Protein AF-R1D009-F1 (afdb_monomer)

Mean predicted aligned error: 16.59 Å

Solvent-accessible surface area (backbone atoms only — not comparable to full-atom values): 36541 Å² total; per-residue (Å²): 130,73,66,64,66,51,53,58,42,15,51,54,45,52,51,52,54,49,47,69,58,47,48,57,53,50,49,52,53,63,63,64,68,56,77,52,55,35,58,56,41,41,75,56,55,40,50,80,84,34,62,54,29,46,42,39,59,69,61,47,69,91,56,69,55,70,68,61,50,50,51,52,50,52,49,51,50,52,53,50,54,50,54,46,48,62,70,69,62,79,66,81,81,80,81,85,53,46,37,66,59,52,72,47,60,90,83,57,50,71,69,56,52,55,47,41,44,54,54,50,48,63,64,26,29,68,94,77,28,90,52,77,67,29,47,59,52,36,53,49,33,53,51,22,47,55,38,66,68,36,68,72,50,32,55,31,36,74,69,74,73,37,74,84,76,75,87,73,76,53,61,51,75,70,67,75,38,84,72,44,57,55,61,54,50,46,48,68,54,46,49,56,51,52,49,52,53,49,53,51,49,53,51,50,50,51,52,52,50,42,52,50,20,27,51,36,42,52,37,36,23,65,64,68,66,63,98,84,72,77,98,80,72,86,82,76,72,27,42,61,55,52,65,67,50,46,49,44,33,48,16,57,57,50,43,57,90,68,55,76,84,54,56,77,52,39,60,65,48,44,51,59,36,48,55,56,51,64,73,67,65,59,88,74,63,49,65,60,52,50,51,56,51,70,70,40,54,73,36,26,42,44,36,29,24,49,53,52,32,42,20,68,62,54,88,72,60,80,85,52,49,68,55,48,48,55,38,60,66,46,42,62,61,44,44,51,30,30,40,53,40,47,68,48,25,65,80,83,26,98,84,24,40,73,36,32,48,60,43,41,48,50,44,24,47,47,41,3,19,58,33,38,40,26,68,78,59,89,85,54,74,29,54,44,32,45,57,44,71,93,41,44,76,67,36,20,47,51,46,40,49,60,71,50,50,68,61,51,57,57,50,51,53,49,50,57,54,51,55,54,55,53,51,57,53,53,54,56,55,56,62,62,71,76,75,80,86,85,85,88,80,89,86,88,88,85,89,82,83,90,80,92,81,90,77,95,73,88,83,80,81,84,78,78,91,73,91,70,92,84,84,72,87,83,84,78,64,34,48,40,50,50,56,49,68,44,55,70,70,60,41,47,52,49,41,41,76,47,71,43,54,76,70,55,42,44,39,38,52,31,49,45,42,52,45,68,52,64,45,56,47,64,50,66,35,47,77,91,48,97,54,84,78,70,82,39,41,53,62,39,53,34,38,35,40,38,38,41,36,47,62,46,74,49,55,77,90,58,55,54,93,29,64,88,32,73,88,39,75,40,36,34,39,42,34,35,22,38,62,89,35,68,42,65,71,47,79,46,82,41,77,55,65,56,83,51,79,44,75,48,80,43,76,40,72,38,53,66,88,40,44,65,35,62,52,50,33,31,40,37,39,37,30,31,48,46,60,64,52,61,37,66,32,79,39,75,46,66,25,37,69,118

InterPro domains:
  IPR001623 DnaJ domain [PF00226] (97-157)
  IPR001623 DnaJ domain [PR00625] (99-117)
  IPR001623 DnaJ domain [PR00625] (117-132)
  IPR001623 DnaJ domain [PR00625] (133-153)
  IPR001623 DnaJ domain [PS50076] (97-161)
  IPR001623 DnaJ domain [SM00271] (96-153)
  IPR001623 DnaJ domain [cd06257] (97-150)
  IPR036869 Chaperone J-domain superfamily [G3DSA:1.10.287.110] (91-171)
  IPR036869 Chaperone J-domain superfamily [SSF46565] (95-173)

Secondary structure (DSSP, 8-state):
--HHHHHHHHHHHHHHHHHHHHHHHHHHHHHTT---HHHHHHHTT--TTSHHHHHHHHHS-SSS-HHHHHHHHHHHHHHHHHHHHHHH---PPP---HHHHHT--TT--HHHHHHHHHHHHHHS-TTT---HHHHHHHHHHHHHHHHHHSHHHHHHHHTT------------HHHHSTTSHHHHHHHHHHHHHHHHHHHHHHHHHHHHHHHHHHHHHHHHHTTS--TTS-SS---PPB-PPPHHHHHHHHHHHHPPPPPHHHHTTHHHHHHHHHHHHHHT--TTHHHHHHHHHHTS-HHHHHHHHHHHHHHTTPPPPTTTHHHHHHHHHHHHHHHHHHHHHHHTGGGTSTT-BSSHHHHHHHHHHHHHHHHHT---SSPPTTGGGGGSTT--HHHHHHHHHHHHTHHHHHHHHHHHHHHHHHHHHHHHHHHHTTS-------------------------PPPPP------S------HHHHHHHS-HHHHHHHHHHTT--HHHHHHHHHHHHHS---EEEEEEEETT--STT--BPTT-EEEEEEEEE----PPTTPPPS-TTS-----EEEEEEEEGGGSSEEEEEEEE--TT--EEEEEEEEPPGGGTTSEEEEEEEEEESSSTT--EEEEEEEEB---

pLDDT: mean 75.51, std 20.11, range [22.02, 97.0]

Nearest PDB structures (foldseek):
  7kan-assembly1_D  TM=5.449E-01  e=7.747E-10  Thermomyces lanuginosus
  2ctp-assembly1_A  TM=8.336E-01  e=1.110E-03  Homo sapiens
  8j07-assembly1_u  TM=8.490E-01  e=1.993E-03  Homo sapiens
  8j07-assembly1_v  TM=8.488E-01  e=2.730E-03  Homo sapiens
  5vso-assembly1_A  TM=8.574E-01  e=1.454E-03  Saccharomyces cerevisiae S288C

Organism: Emiliania huxleyi (NCBI:txid2903)

Radius of gyration: 41.85 Å; Cα contacts (8 Å, |Δi|>4): 778; chains: 1; bounding box: 121×72×139 Å

Sequence (642 aa):
MATESEEDTSTIFLLTFCTTVLLPWTLIKLTRASSDEAAAWRKLGFGADSEVVSCAVRRRPSRLKRHSTALNALYLVLVLAEGYLLLAGGAPAATFDPHEALGVDSGATQAEIRSAYRRLAATLHPDKNPDPRAHERFVEVAKAHKILTDDAAREAFERGAGQYQQVGFATPELLERPYVLGPLLLVVVCWPLLRLRSMGRESAAKQAAQAKAQQLYVGAALGGGSARQTASHPARQAARPSRESLLLALARAVAQPLPPALASLAGPLAAEAAELREADGQGGEEKRFGAELAAAEPAEAAAWSLLALHLARRELAAEWRPRLQALLEEAPSALQSFAEAAAAAEGFCEGGLDQPLGAVRDLAELRSCLTQAVPFRKPRPFDTLLQAPHFTPRAAVAVAAAMAAPAAEEAEVAAAGAEASFAEAAEAEAEAALMGTEAEGGGGAGRARHKRKGKKAGGKKRGSGGATASDAPDCGGSAVARLAALADGARAALLSSAGLDGAQEAEVRSFCRVMPRPQLSARAYVEGEEEEGGETLPGDRLTVEVCLSLPHERAPGCPVHAPRSPPSAEAWLLCLSDAGGARLRGLVGVAAPPGAEHVAKFAIKVPGRAAGSSLRLEAHAFCCSYVGVDAEAQLAVPVGRG

Foldseek 3Di:
DVVLVLQLLLLVVVLVVCCVPVVVVVVCLVVVLDPPLLVLLVVLVADCPFLRSVLSVVPSPPDPPVVNVVVVVVVVVSNVVSVVVNVVSDDPDDQQDLCVLLVHDLPDDLVRLVVSLVVLCVVLPVVNDVDPVSVVSNVSSVVSSVQCNDPVSSVCVVVVNRPPDDPDDSHDPVCVDPVNVVVVVCCVPVVVVVVVVVVVVVVVVLVVLLVLLLVLLQCQQLQQDPPPDDPDDADDAGEQGDLLSNLLSLLVSQFDDDPPVCLVVLVVLLVVLVVVVVVQDDPPVCVSSVVSLVPDDSSSVSSSSLLSCLLVVHDDDPVCQVVSQSSLVCSVSSLVSSLVSLQVQVVPGVQGYQFSVVNNQLSLQSLQSSQLSFHSDDDDLQRQVSSFPPDDPQLSVQLSVVLCVVVVVVVVVVVVVVVVVVVVVVVVVVVVVVPDDDDDDDDDDDDDDDDDDDDDDDDDDDDDDDPDDDDDPPPPFRSLLVLLPDDLVVNVVSSVVSVDDPSSSSRSNSLSQAAWQKDKDKDKDFPPDPDDDPAAAAFTKIKMKIKIATHHDNDFPNFFSRSSHDGDAWKKKKWKAFPPSSHTQDIDIDRDTPDDIDIDITIDTHHNVCEQHWGKMKIKIRTSNHHRNIDIDIDTHRHHND

Structure (mmCIF, N/CA/C/O backbone):
data_AF-R1D009-F1
#
_entry.id   AF-R1D009-F1
#
loop_
_atom_site.group_PDB
_atom_site.id
_atom_site.type_symbol
_atom_site.label_atom_id
_atom_site.label_alt_id
_atom_site.label_comp_id
_atom_site.label_asym_id
_atom_site.label_entity_id
_atom_site.label_seq_id
_atom_site.pdbx_PDB_ins_code
_atom_site.Cartn_x
_atom_site.Cartn_y
_atom_site.Cartn_z
_atom_site.occupancy
_atom_site.B_iso_or_equiv
_atom_site.auth_seq_id
_atom_site.auth_comp_id
_atom_site.auth_asym_id
_atom_site.auth_atom_id
_atom_site.pdbx_PDB_model_num
ATOM 1 N N . MET A 1 1 ? -39.279 17.893 53.313 1.00 35.34 1 MET A N 1
ATOM 2 C CA . MET A 1 1 ? -40.002 17.787 52.025 1.00 35.34 1 MET A CA 1
ATOM 3 C C . MET A 1 1 ? -39.431 18.709 50.941 1.00 35.34 1 MET A C 1
ATOM 5 O O . MET A 1 1 ? -39.883 18.608 49.816 1.00 35.34 1 MET A O 1
ATOM 9 N N . ALA A 1 2 ? -38.420 19.549 51.217 1.00 34.88 2 ALA A N 1
ATOM 10 C CA . ALA A 1 2 ? -37.787 20.402 50.198 1.00 34.88 2 ALA A CA 1
ATOM 11 C C . ALA A 1 2 ? -36.663 19.718 49.381 1.00 34.88 2 ALA A C 1
ATOM 13 O O . ALA A 1 2 ? -36.236 20.262 48.373 1.00 34.88 2 ALA A O 1
ATOM 14 N N . THR A 1 3 ? -36.202 18.527 49.784 1.00 41.75 3 THR A N 1
ATOM 15 C CA . THR A 1 3 ? -35.099 17.808 49.117 1.00 41.75 3 THR A CA 1
ATOM 16 C C . THR A 1 3 ? -35.525 17.099 47.829 1.00 41.75 3 THR A C 1
ATOM 18 O O . THR A 1 3 ? -34.720 16.965 46.918 1.0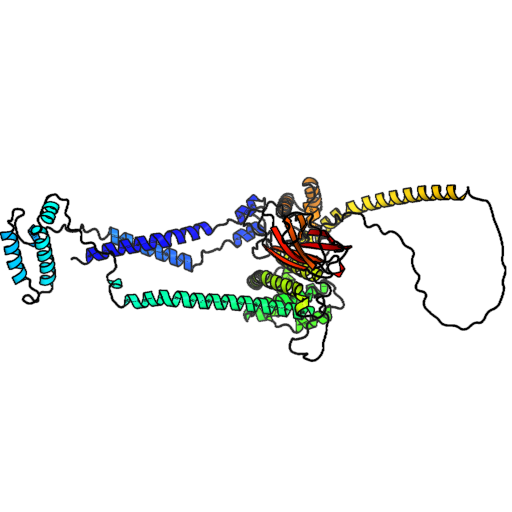0 41.75 3 THR A O 1
ATOM 21 N N . GLU A 1 4 ? -36.794 16.693 47.711 1.00 44.00 4 GLU A N 1
ATOM 22 C CA . GLU A 1 4 ? -37.287 15.969 46.526 1.00 44.00 4 GLU A CA 1
ATOM 23 C C . GLU A 1 4 ? -37.315 16.870 45.275 1.00 44.00 4 GLU A C 1
ATOM 25 O O . GLU A 1 4 ? -36.956 16.431 44.188 1.00 44.00 4 GLU A O 1
ATOM 30 N N . SER A 1 5 ? -37.637 18.164 45.417 1.00 50.88 5 SER A N 1
ATOM 31 C CA . SER A 1 5 ? -37.723 19.077 44.265 1.00 50.88 5 SER A CA 1
ATOM 32 C C . SER A 1 5 ? -36.366 19.512 43.696 1.00 50.88 5 SER A C 1
ATOM 34 O O . SER A 1 5 ? -36.272 19.836 42.512 1.00 50.88 5 SER A O 1
ATOM 36 N N . GLU A 1 6 ? -35.311 19.555 44.516 1.00 51.50 6 GLU A N 1
ATOM 37 C CA . GLU A 1 6 ? -33.961 19.905 44.045 1.00 51.50 6 GLU A CA 1
ATOM 38 C C . GLU A 1 6 ? -33.294 18.712 43.338 1.00 51.50 6 GLU A C 1
ATOM 40 O O . GLU A 1 6 ? -32.672 18.889 42.283 1.00 51.50 6 GLU A O 1
ATOM 45 N N . GLU A 1 7 ? -33.519 17.485 43.825 1.00 55.19 7 GLU A N 1
ATOM 46 C CA . GLU A 1 7 ? -33.069 16.252 43.165 1.00 55.19 7 GLU A CA 1
ATOM 47 C C . GLU A 1 7 ? -33.673 16.103 41.754 1.00 55.19 7 GLU A C 1
ATOM 49 O O . GLU A 1 7 ? -32.935 15.838 40.795 1.00 55.19 7 GLU A O 1
ATOM 54 N N . ASP A 1 8 ? -34.968 16.391 41.587 1.00 60.72 8 ASP A N 1
ATOM 55 C CA . ASP A 1 8 ? -35.670 16.308 40.296 1.00 60.72 8 ASP A CA 1
ATOM 56 C C . ASP A 1 8 ? -35.119 17.273 39.231 1.00 60.72 8 ASP A C 1
ATOM 58 O O . ASP A 1 8 ? -35.073 16.953 38.043 1.00 60.72 8 ASP A O 1
ATOM 62 N N . THR A 1 9 ? -34.646 18.460 39.617 1.00 66.44 9 THR A N 1
ATOM 63 C CA . THR A 1 9 ? -34.082 19.411 38.639 1.00 66.44 9 THR A CA 1
ATOM 64 C C . THR A 1 9 ? -32.662 19.039 38.215 1.00 66.44 9 THR A C 1
ATOM 66 O O . THR A 1 9 ? -32.314 19.158 37.033 1.00 66.44 9 THR A O 1
ATOM 69 N N . SER A 1 10 ? -31.844 18.542 39.148 1.00 66.38 10 SER A N 1
ATOM 70 C CA . SER A 1 10 ? -30.460 18.132 38.877 1.00 66.38 10 SER A CA 1
ATOM 71 C C . SER A 1 10 ? -30.369 16.938 37.916 1.00 66.38 10 SER A C 1
ATOM 73 O O . SER A 1 10 ? -29.495 16.899 37.043 1.00 66.38 10 SER A O 1
ATOM 75 N N . THR A 1 11 ? -31.317 16.003 38.012 1.00 67.31 11 THR A N 1
ATOM 76 C CA . THR A 1 11 ? -31.422 14.839 37.120 1.00 67.31 11 THR A CA 1
ATOM 77 C C . THR A 1 11 ? -31.789 15.256 35.695 1.00 67.31 11 THR A C 1
ATOM 79 O O . THR A 1 11 ? -31.128 14.840 34.742 1.00 67.31 11 THR A O 1
ATOM 82 N N . ILE A 1 12 ? -32.755 16.168 35.529 1.00 73.50 12 ILE A N 1
ATOM 83 C CA . ILE A 1 12 ? -33.125 16.731 34.217 1.00 73.50 12 ILE A CA 1
ATOM 84 C C . ILE A 1 12 ? -31.931 17.443 33.559 1.00 73.50 12 ILE A C 1
ATOM 86 O O . ILE A 1 12 ? -31.689 17.292 32.354 1.00 73.50 12 ILE A O 1
ATOM 90 N N . PHE A 1 13 ? -31.150 18.201 34.333 1.00 72.56 13 PHE A N 1
ATOM 91 C CA . PHE A 1 13 ? -29.954 18.875 33.825 1.00 72.56 13 PHE A CA 1
ATOM 92 C C . PHE A 1 13 ? -28.884 17.878 33.353 1.00 72.56 13 PHE A C 1
ATOM 94 O O . PHE A 1 13 ? -28.381 18.001 32.230 1.00 72.56 13 PHE A O 1
ATOM 101 N N . LEU A 1 14 ? -28.574 16.860 34.165 1.00 69.44 14 LEU A N 1
ATOM 102 C CA . LEU A 1 14 ? -27.603 15.819 33.820 1.00 69.44 14 LEU A CA 1
ATOM 103 C C . LEU A 1 14 ? -28.019 15.069 32.545 1.00 69.44 14 LEU A C 1
ATOM 105 O O . LEU A 1 14 ? -27.202 14.884 31.640 1.00 69.44 14 LEU A O 1
ATOM 109 N N . LEU A 1 15 ? -29.302 14.721 32.427 1.00 71.12 15 LEU A N 1
ATOM 110 C CA . LEU A 1 15 ? -29.870 14.063 31.253 1.00 71.12 15 LEU A CA 1
ATOM 111 C C . LEU A 1 15 ? -29.706 14.918 29.991 1.00 71.12 15 LEU A C 1
ATOM 113 O O . LEU A 1 15 ? -29.277 14.426 28.943 1.00 71.12 15 LEU A O 1
ATOM 117 N N . THR A 1 16 ? -30.001 16.215 30.082 1.00 76.69 16 THR A N 1
ATOM 118 C CA . THR A 1 16 ? -29.876 17.152 28.955 1.00 76.69 16 THR A CA 1
ATOM 119 C C . THR A 1 16 ? -28.411 17.313 28.529 1.00 76.69 16 THR A C 1
ATOM 121 O O . THR A 1 16 ? -28.084 17.289 27.340 1.00 76.69 16 THR A O 1
ATOM 124 N N . PHE A 1 17 ? -27.486 17.394 29.485 1.00 75.94 17 PHE A N 1
ATOM 125 C CA . PHE A 1 17 ? -26.053 17.465 29.194 1.00 75.94 17 PHE A CA 1
ATOM 126 C C . PHE A 1 17 ? -25.519 16.163 28.566 1.00 75.94 17 PHE A C 1
ATOM 128 O O . PHE A 1 17 ? -24.830 16.182 27.544 1.00 75.94 17 PHE A O 1
ATOM 135 N N . CYS A 1 18 ? -25.882 15.004 29.119 1.00 69.38 18 CYS A N 1
ATOM 136 C CA . CYS A 1 18 ? -25.468 13.710 28.585 1.00 69.38 18 CYS A CA 1
ATOM 137 C C . CYS A 1 18 ? -26.059 13.440 27.194 1.00 69.38 18 CYS A C 1
ATOM 139 O O . CYS A 1 18 ? -25.341 12.959 26.320 1.00 69.38 18 CYS A O 1
ATOM 141 N N . THR A 1 19 ? -27.327 13.778 26.945 1.00 76.19 19 THR A N 1
ATOM 142 C CA . THR A 1 19 ? -27.968 13.625 25.623 1.00 76.19 19 THR A CA 1
ATOM 143 C C . THR A 1 19 ? -27.343 14.526 24.564 1.00 76.19 19 THR A C 1
ATOM 145 O O . THR A 1 19 ? -27.005 14.043 23.484 1.00 76.19 19 THR A O 1
ATOM 148 N N . THR A 1 20 ? -27.100 15.800 24.868 1.00 78.06 20 THR A N 1
ATOM 149 C CA . THR A 1 20 ? -26.508 16.752 23.910 1.00 78.06 20 THR A CA 1
ATOM 150 C C . THR A 1 20 ? -25.075 16.403 23.509 1.00 78.06 20 THR A C 1
ATOM 152 O O . THR A 1 20 ? -24.684 16.676 22.376 1.00 78.06 20 THR A O 1
ATOM 155 N N . VAL A 1 21 ? -24.297 15.749 24.378 1.00 72.50 21 VAL A N 1
ATOM 156 C CA . VAL A 1 21 ? -22.917 15.332 24.069 1.00 72.50 21 VAL A CA 1
ATOM 157 C C . VAL A 1 21 ? -22.852 13.916 23.479 1.00 72.50 21 VAL A C 1
ATOM 159 O O . VAL A 1 21 ? -22.144 13.681 22.494 1.00 72.50 21 VAL A O 1
ATOM 162 N N . LEU A 1 22 ? -23.584 12.951 24.048 1.00 68.12 22 LEU A N 1
ATOM 163 C CA . LEU A 1 22 ? -23.475 11.535 23.671 1.00 68.12 22 LEU A CA 1
ATOM 164 C C . LEU A 1 22 ? -24.322 11.177 22.447 1.00 68.12 22 LEU A C 1
ATOM 166 O O . LEU A 1 22 ? -23.896 10.332 21.655 1.00 68.12 22 LEU A O 1
ATOM 170 N N . LEU A 1 23 ? -25.477 11.815 22.230 1.00 72.19 23 LEU A N 1
ATOM 171 C CA . LEU A 1 23 ? -26.326 11.513 21.073 1.00 72.19 23 LEU A CA 1
ATOM 172 C C . LEU A 1 23 ? -25.642 11.886 19.743 1.00 72.19 23 LEU A C 1
ATOM 174 O O . LEU A 1 23 ? -25.559 11.022 18.868 1.00 72.19 23 LEU A O 1
ATOM 178 N N . PRO A 1 24 ? -25.038 13.080 19.566 1.00 76.94 24 PRO A N 1
ATOM 179 C CA . PRO A 1 24 ? -24.290 13.375 18.345 1.00 76.94 24 PRO A CA 1
ATOM 180 C C . PRO A 1 24 ? -23.089 12.444 18.161 1.00 76.94 24 PRO A C 1
ATOM 182 O O . PRO A 1 24 ? -22.826 11.992 17.051 1.00 76.94 24 PRO A O 1
ATOM 185 N N . TRP A 1 25 ? -22.377 12.093 19.238 1.00 68.38 25 TRP A N 1
ATOM 186 C CA . TRP A 1 25 ? -21.232 11.180 19.164 1.00 68.38 25 TRP A CA 1
ATOM 187 C C . TRP A 1 25 ? -21.634 9.764 18.731 1.00 68.38 25 TRP A C 1
ATOM 189 O O . TRP A 1 25 ? -20.973 9.154 17.884 1.00 68.38 25 TRP A O 1
ATOM 199 N N . THR A 1 26 ? -22.739 9.248 19.273 1.00 68.56 26 THR A N 1
ATOM 200 C CA . THR A 1 26 ? -23.293 7.944 18.891 1.00 68.56 26 THR A CA 1
ATOM 201 C C . THR A 1 26 ? -23.827 7.958 17.462 1.00 68.56 26 THR A C 1
ATOM 203 O O . THR A 1 26 ? -23.495 7.049 16.700 1.00 68.56 26 THR A O 1
ATOM 206 N N . LEU A 1 27 ? -24.540 9.010 17.049 1.00 67.38 27 LEU A N 1
ATOM 207 C CA . LEU A 1 27 ? -25.001 9.195 15.670 1.00 67.38 27 LEU A CA 1
ATOM 208 C C . LEU A 1 27 ? -23.837 9.304 14.681 1.00 67.38 27 LEU A C 1
ATOM 210 O O . LEU A 1 27 ? -23.853 8.624 13.661 1.00 67.38 27 LEU A O 1
ATOM 214 N N . ILE A 1 28 ? -22.783 10.069 14.979 1.00 66.38 28 ILE A N 1
ATOM 215 C CA . ILE A 1 28 ? -21.572 10.152 14.141 1.00 66.38 28 ILE A CA 1
ATOM 216 C C . ILE A 1 28 ? -20.910 8.776 14.014 1.00 66.38 28 ILE A C 1
ATOM 218 O O . ILE A 1 28 ? -20.455 8.404 12.937 1.00 66.38 28 ILE A O 1
ATOM 222 N N . LYS A 1 29 ? -20.857 7.989 15.094 1.00 62.09 29 LYS A N 1
ATOM 223 C CA . LYS A 1 29 ? -20.291 6.632 15.071 1.00 62.09 29 LYS A CA 1
ATOM 224 C C . LYS A 1 29 ? -21.127 5.656 14.250 1.00 62.09 29 LYS A C 1
ATOM 226 O O . LYS A 1 29 ? -20.545 4.851 13.534 1.00 62.09 29 LYS A O 1
ATOM 231 N N . LEU A 1 30 ? -22.452 5.721 14.364 1.00 58.41 30 LEU A N 1
ATOM 232 C CA . LEU A 1 30 ? -23.396 4.891 13.611 1.00 58.41 30 LEU A CA 1
ATOM 233 C C . LEU A 1 30 ? -23.437 5.277 12.126 1.00 58.41 30 LEU A C 1
ATOM 235 O O . LEU A 1 30 ? -23.486 4.399 11.275 1.00 58.41 30 LEU A O 1
ATOM 239 N N . THR A 1 31 ? -23.341 6.568 11.805 1.00 55.62 31 THR A N 1
ATOM 240 C CA . THR A 1 31 ? -23.380 7.071 10.420 1.00 55.62 31 THR A CA 1
ATOM 241 C C . THR A 1 31 ? -22.026 6.969 9.712 1.00 55.62 31 THR A C 1
ATOM 243 O O . THR A 1 31 ? -21.986 6.669 8.523 1.00 55.62 31 THR A O 1
ATOM 246 N N . ARG A 1 32 ? -20.892 7.109 10.420 1.00 50.88 32 ARG A N 1
ATOM 247 C CA . ARG A 1 32 ? -19.550 6.811 9.871 1.00 50.88 32 ARG A CA 1
ATOM 248 C C . ARG A 1 32 ? -19.249 5.311 9.769 1.00 50.88 32 ARG A C 1
ATOM 250 O O . ARG A 1 32 ? -18.223 4.949 9.200 1.00 50.88 32 ARG A O 1
ATOM 257 N N . ALA A 1 33 ? -20.107 4.436 10.304 1.00 47.03 33 ALA A N 1
ATOM 258 C CA . ALA A 1 33 ? -19.896 2.986 10.291 1.00 47.03 33 ALA A CA 1
ATOM 259 C C . ALA A 1 33 ? -20.088 2.325 8.914 1.00 47.03 33 ALA A C 1
ATOM 261 O O . ALA A 1 33 ? -19.794 1.137 8.786 1.00 47.03 33 ALA A O 1
ATOM 262 N N . SER A 1 34 ? -20.527 3.045 7.878 1.00 48.25 34 SER A N 1
ATOM 263 C CA . SER A 1 34 ? -20.621 2.468 6.536 1.00 48.25 34 SER A CA 1
ATOM 264 C C . SER A 1 34 ? -20.295 3.477 5.436 1.00 48.25 34 SER A C 1
ATOM 266 O O . SER A 1 34 ? -21.176 3.957 4.725 1.00 48.25 34 SER A O 1
ATOM 268 N N . SER A 1 35 ? -19.002 3.722 5.210 1.00 53.75 35 SER A N 1
ATOM 269 C CA . SER A 1 35 ? -18.565 3.709 3.811 1.00 53.75 35 SER A CA 1
ATOM 270 C C . SER A 1 35 ? -18.813 2.282 3.340 1.00 53.75 35 SER A C 1
ATOM 272 O O . SER A 1 35 ? -18.137 1.353 3.784 1.00 53.75 35 SER A O 1
ATOM 274 N N . ASP A 1 36 ? -19.875 2.074 2.568 1.00 72.81 36 ASP A N 1
ATOM 275 C CA . ASP A 1 36 ? -20.198 0.750 2.060 1.00 72.81 36 ASP A CA 1
ATOM 276 C C . ASP A 1 36 ? -19.259 0.467 0.879 1.00 72.81 36 ASP A C 1
ATOM 278 O O . ASP A 1 36 ? -19.651 0.545 -0.281 1.00 72.81 36 ASP A O 1
ATOM 282 N N . GLU A 1 37 ? -17.979 0.218 1.187 1.00 79.88 37 GLU A N 1
ATOM 283 C CA . GLU A 1 37 ? -16.898 -0.081 0.234 1.00 79.88 37 GLU A CA 1
ATOM 284 C C . GLU A 1 37 ? -17.361 -1.129 -0.790 1.00 79.88 37 GLU A C 1
ATOM 286 O O . GLU A 1 37 ? -17.183 -0.971 -1.994 1.00 79.88 37 GLU A O 1
ATOM 291 N N . ALA A 1 38 ? -18.079 -2.151 -0.320 1.00 84.81 38 ALA A N 1
ATOM 292 C CA . ALA A 1 38 ? -18.702 -3.165 -1.162 1.00 84.81 38 ALA A CA 1
ATOM 293 C C . ALA A 1 38 ? -19.722 -2.583 -2.159 1.00 84.81 38 ALA A C 1
ATOM 295 O O . ALA A 1 38 ? -19.773 -3.007 -3.310 1.00 84.81 38 ALA A O 1
ATOM 296 N N . ALA A 1 39 ? -20.538 -1.609 -1.750 1.00 86.31 39 ALA A N 1
ATOM 297 C CA . ALA A 1 39 ? -21.459 -0.923 -2.651 1.00 86.31 39 ALA A CA 1
ATOM 298 C C . ALA A 1 39 ? -20.721 -0.024 -3.655 1.00 86.31 39 ALA A C 1
ATOM 300 O O . ALA A 1 39 ? -21.160 0.075 -4.798 1.00 86.31 39 ALA A O 1
ATOM 301 N N . ALA A 1 40 ? -19.602 0.597 -3.263 1.00 87.31 40 ALA A N 1
ATOM 302 C CA . ALA A 1 40 ? -18.759 1.363 -4.182 1.00 87.31 40 ALA A CA 1
ATOM 303 C C . ALA A 1 40 ? -18.174 0.465 -5.285 1.00 87.31 40 ALA A C 1
ATOM 305 O O . ALA A 1 40 ? -18.288 0.800 -6.462 1.00 87.31 40 ALA A O 1
ATOM 306 N N . TRP A 1 41 ? -17.653 -0.714 -4.930 1.00 90.00 41 TRP A N 1
ATOM 307 C CA . TRP A 1 41 ? -17.168 -1.696 -5.905 1.00 90.00 41 TRP A CA 1
ATOM 308 C C . TRP A 1 41 ? -18.279 -2.218 -6.826 1.00 90.00 41 TRP A C 1
ATOM 310 O O . TRP A 1 41 ? -18.087 -2.272 -8.038 1.00 90.00 41 TRP A O 1
ATOM 320 N N . ARG A 1 42 ? -19.477 -2.504 -6.298 1.00 90.38 42 ARG A N 1
ATOM 321 C CA . ARG A 1 42 ? -20.623 -2.908 -7.138 1.00 90.38 42 ARG A CA 1
ATOM 322 C C . ARG A 1 42 ? -21.036 -1.830 -8.140 1.00 90.38 42 ARG A C 1
ATOM 324 O O . ARG A 1 42 ? -21.355 -2.152 -9.278 1.00 90.38 42 ARG A O 1
ATOM 331 N N . LYS A 1 43 ? -20.996 -0.549 -7.752 1.00 90.56 43 LYS A N 1
ATOM 332 C CA . LYS A 1 43 ? -21.268 0.574 -8.671 1.00 90.56 43 LYS A CA 1
ATOM 333 C C . LYS A 1 43 ? -20.257 0.659 -9.818 1.00 90.56 43 LYS A C 1
ATOM 335 O O . LYS A 1 43 ? -20.616 1.128 -10.889 1.00 90.56 43 LYS A O 1
ATOM 340 N N . LEU A 1 44 ? -19.030 0.185 -9.603 1.00 90.31 44 LEU A N 1
ATOM 341 C CA . LEU A 1 44 ? -17.965 0.124 -10.611 1.00 90.31 44 LEU A CA 1
ATOM 342 C C . LEU A 1 44 ? -18.042 -1.138 -11.495 1.00 90.31 44 LEU A C 1
ATOM 344 O O . LEU A 1 44 ? -17.177 -1.346 -12.343 1.00 90.31 44 LEU A O 1
ATOM 348 N N . GLY A 1 45 ? -19.070 -1.976 -11.320 1.00 89.62 45 GLY A N 1
ATOM 349 C CA . GLY A 1 45 ? -19.318 -3.165 -12.141 1.00 89.62 45 GLY A CA 1
ATOM 350 C C . GLY A 1 45 ? -18.726 -4.469 -11.600 1.00 89.62 45 GLY A C 1
ATOM 351 O O . GLY A 1 45 ? -18.819 -5.488 -12.275 1.00 89.62 45 GLY A O 1
ATOM 352 N N . PHE A 1 46 ? -18.165 -4.479 -10.386 1.00 92.56 46 PHE A N 1
ATOM 353 C CA . PHE A 1 46 ? -17.696 -5.719 -9.760 1.00 92.56 46 PHE A CA 1
ATOM 354 C C . PHE A 1 46 ? -18.868 -6.543 -9.206 1.00 92.56 46 PHE A C 1
ATOM 356 O O . PHE A 1 46 ? -19.720 -6.023 -8.475 1.00 92.56 46 PHE A O 1
ATOM 363 N N . GLY A 1 47 ? -18.893 -7.840 -9.528 1.00 88.81 47 GLY A N 1
ATOM 364 C CA . GLY A 1 47 ? -19.924 -8.773 -9.077 1.00 88.81 47 GLY A CA 1
ATOM 365 C C . GLY A 1 47 ? -19.934 -8.975 -7.559 1.00 88.81 47 GLY A C 1
ATOM 366 O O . GLY A 1 47 ? -18.955 -8.691 -6.864 1.00 88.81 47 GLY A O 1
ATOM 367 N N . ALA A 1 48 ? -21.043 -9.494 -7.023 1.00 86.56 48 ALA A N 1
ATOM 368 C CA . ALA A 1 48 ? -21.148 -9.817 -5.596 1.00 86.56 48 ALA A CA 1
ATOM 369 C C . ALA A 1 48 ? -20.115 -10.870 -5.156 1.00 86.56 48 ALA A C 1
ATOM 371 O O . ALA A 1 48 ? -19.595 -10.773 -4.045 1.00 86.56 48 ALA A O 1
ATOM 372 N N . ASP A 1 49 ? -19.792 -11.801 -6.057 1.00 85.88 49 ASP A N 1
ATOM 373 C CA . ASP A 1 49 ? -18.838 -12.891 -5.840 1.00 85.88 49 ASP A CA 1
ATOM 374 C C . ASP A 1 49 ? -17.379 -12.484 -6.103 1.00 85.88 49 ASP A C 1
ATOM 376 O O . ASP A 1 49 ? -16.463 -13.250 -5.803 1.00 85.88 49 ASP A O 1
ATOM 380 N N . SER A 1 50 ? -17.135 -11.268 -6.609 1.00 89.50 50 SER A N 1
ATOM 381 C CA . SER A 1 50 ? -15.776 -10.779 -6.856 1.00 89.50 50 SER A CA 1
ATOM 382 C C . SER A 1 50 ? -14.950 -10.776 -5.565 1.00 89.50 50 SER A C 1
ATOM 384 O O . SER A 1 50 ? -15.448 -10.464 -4.471 1.00 89.50 50 SER A O 1
ATOM 386 N N . GLU A 1 51 ? -13.654 -11.091 -5.677 1.00 87.88 51 GLU A N 1
ATOM 387 C CA . GLU A 1 51 ? -12.760 -11.134 -4.513 1.00 87.88 51 GLU A CA 1
ATOM 388 C C . GLU A 1 51 ? -12.743 -9.787 -3.775 1.00 87.88 51 GLU A C 1
ATOM 390 O O . GLU A 1 51 ? -12.762 -9.757 -2.543 1.00 87.88 51 GLU A O 1
ATOM 395 N N . VAL A 1 52 ? -12.762 -8.671 -4.514 1.00 88.25 52 VAL A N 1
ATOM 396 C CA . VAL A 1 52 ? -12.705 -7.318 -3.945 1.00 88.25 52 VAL A CA 1
ATOM 397 C C . VAL A 1 52 ? -13.966 -6.977 -3.142 1.00 88.25 52 VAL A C 1
ATOM 399 O O . VAL A 1 52 ? -13.856 -6.486 -2.015 1.00 88.25 52 VAL A O 1
ATOM 402 N N . VAL A 1 53 ? -15.161 -7.327 -3.638 1.00 88.06 53 VAL A N 1
ATOM 403 C CA . VAL A 1 53 ? -16.428 -7.122 -2.914 1.00 88.06 53 VAL A CA 1
ATOM 404 C C . VAL A 1 53 ? -16.504 -8.048 -1.704 1.00 88.06 53 VAL A C 1
ATOM 406 O O . VAL A 1 53 ? -16.835 -7.602 -0.604 1.00 88.06 53 VAL A O 1
ATOM 409 N N . SER A 1 54 ? -16.126 -9.315 -1.866 1.00 87.12 54 SER A N 1
ATOM 410 C CA . SER A 1 54 ? -16.090 -10.295 -0.777 1.00 87.12 54 SER A CA 1
ATOM 411 C C . SER A 1 54 ? -15.121 -9.890 0.337 1.00 87.12 54 SER A C 1
ATOM 413 O O . SER A 1 54 ? -15.409 -10.058 1.524 1.00 87.12 54 SER A O 1
ATOM 415 N N . CYS A 1 55 ? -13.958 -9.337 -0.012 1.00 85.19 55 CYS A N 1
ATOM 416 C CA . CYS A 1 55 ? -13.006 -8.791 0.951 1.00 85.19 55 CYS A CA 1
ATOM 417 C C . CYS A 1 55 ? -13.554 -7.542 1.648 1.00 85.19 55 CYS A C 1
ATOM 419 O O . CYS A 1 55 ? -13.478 -7.479 2.874 1.00 85.19 55 CYS A O 1
ATOM 421 N N . ALA A 1 56 ? -14.173 -6.607 0.923 1.00 84.00 56 ALA A N 1
ATOM 422 C CA . ALA A 1 56 ? -14.822 -5.436 1.516 1.00 84.00 56 ALA A CA 1
ATOM 423 C C . ALA A 1 56 ? -15.933 -5.829 2.515 1.00 84.00 56 ALA A C 1
ATOM 425 O O . ALA A 1 56 ? -16.009 -5.296 3.622 1.00 84.00 56 ALA A O 1
ATOM 426 N N . VAL A 1 57 ? -16.753 -6.832 2.177 1.00 81.88 57 VAL A N 1
ATOM 427 C CA . VAL A 1 57 ? -17.804 -7.362 3.065 1.00 81.88 57 VAL A CA 1
ATOM 428 C C . VAL A 1 57 ? -17.213 -8.073 4.286 1.00 81.88 57 VAL A C 1
ATOM 430 O O . VAL A 1 57 ? -17.720 -7.896 5.390 1.00 81.88 57 VAL A O 1
ATOM 433 N N . ARG A 1 58 ? -16.126 -8.842 4.135 1.00 79.44 58 ARG A N 1
ATOM 434 C CA . ARG A 1 58 ? -15.434 -9.488 5.270 1.00 79.44 58 ARG A CA 1
ATOM 435 C C . ARG A 1 58 ? -14.743 -8.484 6.194 1.00 79.44 58 ARG A C 1
ATOM 437 O O . ARG A 1 58 ? -14.660 -8.725 7.396 1.00 79.44 58 ARG A O 1
ATOM 444 N N . ARG A 1 59 ? -14.245 -7.375 5.638 1.00 72.69 59 ARG A N 1
ATOM 445 C CA . ARG A 1 59 ? -13.576 -6.286 6.367 1.00 72.69 59 ARG A CA 1
ATOM 446 C C . ARG A 1 59 ? -14.530 -5.376 7.109 1.00 72.69 59 ARG A C 1
ATOM 448 O O . ARG A 1 59 ? -14.063 -4.690 8.020 1.00 72.69 59 ARG A O 1
ATOM 455 N N . ARG A 1 60 ? -15.825 -5.356 6.749 1.00 62.56 60 ARG A N 1
ATOM 456 C CA . ARG A 1 60 ? -16.837 -4.624 7.522 1.00 62.56 60 ARG A CA 1
ATOM 457 C C . ARG A 1 60 ? -16.593 -4.968 8.987 1.00 62.56 60 ARG A C 1
ATOM 459 O O . ARG A 1 60 ? -16.647 -6.152 9.331 1.00 62.56 60 ARG A O 1
ATOM 466 N N . PRO A 1 61 ? -16.252 -3.980 9.832 1.00 54.72 61 PRO A N 1
ATOM 467 C CA . PRO A 1 61 ? -15.876 -4.259 11.202 1.00 54.72 61 PRO A CA 1
ATOM 468 C C . PRO A 1 61 ? -17.049 -4.995 11.835 1.00 54.72 61 PRO A C 1
ATOM 470 O O . PRO A 1 61 ? -18.112 -4.415 12.043 1.00 54.72 61 PRO A O 1
ATOM 473 N N . SER A 1 62 ? -16.870 -6.294 12.099 1.00 48.12 62 SER A N 1
ATOM 474 C CA . SER A 1 62 ? -17.963 -7.183 12.512 1.00 48.12 62 SER A CA 1
ATOM 475 C C . SER A 1 62 ? -18.616 -6.729 13.812 1.00 48.12 62 SER A C 1
ATOM 477 O O . SER A 1 62 ? -19.690 -7.200 14.173 1.00 48.12 62 SER A O 1
ATOM 479 N N . ARG A 1 63 ? -17.971 -5.813 14.537 1.00 44.72 63 ARG A N 1
ATOM 480 C CA . ARG A 1 63 ? -18.466 -5.184 15.747 1.00 44.72 63 ARG A CA 1
ATOM 481 C C . ARG A 1 63 ? -17.865 -3.790 15.817 1.00 44.72 63 ARG A C 1
ATOM 483 O O . ARG A 1 63 ? -16.655 -3.637 15.989 1.00 44.72 63 ARG A O 1
ATOM 490 N N . LEU A 1 64 ? -18.720 -2.776 15.745 1.00 50.62 64 LEU A N 1
ATOM 491 C CA . LEU A 1 64 ? -18.547 -1.513 16.460 1.00 50.62 64 LEU A CA 1
ATOM 492 C C . LEU A 1 64 ? -17.790 -1.842 17.771 1.00 50.62 64 LEU A C 1
ATOM 494 O O . LEU A 1 64 ? -18.289 -2.680 18.521 1.00 50.62 64 LEU A O 1
ATOM 498 N N . LYS A 1 65 ? -16.545 -1.352 17.967 1.00 50.72 65 LYS A N 1
ATOM 499 C CA . LYS A 1 65 ? -15.634 -1.778 19.065 1.00 50.72 65 LYS A CA 1
ATOM 500 C C . LYS A 1 65 ? -16.456 -2.117 20.315 1.00 50.72 65 LYS A C 1
ATOM 502 O O . LYS A 1 65 ? -17.163 -1.227 20.775 1.00 50.72 65 LYS A O 1
ATOM 507 N N . ARG A 1 66 ? -16.391 -3.350 20.848 1.00 50.59 66 ARG A N 1
ATOM 508 C CA . ARG A 1 66 ? -17.267 -3.829 21.951 1.00 50.59 66 ARG A CA 1
ATOM 509 C C . ARG A 1 66 ? -17.370 -2.839 23.123 1.00 50.59 66 ARG A C 1
ATOM 511 O O . ARG A 1 66 ? -18.416 -2.726 23.748 1.00 50.59 66 ARG A O 1
ATOM 518 N N . HIS A 1 67 ? -16.306 -2.076 23.374 1.00 52.16 67 HIS A N 1
ATOM 519 C CA . HIS A 1 67 ? -16.285 -0.994 24.361 1.00 52.16 67 HIS A CA 1
ATOM 520 C C . HIS A 1 67 ? -17.209 0.184 24.006 1.00 52.16 67 HIS A C 1
ATOM 522 O O . HIS A 1 67 ? -17.906 0.691 24.870 1.00 52.16 67 HIS A O 1
ATOM 528 N N . SER A 1 68 ? -17.280 0.591 22.738 1.00 57.50 68 SER A N 1
ATOM 529 C CA . SER A 1 68 ? -18.192 1.636 22.254 1.00 57.50 68 SER A CA 1
ATOM 530 C C . SER A 1 68 ? -19.654 1.183 22.301 1.00 57.50 68 SER A C 1
ATOM 532 O O . SER A 1 68 ? -20.508 1.984 22.644 1.00 57.50 68 SER A O 1
ATOM 534 N N . THR A 1 69 ? -19.960 -0.085 21.996 1.00 60.62 69 THR A N 1
ATOM 535 C CA . THR A 1 69 ? -21.336 -0.614 22.108 1.00 60.62 69 THR A CA 1
ATOM 536 C C . THR A 1 69 ? -21.768 -0.800 23.550 1.00 60.62 69 THR A C 1
ATOM 538 O O . THR A 1 69 ? -22.913 -0.516 23.863 1.00 60.62 69 THR A O 1
ATOM 541 N N . ALA A 1 70 ? -20.868 -1.253 24.427 1.00 67.06 70 ALA A N 1
ATOM 542 C CA . ALA A 1 70 ? -21.152 -1.393 25.851 1.00 67.06 70 ALA A CA 1
ATOM 543 C C . ALA A 1 70 ? -21.391 -0.027 26.507 1.00 67.06 70 ALA A C 1
ATOM 545 O O . ALA A 1 70 ? -22.339 0.112 27.267 1.00 67.06 70 ALA A O 1
ATOM 546 N N . LEU A 1 71 ? -20.595 0.992 26.158 1.00 67.06 71 LEU A N 1
ATOM 547 C CA . LEU A 1 71 ? -20.817 2.366 26.618 1.00 67.06 71 LEU A CA 1
ATOM 548 C C . LEU A 1 71 ? -22.136 2.944 26.086 1.00 67.06 71 LEU A C 1
ATOM 550 O O . LEU A 1 71 ? -22.872 3.562 26.846 1.00 67.06 71 LEU A O 1
ATOM 554 N N . ASN A 1 72 ? -22.479 2.691 24.819 1.00 68.75 72 ASN A N 1
ATOM 555 C CA . ASN A 1 72 ? -23.755 3.132 24.247 1.00 68.75 72 ASN A CA 1
ATOM 556 C C . ASN A 1 72 ? -24.960 2.405 24.870 1.00 68.75 72 ASN A C 1
ATOM 558 O O . ASN A 1 72 ? -26.000 3.018 25.079 1.00 68.75 72 ASN A O 1
ATOM 562 N N . ALA A 1 73 ? -24.828 1.110 25.170 1.00 73.69 73 ALA A N 1
ATOM 563 C CA . ALA A 1 73 ? -25.867 0.328 25.835 1.00 73.69 73 ALA A CA 1
ATOM 564 C C . ALA A 1 73 ? -26.041 0.756 27.297 1.00 73.69 73 ALA A C 1
ATOM 566 O O . ALA A 1 73 ? -27.168 0.926 27.743 1.00 73.69 73 ALA A O 1
ATOM 567 N N . LEU A 1 74 ? -24.939 0.995 28.017 1.00 76.88 74 LEU A N 1
ATOM 568 C CA . LEU A 1 74 ? -24.965 1.548 29.371 1.00 76.88 74 LEU A CA 1
ATOM 569 C C . LEU A 1 74 ? -25.642 2.923 29.387 1.00 76.88 74 LEU A C 1
ATOM 571 O O . LEU A 1 74 ? -26.487 3.170 30.237 1.00 76.88 74 LEU A O 1
ATOM 575 N N . TYR A 1 75 ? -25.329 3.782 28.414 1.00 72.31 75 TYR A N 1
ATOM 576 C CA . TYR A 1 75 ? -25.999 5.069 28.244 1.00 72.31 75 TYR A CA 1
ATOM 577 C C . TYR A 1 75 ? -27.510 4.914 28.014 1.00 72.31 75 TYR A C 1
ATOM 579 O O . TYR A 1 75 ? -28.294 5.575 28.686 1.00 72.31 75 TYR A O 1
ATOM 587 N N . LEU A 1 76 ? -27.933 4.007 27.126 1.00 75.56 76 LEU A N 1
ATOM 588 C CA . LEU A 1 76 ? -29.355 3.752 26.883 1.00 75.56 76 LEU A CA 1
ATOM 589 C C . LEU A 1 76 ? -30.068 3.244 28.147 1.00 75.56 76 LEU A C 1
ATOM 591 O O . LEU A 1 76 ? -31.184 3.666 28.429 1.00 75.56 76 LEU A O 1
ATOM 595 N N . VAL A 1 77 ? -29.417 2.375 28.924 1.00 80.88 77 VAL A N 1
ATOM 596 C CA . VAL A 1 77 ? -29.947 1.878 30.203 1.00 80.88 77 VAL A CA 1
ATOM 597 C C . VAL A 1 77 ? -30.083 3.006 31.225 1.00 80.88 77 VAL A C 1
ATOM 599 O O . VAL A 1 77 ? -31.113 3.074 31.886 1.00 80.88 77 VAL A O 1
ATOM 602 N N . LEU A 1 78 ? -29.099 3.905 31.329 1.00 75.31 78 LEU A N 1
ATOM 603 C CA . LEU A 1 78 ? -29.162 5.064 32.227 1.00 75.31 78 LEU A CA 1
ATOM 604 C C . LEU A 1 78 ? -30.313 6.007 31.848 1.00 75.31 78 LEU A C 1
ATOM 606 O O . LEU A 1 78 ? -31.118 6.351 32.705 1.00 75.31 78 LEU A O 1
ATOM 610 N N . VAL A 1 79 ? -30.462 6.329 30.558 1.00 72.12 79 VAL A N 1
ATOM 611 C CA . VAL A 1 79 ? -31.564 7.171 30.057 1.00 72.12 79 VAL A CA 1
ATOM 612 C C . VAL A 1 79 ? -32.933 6.535 30.323 1.00 72.12 79 VAL A C 1
ATOM 614 O O . VAL A 1 79 ? -33.867 7.230 30.710 1.00 72.12 79 VAL A O 1
ATOM 617 N N . LEU A 1 80 ? -33.072 5.218 30.129 1.00 78.25 80 LEU A N 1
ATOM 618 C CA . LEU A 1 80 ? -34.331 4.509 30.384 1.00 78.25 80 LEU A CA 1
ATOM 619 C C . LEU A 1 80 ? -34.653 4.407 31.881 1.00 78.25 80 LEU A C 1
ATOM 621 O O . LEU A 1 80 ? -35.812 4.559 32.258 1.00 78.25 80 LEU A O 1
ATOM 625 N N . ALA A 1 81 ? -33.649 4.159 32.726 1.00 74.69 81 ALA A N 1
ATOM 626 C CA . ALA A 1 81 ? -33.816 4.090 34.175 1.00 74.69 81 ALA A CA 1
ATOM 627 C C . ALA A 1 81 ? -34.213 5.451 34.766 1.00 74.69 81 ALA A C 1
ATOM 629 O O . ALA A 1 81 ? -35.115 5.520 35.596 1.00 74.69 81 ALA A O 1
ATOM 630 N N . GLU A 1 82 ? -33.601 6.539 34.297 1.00 65.75 82 GLU A N 1
ATOM 631 C CA . GLU A 1 82 ? -33.949 7.896 34.729 1.00 65.75 82 GLU A CA 1
ATOM 632 C C . GLU A 1 82 ? -35.287 8.366 34.151 1.00 65.75 82 GLU A C 1
ATOM 634 O O . GLU A 1 82 ? -36.097 8.932 34.879 1.00 65.75 82 GLU A O 1
ATOM 639 N N . GLY A 1 83 ? -35.582 8.067 32.880 1.00 68.00 83 GLY A N 1
ATOM 640 C CA . GLY A 1 83 ? -36.902 8.326 32.296 1.00 68.00 83 GLY A CA 1
ATOM 641 C C . GLY A 1 83 ? -38.025 7.610 33.052 1.00 68.00 83 GLY A C 1
ATOM 642 O O . GLY A 1 83 ? -39.110 8.160 33.221 1.00 68.00 83 GLY A O 1
ATOM 643 N N . TYR A 1 84 ? -37.752 6.409 33.570 1.00 75.94 84 TYR A N 1
ATOM 644 C CA . TYR A 1 84 ? -38.667 5.693 34.455 1.00 75.94 84 TYR A CA 1
ATOM 645 C C . TYR A 1 84 ? -38.826 6.384 35.817 1.00 75.94 84 TYR A C 1
ATOM 647 O O . TYR A 1 84 ? -39.953 6.515 36.283 1.00 75.94 84 TYR A O 1
ATOM 655 N N . LEU A 1 85 ? -37.740 6.864 36.433 1.00 69.06 85 LEU A N 1
ATOM 656 C CA . LEU A 1 85 ? -37.800 7.612 37.697 1.00 69.06 85 LEU A CA 1
ATOM 657 C C . LEU A 1 85 ? -38.595 8.920 37.556 1.00 69.06 85 LEU A C 1
ATOM 659 O O . LEU A 1 85 ? -39.449 9.192 38.391 1.00 69.06 85 LEU A O 1
ATOM 663 N N . LEU A 1 86 ? -38.407 9.662 36.460 1.00 65.69 86 LEU A N 1
ATOM 664 C CA . LEU A 1 86 ? -39.176 10.871 36.133 1.00 65.69 86 LEU A CA 1
ATOM 665 C C . LEU A 1 86 ? -40.673 10.590 35.933 1.00 65.69 86 LEU A C 1
ATOM 667 O O . LEU A 1 86 ? -41.518 11.368 36.366 1.00 65.69 86 LEU A O 1
ATOM 671 N N . LEU A 1 87 ? -41.019 9.470 35.291 1.00 68.06 87 LEU A N 1
ATOM 672 C CA . LEU A 1 87 ? -42.414 9.044 35.126 1.00 68.06 87 LEU A CA 1
ATOM 673 C C . LEU A 1 87 ? -43.026 8.514 36.432 1.00 68.06 87 LEU A C 1
ATOM 675 O O . LEU A 1 87 ? -44.238 8.607 36.618 1.00 68.06 87 LEU A O 1
ATOM 679 N N . ALA A 1 88 ? -42.207 7.950 37.321 1.00 68.31 88 ALA A N 1
ATOM 680 C CA . ALA A 1 88 ? -42.636 7.410 38.606 1.00 68.31 88 ALA A CA 1
ATOM 681 C C . ALA A 1 88 ? -42.740 8.481 39.712 1.00 68.31 88 ALA A C 1
ATOM 683 O O . ALA A 1 88 ? -43.538 8.313 40.630 1.00 68.31 88 ALA A O 1
ATOM 684 N N . GLY A 1 89 ? -41.969 9.570 39.623 1.00 56.88 89 GLY A N 1
ATOM 685 C CA . GLY A 1 89 ? -41.836 10.624 40.640 1.00 56.88 89 GLY A CA 1
ATOM 686 C C . GLY A 1 89 ? -42.839 11.779 40.553 1.00 56.88 89 GLY A C 1
ATOM 687 O O . GLY A 1 89 ? -42.577 12.848 41.085 1.00 56.88 89 GLY A O 1
ATOM 688 N N . GLY A 1 90 ? -43.981 11.612 39.881 1.00 48.34 90 GLY A N 1
ATOM 689 C CA . GLY A 1 90 ? -44.956 12.689 39.671 1.00 48.34 90 GLY A CA 1
ATOM 690 C C . GLY A 1 90 ? -45.638 13.191 40.953 1.00 48.34 90 GLY A C 1
ATOM 691 O O . GLY A 1 90 ? -46.784 12.829 41.215 1.00 48.34 90 GLY A O 1
ATOM 692 N N . ALA A 1 91 ? -44.983 14.071 41.712 1.00 48.16 91 ALA A N 1
ATOM 693 C CA . ALA A 1 91 ? -45.613 14.892 42.741 1.00 48.16 91 ALA A CA 1
ATOM 694 C C . ALA A 1 91 ? -45.707 16.350 42.246 1.00 48.16 91 ALA A C 1
ATOM 696 O O . ALA A 1 91 ? -44.689 16.952 41.903 1.00 48.16 91 ALA A O 1
ATOM 697 N N . PRO A 1 92 ? -46.908 16.952 42.169 1.00 46.81 92 PRO A N 1
ATOM 698 C CA . PRO A 1 92 ? -47.029 18.361 41.819 1.00 46.81 92 PRO A CA 1
ATOM 699 C C . PRO A 1 92 ? -46.389 19.219 42.918 1.00 46.81 92 PRO A C 1
ATOM 701 O O . PRO A 1 92 ? -46.696 19.050 44.098 1.00 46.81 92 PRO A O 1
ATOM 704 N N . ALA A 1 93 ? -45.512 20.145 42.524 1.00 49.53 93 ALA A N 1
ATOM 705 C CA . ALA A 1 93 ? -44.900 21.114 43.425 1.00 49.53 93 ALA A CA 1
ATOM 706 C C . ALA A 1 93 ? -45.986 21.847 44.230 1.00 49.53 93 ALA A C 1
ATOM 708 O O . ALA A 1 93 ? -46.845 22.522 43.657 1.00 49.53 93 ALA A O 1
ATOM 709 N N . ALA A 1 94 ? -45.966 21.701 45.557 1.00 52.69 94 ALA A N 1
ATOM 710 C CA . ALA A 1 94 ? -46.881 22.414 46.436 1.00 52.69 94 ALA A CA 1
ATOM 711 C C . ALA A 1 94 ? -46.648 23.926 46.289 1.00 52.69 94 ALA A C 1
ATOM 713 O O . ALA A 1 94 ? -45.551 24.434 46.523 1.00 52.69 94 ALA A O 1
ATOM 714 N N . THR A 1 95 ? -47.677 24.653 45.863 1.00 58.62 95 THR A N 1
ATOM 715 C CA . THR A 1 95 ? -47.642 26.110 45.721 1.00 58.62 95 THR A CA 1
ATOM 716 C C . THR A 1 95 ? -47.563 26.756 47.106 1.00 58.62 95 THR A C 1
ATOM 718 O O . THR A 1 95 ? -48.502 26.644 47.886 1.00 58.62 95 THR A O 1
ATOM 721 N N . PHE A 1 96 ? -46.443 27.411 47.422 1.00 72.25 96 PHE A N 1
ATOM 722 C CA . PHE A 1 96 ? -46.223 28.108 48.695 1.00 72.25 96 PHE A CA 1
ATOM 723 C C . PHE A 1 96 ? -47.107 29.363 48.811 1.00 72.25 96 PHE A C 1
ATOM 725 O O . PHE A 1 96 ? -46.926 30.299 48.030 1.00 72.25 96 PHE A O 1
ATOM 732 N N . ASP A 1 97 ? -48.010 29.398 49.798 1.00 79.44 97 ASP A N 1
ATOM 733 C CA . ASP A 1 97 ? -48.837 30.567 50.132 1.00 79.44 97 ASP A CA 1
ATOM 734 C C . ASP A 1 97 ? -48.225 31.372 51.310 1.00 79.44 97 ASP A C 1
ATOM 736 O O . ASP A 1 97 ? -48.175 30.883 52.445 1.00 79.44 97 ASP A O 1
ATOM 740 N N . PRO A 1 98 ? -47.751 32.617 51.084 1.00 81.06 98 PRO A N 1
ATOM 741 C CA . PRO A 1 98 ? -47.205 33.496 52.119 1.00 81.06 98 PRO A CA 1
ATOM 742 C C . PRO A 1 98 ? -48.194 33.853 53.239 1.00 81.06 98 PRO A C 1
ATOM 744 O O . PRO A 1 98 ? -47.761 34.083 54.371 1.00 81.06 98 PRO A O 1
ATOM 747 N N . HIS A 1 99 ? -49.498 33.930 52.954 1.00 83.25 99 HIS A N 1
ATOM 748 C CA . HIS A 1 99 ? -50.504 34.266 53.968 1.00 83.25 99 HIS A CA 1
ATOM 749 C C . HIS A 1 99 ? -50.719 33.090 54.923 1.00 83.25 99 HIS A C 1
ATOM 751 O O . HIS A 1 99 ? -50.693 33.266 56.146 1.00 83.25 99 HIS A O 1
ATOM 757 N N . GLU A 1 100 ? -50.804 31.879 54.372 1.00 83.62 100 GLU A N 1
ATOM 758 C CA . GLU A 1 100 ? -50.908 30.636 55.138 1.00 83.62 100 GLU A CA 1
ATOM 759 C C . GLU A 1 100 ? -49.652 30.385 55.988 1.00 83.62 100 GLU A C 1
ATOM 761 O O . GLU A 1 100 ? -49.760 30.078 57.177 1.00 83.62 100 GLU A O 1
ATOM 766 N N . ALA A 1 101 ? -48.456 30.625 55.436 1.00 84.06 101 ALA A N 1
ATOM 767 C CA . ALA A 1 101 ? -47.188 30.460 56.153 1.00 84.06 101 ALA A CA 1
ATOM 768 C C . ALA A 1 101 ? -47.055 31.382 57.385 1.00 84.06 101 ALA A C 1
ATOM 770 O O . ALA A 1 101 ? -46.458 30.999 58.393 1.00 84.06 101 ALA A O 1
ATOM 771 N N . LEU A 1 102 ? -47.621 32.594 57.333 1.00 84.94 102 LEU A N 1
ATOM 772 C CA . LEU A 1 102 ? -47.681 33.522 58.471 1.00 84.94 102 LEU A CA 1
ATOM 773 C C . LEU A 1 102 ? -48.913 33.314 59.368 1.00 84.94 102 LEU A C 1
ATOM 775 O O . LEU A 1 102 ? -48.981 33.904 60.454 1.00 84.94 102 LEU A O 1
ATOM 779 N N . GLY A 1 103 ? -49.871 32.488 58.937 1.00 83.44 103 GLY A N 1
ATOM 780 C CA . GLY A 1 103 ? -51.152 32.275 59.608 1.00 83.44 103 GLY A CA 1
ATOM 781 C C . GLY A 1 103 ? -52.011 33.540 59.670 1.00 83.44 103 GLY A C 1
ATOM 782 O O . GLY A 1 103 ? -52.660 33.788 60.688 1.00 83.44 103 GLY A O 1
ATOM 783 N N . VAL A 1 104 ? -51.954 34.376 58.630 1.00 86.12 104 VAL A N 1
ATOM 784 C CA . VAL A 1 104 ? -52.711 35.632 58.512 1.00 86.12 104 VAL A CA 1
ATOM 785 C C . VAL A 1 104 ? -53.660 35.566 57.320 1.00 86.12 104 VAL A C 1
ATOM 787 O O . VAL A 1 104 ? -53.418 34.824 56.376 1.00 86.12 104 VAL A O 1
ATOM 790 N N . ASP A 1 105 ? -54.739 36.346 57.348 1.00 83.44 105 ASP A N 1
ATOM 791 C CA . ASP A 1 105 ? -55.667 36.413 56.216 1.00 83.44 105 ASP A CA 1
ATOM 792 C C . ASP A 1 105 ? -55.017 37.115 55.003 1.00 83.44 105 ASP A C 1
ATOM 794 O O . ASP A 1 105 ? -54.125 37.959 55.146 1.00 83.44 105 ASP A O 1
ATOM 798 N N . SER A 1 106 ? -55.498 36.793 53.804 1.00 78.06 106 SER A N 1
ATOM 799 C CA . SER A 1 106 ? -55.210 37.492 52.545 1.00 78.06 106 SER A CA 1
ATOM 800 C C . SER A 1 106 ? -55.377 39.021 52.647 1.00 78.06 106 SER A C 1
ATOM 802 O O . SER A 1 106 ? -54.578 39.782 52.102 1.00 78.06 106 SER A O 1
ATOM 804 N N . GLY A 1 107 ? -56.355 39.489 53.433 1.00 78.00 107 GLY A N 1
ATOM 805 C CA . GLY A 1 107 ? -56.628 40.912 53.669 1.00 78.00 107 GLY A CA 1
ATOM 806 C C . GLY A 1 107 ? -55.808 41.577 54.783 1.00 78.00 107 GLY A C 1
ATOM 807 O O . GLY A 1 107 ? -56.082 42.730 55.120 1.00 78.00 107 GLY A O 1
ATOM 808 N N . ALA A 1 108 ? -54.836 40.884 55.388 1.00 83.06 108 ALA A N 1
ATOM 809 C CA . ALA A 1 108 ? -54.131 41.381 56.569 1.00 83.06 108 ALA A CA 1
ATOM 810 C C . ALA A 1 108 ? -53.366 42.693 56.311 1.00 83.06 108 ALA A C 1
ATOM 812 O O . ALA A 1 108 ? -52.693 42.894 55.288 1.00 83.06 108 ALA A O 1
ATOM 813 N N . THR A 1 109 ? -53.440 43.592 57.291 1.00 86.00 109 THR A N 1
ATOM 814 C CA . THR A 1 109 ? -52.728 44.873 57.280 1.00 86.00 109 THR A CA 1
ATOM 815 C C . THR A 1 109 ? -51.231 44.675 57.549 1.00 86.00 109 THR A C 1
ATOM 817 O O . THR A 1 109 ? -50.811 43.725 58.211 1.00 86.00 109 THR A O 1
ATOM 820 N N . GLN A 1 110 ? -50.391 45.617 57.105 1.00 83.19 110 GLN A N 1
ATOM 821 C CA . GLN A 1 110 ? -48.939 45.589 57.367 1.00 83.19 110 GLN A CA 1
ATOM 822 C C . GLN A 1 110 ? -48.602 45.487 58.870 1.00 83.19 110 GLN A C 1
ATOM 824 O O . GLN A 1 110 ? -47.600 44.885 59.263 1.00 83.19 110 GLN A O 1
ATOM 829 N N . ALA A 1 111 ? -49.445 46.058 59.737 1.00 83.94 111 ALA A N 1
ATOM 830 C CA . ALA A 1 111 ? -49.277 45.972 61.185 1.00 83.94 111 ALA A CA 1
ATOM 831 C C . ALA A 1 111 ? -49.502 44.542 61.712 1.00 83.94 111 ALA A C 1
ATOM 833 O O . ALA A 1 111 ? -48.741 44.079 62.568 1.00 83.94 111 ALA A O 1
ATOM 834 N N . GLU A 1 112 ? -50.499 43.834 61.176 1.00 84.44 112 GLU A N 1
ATOM 835 C CA . GLU A 1 112 ? -50.824 42.446 61.524 1.00 84.44 112 GLU A CA 1
ATOM 836 C C . GLU A 1 112 ? -49.759 41.474 61.013 1.00 84.44 112 GLU A C 1
ATOM 838 O O . GLU A 1 112 ? -49.296 40.631 61.783 1.00 84.44 112 GLU A O 1
ATOM 843 N N . ILE A 1 113 ? -49.277 41.662 59.780 1.00 88.12 113 ILE A N 1
ATOM 844 C CA . ILE A 1 113 ? -48.188 40.872 59.180 1.00 88.12 113 ILE A CA 1
ATOM 845 C C . ILE A 1 113 ? -46.908 40.975 60.024 1.00 88.12 113 ILE A C 1
ATOM 847 O O . ILE A 1 113 ? -46.324 39.961 60.417 1.00 88.12 113 ILE A O 1
ATOM 851 N N . ARG A 1 114 ? -46.498 42.196 60.396 1.00 85.81 114 ARG A N 1
ATOM 852 C CA . ARG A 1 114 ? -45.315 42.418 61.250 1.00 85.81 114 ARG A CA 1
ATOM 853 C C . ARG A 1 114 ? -45.495 41.846 62.655 1.00 85.81 114 ARG A C 1
ATOM 855 O O . ARG A 1 114 ? -44.527 41.400 63.271 1.00 85.81 114 ARG A O 1
ATOM 862 N N . SER A 1 115 ? -46.714 41.879 63.191 1.00 87.44 115 SER A N 1
ATOM 863 C CA . SER A 1 115 ? -47.023 41.317 64.509 1.00 87.44 115 SER A CA 1
ATOM 864 C C . SER A 1 115 ? -46.960 39.787 64.507 1.00 87.44 115 SER A C 1
ATOM 866 O O . SER A 1 115 ? -46.295 39.198 65.363 1.00 87.44 115 SER A O 1
ATOM 868 N N . ALA A 1 116 ? -47.577 39.147 63.509 1.00 87.31 116 ALA A N 1
ATOM 869 C CA . ALA A 1 116 ? -47.555 37.700 63.317 1.00 87.31 116 ALA A CA 1
ATOM 870 C C . ALA A 1 116 ? -46.127 37.181 63.104 1.00 87.31 116 ALA A C 1
ATOM 872 O O . ALA A 1 116 ? -45.721 36.229 63.772 1.00 87.31 116 ALA A O 1
ATOM 873 N N . TYR A 1 117 ? -45.334 37.877 62.281 1.00 89.69 117 TYR A N 1
ATOM 874 C CA . TYR A 1 117 ? -43.921 37.563 62.086 1.00 89.69 117 TYR A CA 1
ATOM 875 C C . TYR A 1 117 ? -43.127 37.639 63.390 1.00 89.69 117 TYR A C 1
ATOM 877 O O . TYR A 1 117 ? -42.441 36.686 63.731 1.00 89.69 117 TYR A O 1
ATOM 885 N N . ARG A 1 118 ? -43.253 38.720 64.178 1.00 87.62 118 ARG A N 1
ATOM 886 C CA . ARG A 1 118 ? -42.539 38.838 65.466 1.00 87.62 118 ARG A CA 1
ATOM 887 C C . ARG A 1 118 ? -42.899 37.719 66.444 1.00 87.62 118 ARG A C 1
ATOM 889 O O . ARG A 1 118 ? -42.019 37.228 67.148 1.00 87.62 118 ARG A O 1
ATOM 896 N N . ARG A 1 119 ? -44.172 37.313 66.484 1.00 88.19 119 ARG A N 1
ATOM 897 C CA . ARG A 1 119 ? -44.648 36.212 67.333 1.00 88.19 119 ARG A CA 1
ATOM 898 C C . ARG A 1 119 ? -44.036 34.879 66.901 1.00 88.19 119 ARG A C 1
ATOM 900 O O . ARG A 1 119 ? -43.447 34.193 67.729 1.00 88.19 119 ARG A O 1
ATOM 907 N N . LEU A 1 120 ? -44.126 34.545 65.614 1.00 86.94 120 LEU A N 1
ATOM 908 C CA . LEU A 1 120 ? -43.591 33.295 65.067 1.00 86.94 120 LEU A CA 1
ATOM 909 C C . LEU A 1 120 ? -42.058 33.257 65.113 1.00 86.94 120 LEU A C 1
ATOM 911 O O . LEU A 1 120 ? -41.489 32.241 65.496 1.00 86.94 120 LEU A O 1
ATOM 915 N N . ALA A 1 121 ? -41.389 34.374 64.828 1.00 86.50 121 ALA A N 1
ATOM 916 C CA . ALA A 1 121 ? -39.938 34.505 64.906 1.00 86.50 121 ALA A CA 1
ATOM 917 C C . ALA A 1 121 ? -39.410 34.289 66.329 1.00 86.50 121 ALA A C 1
ATOM 919 O O . ALA A 1 121 ? -38.359 33.684 66.497 1.00 86.50 121 ALA A O 1
ATOM 920 N N . ALA A 1 122 ? -40.134 34.739 67.360 1.00 84.81 122 ALA A N 1
ATOM 921 C CA . ALA A 1 122 ? -39.747 34.502 68.749 1.00 84.81 122 ALA A CA 1
ATOM 922 C C . ALA A 1 122 ? -39.899 33.027 69.167 1.00 84.81 122 ALA A C 1
ATOM 924 O O . ALA A 1 122 ? -39.097 32.543 69.965 1.00 84.81 122 ALA A O 1
ATOM 925 N N . THR A 1 123 ? -40.904 32.324 68.634 1.00 83.81 123 THR A N 1
ATOM 926 C CA . THR A 1 123 ? -41.185 30.905 68.926 1.00 83.81 123 THR A CA 1
ATOM 927 C C . THR A 1 123 ? -40.314 29.940 68.114 1.00 83.81 123 THR A C 1
ATOM 929 O O . THR A 1 123 ? -39.978 28.857 68.590 1.00 83.81 123 THR A O 1
ATOM 932 N N . LEU A 1 124 ? -39.942 30.323 66.892 1.00 84.31 124 LEU A N 1
ATOM 933 C CA . LEU A 1 124 ? -39.152 29.513 65.959 1.00 84.31 124 LEU A CA 1
ATOM 934 C C . LEU A 1 124 ? -37.665 29.904 65.937 1.00 84.31 124 LEU A C 1
ATOM 936 O O . LEU A 1 124 ? -36.909 29.383 65.123 1.00 84.31 124 LEU A O 1
ATOM 940 N N . HIS A 1 125 ? -37.230 30.819 66.812 1.00 80.25 125 HIS A N 1
ATOM 941 C CA . HIS A 1 125 ? -35.836 31.253 66.849 1.00 80.25 125 HIS A CA 1
ATOM 942 C C . HIS A 1 125 ? -34.910 30.065 67.179 1.00 80.25 125 HIS A C 1
ATOM 944 O O . HIS A 1 125 ? -35.130 29.418 68.207 1.00 80.25 125 HIS A O 1
ATOM 950 N N . PRO A 1 126 ? -33.842 29.816 66.397 1.00 75.75 126 PRO A N 1
ATOM 951 C CA . PRO A 1 126 ? -32.975 28.641 66.563 1.00 75.75 126 PRO A CA 1
ATOM 952 C C . PRO A 1 126 ? -32.252 28.599 67.918 1.00 75.75 126 PRO A C 1
ATOM 954 O O . PRO A 1 126 ? -31.901 27.534 68.405 1.00 75.75 126 PRO A O 1
ATOM 957 N N . ASP A 1 127 ? -32.071 29.757 68.556 1.00 77.75 127 ASP A N 1
ATOM 958 C CA . ASP A 1 127 ? -31.483 29.868 69.902 1.00 77.75 127 ASP A CA 1
ATOM 959 C C . ASP A 1 127 ? -32.460 29.473 71.031 1.00 77.75 127 ASP A C 1
ATOM 961 O O . ASP A 1 127 ? -32.052 29.105 72.126 1.00 77.75 127 ASP A O 1
ATOM 965 N N . LYS A 1 128 ? -33.776 29.556 70.784 1.00 77.56 128 LYS A N 1
ATOM 966 C CA . LYS A 1 128 ? -34.824 29.280 71.788 1.00 77.56 128 LYS A CA 1
ATOM 967 C C . LYS A 1 128 ? -35.560 27.968 71.543 1.00 77.56 128 LYS A C 1
ATOM 969 O O . LYS A 1 128 ? -36.205 27.462 72.459 1.00 77.56 128 LYS A O 1
ATOM 974 N N . ASN 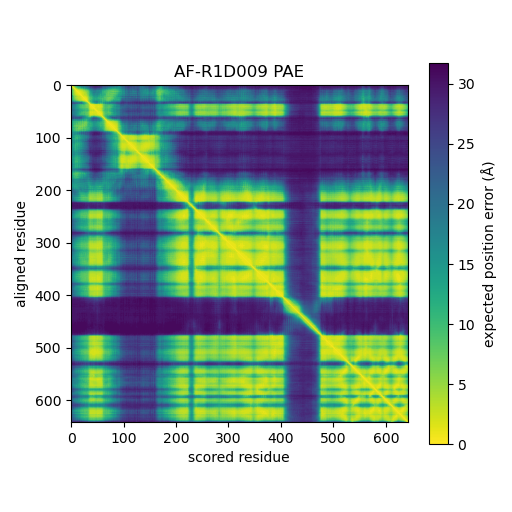A 1 129 ? -35.484 27.434 70.327 1.00 76.56 129 ASN A N 1
ATOM 975 C CA . ASN A 1 129 ? -36.153 26.210 69.927 1.00 76.56 129 ASN A CA 1
ATOM 976 C C . ASN A 1 129 ? -35.133 25.217 69.339 1.00 76.56 129 ASN A C 1
ATOM 978 O O . ASN A 1 129 ? -34.636 25.455 68.239 1.00 76.56 129 ASN A O 1
ATOM 982 N N . PRO A 1 130 ? -34.819 24.117 70.049 1.00 73.25 130 PRO A N 1
ATOM 983 C CA . PRO A 1 130 ? -33.843 23.126 69.602 1.00 73.25 130 PRO A CA 1
ATOM 984 C C . PRO A 1 130 ? -34.391 22.138 68.553 1.00 73.25 130 PRO A C 1
ATOM 986 O O . PRO A 1 130 ? -33.666 21.230 68.152 1.00 73.25 130 PRO A O 1
ATOM 989 N N . ASP A 1 131 ? -35.655 22.262 68.126 1.00 78.56 131 ASP A N 1
ATOM 990 C CA . ASP A 1 131 ? -36.227 21.404 67.083 1.00 78.56 131 ASP A CA 1
ATOM 991 C C . ASP A 1 131 ? -35.616 21.746 65.707 1.00 78.56 131 ASP A C 1
ATOM 993 O O . ASP A 1 131 ? -35.733 22.891 65.257 1.00 78.56 131 ASP A O 1
ATOM 997 N N . PRO A 1 132 ? -35.008 20.785 64.986 1.00 71.50 132 PRO A N 1
ATOM 998 C CA . PRO A 1 132 ? -34.494 21.015 63.636 1.00 71.50 132 PRO A CA 1
ATOM 999 C C . PRO A 1 132 ? -35.565 21.527 62.654 1.00 71.50 132 PRO A C 1
ATOM 1001 O O . PRO A 1 132 ? -35.242 22.292 61.747 1.00 71.50 132 PRO A O 1
ATOM 1004 N N . ARG A 1 133 ? -36.850 21.201 62.866 1.00 74.69 133 ARG A N 1
ATOM 1005 C CA . ARG A 1 133 ? -37.965 21.702 62.037 1.00 74.69 133 ARG A CA 1
ATOM 1006 C C . ARG A 1 133 ? -38.314 23.168 62.299 1.00 74.69 133 ARG A C 1
ATOM 1008 O O . ARG A 1 133 ? -39.005 23.788 61.490 1.00 74.69 133 ARG A O 1
ATOM 1015 N N . ALA A 1 134 ? -37.861 23.739 63.416 1.00 76.25 134 ALA A N 1
ATOM 1016 C CA . ALA A 1 134 ? -38.092 25.145 63.725 1.00 76.25 134 ALA A CA 1
ATOM 1017 C C . ALA A 1 134 ? -37.297 26.063 62.789 1.00 76.25 134 ALA A C 1
ATOM 1019 O O . ALA A 1 134 ? -37.808 27.109 62.396 1.00 76.25 134 ALA A O 1
ATOM 1020 N N . HIS A 1 135 ? -36.093 25.647 62.380 1.00 75.94 135 HIS A N 1
ATOM 1021 C CA . HIS A 1 135 ? -35.262 26.406 61.448 1.00 75.94 135 HIS A CA 1
ATOM 1022 C C . HIS A 1 135 ? -35.903 26.503 60.058 1.00 75.94 135 HIS A C 1
ATOM 1024 O O . HIS A 1 135 ? -36.020 27.599 59.516 1.00 75.94 135 HIS A O 1
ATOM 1030 N N . GLU A 1 136 ? -36.390 25.382 59.518 1.00 77.00 136 GLU A N 1
ATOM 1031 C CA . GLU A 1 136 ? -37.073 25.339 58.216 1.00 77.00 136 GLU A CA 1
ATOM 1032 C C . GLU A 1 136 ? -38.309 26.252 58.211 1.00 77.00 136 GLU A C 1
ATOM 1034 O O . GLU A 1 136 ? -38.435 27.143 57.368 1.00 77.00 136 GLU A O 1
ATOM 1039 N N . ARG A 1 137 ? -39.164 26.130 59.235 1.00 79.81 137 ARG A N 1
ATOM 1040 C CA . ARG A 1 137 ? -40.346 26.991 59.393 1.00 79.81 137 ARG A CA 1
ATOM 1041 C C . ARG A 1 137 ? -39.990 28.459 59.610 1.00 79.81 137 ARG A C 1
ATOM 1043 O O . ARG A 1 137 ? -40.723 29.338 59.168 1.00 79.81 137 ARG A O 1
ATOM 1050 N N . PHE A 1 138 ? -38.878 28.755 60.282 1.00 82.12 138 PHE A N 1
ATOM 1051 C CA . PHE A 1 138 ? -38.406 30.128 60.459 1.00 82.12 138 PHE A CA 1
ATOM 1052 C C . PHE A 1 138 ? -38.017 30.766 59.119 1.00 82.12 138 PHE A C 1
ATOM 1054 O O . PHE A 1 138 ? -38.370 31.919 58.868 1.00 82.12 138 PHE A O 1
ATOM 1061 N N . VAL A 1 139 ? -37.341 30.015 58.242 1.00 81.25 139 VAL A N 1
ATOM 1062 C CA . VAL A 1 139 ? -36.982 30.470 56.890 1.00 81.25 139 VAL A CA 1
ATOM 1063 C C . VAL A 1 139 ? -38.237 30.716 56.045 1.00 81.25 139 VAL A C 1
ATOM 1065 O O . VAL A 1 139 ? -38.336 31.763 55.402 1.00 81.25 139 VAL A O 1
ATOM 1068 N N . GLU A 1 140 ? -39.225 29.818 56.096 1.00 82.62 140 GLU A N 1
ATOM 1069 C CA . GLU A 1 140 ? -40.520 29.984 55.415 1.00 82.62 140 GLU A CA 1
ATOM 1070 C C . GLU A 1 140 ? -41.279 31.229 55.900 1.00 82.62 140 GLU A C 1
ATOM 1072 O O . GLU A 1 140 ? -41.728 32.046 55.095 1.00 82.62 140 GLU A O 1
ATOM 1077 N N . VAL A 1 141 ? -41.355 31.433 57.216 1.00 85.50 141 VAL A N 1
ATOM 1078 C CA . VAL A 1 141 ? -42.020 32.588 57.840 1.00 85.50 141 VAL A CA 1
ATOM 1079 C C . VAL A 1 141 ? -41.304 33.906 57.518 1.00 85.50 141 VAL A C 1
ATOM 1081 O O . VAL A 1 141 ? -41.952 34.919 57.242 1.00 85.50 141 VAL A O 1
ATOM 1084 N N . ALA A 1 142 ? -39.968 33.916 57.503 1.00 85.06 142 ALA A N 1
ATOM 1085 C CA . ALA A 1 142 ? -39.180 35.080 57.098 1.00 85.06 142 ALA A CA 1
ATOM 1086 C C . ALA A 1 142 ? -39.358 35.411 55.610 1.00 85.06 142 ALA A C 1
ATOM 1088 O O . ALA A 1 142 ? -39.469 36.586 55.246 1.00 85.06 142 ALA A O 1
ATOM 1089 N N . LYS A 1 143 ? -39.445 34.383 54.756 1.00 81.38 143 LYS A N 1
ATOM 1090 C CA . LYS A 1 143 ? -39.744 34.517 53.324 1.00 81.38 143 LYS A CA 1
ATOM 1091 C C . LYS A 1 143 ? -41.137 35.107 53.107 1.00 81.38 143 LYS A C 1
ATOM 1093 O O . LYS A 1 143 ? -41.266 36.086 52.375 1.00 81.38 143 LYS A O 1
ATOM 1098 N N . ALA A 1 144 ? -42.148 34.579 53.793 1.00 84.94 144 ALA A N 1
ATOM 1099 C CA . ALA A 1 144 ? -43.514 35.085 53.738 1.00 84.94 144 ALA A CA 1
ATOM 1100 C C . ALA A 1 144 ? -43.609 36.555 54.181 1.00 84.94 144 ALA A C 1
ATOM 1102 O O . ALA A 1 144 ? -44.180 37.383 53.474 1.00 84.94 144 ALA A O 1
ATOM 1103 N N . HIS A 1 145 ? -42.959 36.919 55.293 1.00 87.12 145 HIS A N 1
ATOM 1104 C CA . HIS A 1 145 ? -42.920 38.307 55.761 1.00 87.12 145 HIS A CA 1
ATOM 1105 C C . HIS A 1 145 ? -42.254 39.239 54.744 1.00 87.12 145 HIS A C 1
ATOM 1107 O O . HIS A 1 145 ? -42.748 40.341 54.519 1.00 87.12 145 HIS A O 1
ATOM 1113 N N . LYS A 1 146 ? -41.164 38.811 54.095 1.00 84.69 146 LYS A N 1
ATOM 1114 C CA . LYS A 1 146 ? -40.487 39.614 53.068 1.00 84.69 146 LYS A CA 1
ATOM 1115 C C . LYS A 1 146 ? -41.389 39.890 51.860 1.00 84.69 146 LYS A C 1
ATOM 1117 O O . LYS A 1 146 ? -41.400 41.019 51.387 1.00 84.69 146 LYS A O 1
ATOM 1122 N N . ILE A 1 147 ? -42.148 38.891 51.403 1.00 82.12 147 ILE A N 1
ATOM 1123 C CA . ILE A 1 147 ? -43.078 39.029 50.268 1.00 82.12 147 ILE A CA 1
ATOM 1124 C C . ILE A 1 147 ? -44.234 39.968 50.627 1.00 82.12 147 ILE A C 1
ATOM 1126 O O . ILE A 1 147 ? -44.551 40.864 49.856 1.00 82.12 147 ILE A O 1
ATOM 1130 N N . LEU A 1 148 ? -44.832 39.802 51.810 1.00 83.31 148 LEU A N 1
ATOM 1131 C CA . LEU A 1 148 ? -46.007 40.583 52.208 1.00 83.31 148 LEU A CA 1
ATOM 1132 C C . LEU A 1 148 ? -45.679 42.005 52.704 1.00 83.31 148 LEU A C 1
ATOM 1134 O O . LEU A 1 148 ? -46.578 42.843 52.779 1.00 83.31 148 LEU A O 1
ATOM 1138 N N . THR A 1 149 ? -44.418 42.294 53.053 1.00 84.69 149 THR A N 1
ATOM 1139 C CA . THR A 1 149 ? -43.995 43.623 53.547 1.00 84.69 149 THR A CA 1
ATOM 1140 C C . THR A 1 149 ? -43.577 44.582 52.429 1.00 84.69 149 THR A C 1
ATOM 1142 O O . THR A 1 149 ? -43.654 45.792 52.624 1.00 84.69 149 THR A O 1
ATOM 1145 N N . ASP A 1 150 ? -43.114 44.070 51.288 1.00 83.06 150 ASP A N 1
ATOM 1146 C CA . ASP A 1 150 ? -42.757 44.883 50.122 1.00 83.06 150 ASP A CA 1
ATOM 1147 C C . ASP A 1 150 ? -43.991 45.068 49.232 1.00 83.06 150 ASP A C 1
ATOM 1149 O O . ASP A 1 150 ? -44.497 44.102 48.663 1.00 83.06 150 ASP A O 1
ATOM 1153 N N . ASP A 1 151 ? -44.484 46.304 49.121 1.00 79.81 151 ASP A N 1
ATOM 1154 C CA . ASP A 1 151 ? -45.723 46.619 48.403 1.00 79.81 151 ASP A CA 1
ATOM 1155 C C . ASP A 1 151 ? -45.663 46.180 46.928 1.00 79.81 151 ASP A C 1
ATOM 1157 O O . ASP A 1 151 ? -46.649 45.668 46.399 1.00 79.81 151 ASP A O 1
ATOM 1161 N N . ALA A 1 152 ? -44.493 46.275 46.282 1.00 78.00 152 ALA A N 1
ATOM 1162 C CA . ALA A 1 152 ? -44.319 45.826 44.900 1.00 78.00 152 ALA A CA 1
ATOM 1163 C C . ALA A 1 152 ? -44.363 44.292 44.778 1.00 78.00 152 ALA A C 1
ATOM 1165 O O . ALA A 1 152 ? -44.914 43.756 43.813 1.00 78.00 152 ALA A O 1
ATOM 1166 N N . ALA A 1 153 ? -43.804 43.578 45.760 1.00 73.81 153 ALA A N 1
ATOM 1167 C CA . ALA A 1 153 ? -43.807 42.117 45.798 1.00 73.81 153 ALA A CA 1
ATOM 1168 C C . ALA A 1 153 ? -45.187 41.551 46.173 1.00 73.81 153 ALA A C 1
ATOM 1170 O O . ALA A 1 153 ? -45.614 40.552 45.590 1.00 73.81 153 ALA A O 1
ATOM 1171 N N . ARG A 1 154 ? -45.903 42.214 47.090 1.00 79.88 154 ARG A N 1
ATOM 1172 C CA . ARG A 1 154 ? -47.273 41.874 47.490 1.00 79.88 154 ARG A CA 1
ATOM 1173 C C . ARG A 1 154 ? -48.248 42.051 46.332 1.00 79.88 154 ARG A C 1
ATOM 1175 O O . ARG A 1 154 ? -48.981 41.122 46.013 1.00 79.88 154 ARG A O 1
ATOM 1182 N N . GLU A 1 155 ? -48.200 43.189 45.642 1.00 76.94 155 GLU A N 1
ATOM 1183 C CA . GLU A 1 155 ? -49.071 43.445 44.491 1.00 76.94 155 GLU A CA 1
ATOM 1184 C C . GLU A 1 155 ? -48.768 42.485 43.323 1.00 76.94 155 GLU A C 1
ATOM 1186 O O . GLU A 1 155 ? -49.671 42.035 42.615 1.00 76.94 155 GLU A O 1
ATOM 1191 N N . ALA A 1 156 ? -47.493 42.121 43.128 1.00 71.94 156 ALA A N 1
ATOM 1192 C CA . ALA A 1 156 ? -47.106 41.106 42.152 1.00 71.94 156 ALA A CA 1
ATOM 1193 C C . ALA A 1 156 ? -47.676 39.721 42.500 1.00 71.94 156 ALA A C 1
ATOM 1195 O O . ALA A 1 156 ? -48.200 39.048 41.608 1.00 71.94 156 ALA A O 1
ATOM 1196 N N . PHE A 1 157 ? -47.607 39.313 43.771 1.00 73.19 157 PHE A N 1
ATOM 1197 C CA . PHE A 1 157 ? -48.177 38.057 44.262 1.00 73.19 157 PHE A CA 1
ATOM 1198 C C . PHE A 1 157 ? -49.710 38.030 44.103 1.00 73.19 157 PHE A C 1
ATOM 1200 O O . PHE A 1 157 ? -50.242 37.101 43.498 1.00 73.19 157 PHE A O 1
ATOM 1207 N N . GLU A 1 158 ? -50.409 39.085 44.535 1.00 74.50 158 GLU A N 1
ATOM 1208 C CA . GLU A 1 158 ? -51.876 39.208 44.468 1.00 74.50 158 GLU A CA 1
ATOM 1209 C C . GLU A 1 158 ? -52.418 39.240 43.024 1.00 74.50 158 GLU A C 1
ATOM 1211 O O . GLU A 1 158 ? -53.491 38.705 42.748 1.00 74.50 158 GLU A O 1
ATOM 1216 N N . ARG A 1 159 ? -51.661 39.792 42.061 1.00 73.19 159 ARG A N 1
ATOM 1217 C CA . ARG A 1 159 ? -52.008 39.757 40.623 1.00 73.19 159 ARG A CA 1
ATOM 1218 C C . ARG A 1 159 ? -51.774 38.394 39.951 1.00 73.19 159 ARG A C 1
ATOM 1220 O O . ARG A 1 159 ? -51.938 38.287 38.737 1.00 73.19 159 ARG A O 1
ATOM 1227 N N . GLY A 1 160 ? -51.350 37.367 40.693 1.00 63.56 160 GLY A N 1
ATOM 1228 C CA . GLY A 1 160 ? -51.022 36.041 40.156 1.00 63.56 160 GLY A CA 1
ATOM 1229 C C . GLY A 1 160 ? -49.742 36.000 39.308 1.00 63.56 160 GLY A C 1
ATOM 1230 O O . GLY A 1 160 ? -49.431 34.969 38.718 1.00 63.56 160 GLY A O 1
ATOM 1231 N N . ALA A 1 161 ? -48.991 37.105 39.242 1.00 52.31 161 ALA A N 1
ATOM 1232 C CA . ALA A 1 161 ? -47.755 37.229 38.463 1.00 52.31 161 ALA A CA 1
ATOM 1233 C C . ALA A 1 161 ? -46.488 36.980 39.303 1.00 52.31 161 ALA A C 1
ATOM 1235 O O . ALA A 1 161 ? -45.403 36.803 38.757 1.00 52.31 161 ALA A O 1
ATOM 1236 N N . GLY A 1 162 ? -46.609 36.988 40.630 1.00 49.69 162 GLY A N 1
ATOM 1237 C CA . GLY A 1 162 ? -45.493 36.970 41.565 1.00 49.69 162 GLY A CA 1
ATOM 1238 C C . GLY A 1 162 ? -45.333 35.636 42.270 1.00 49.69 162 GLY A C 1
ATOM 1239 O O . GLY A 1 162 ? -45.396 35.588 43.492 1.00 49.69 162 GLY A O 1
ATOM 1240 N N . GLN A 1 163 ? -45.070 34.553 41.539 1.00 52.50 163 GLN A N 1
ATOM 1241 C CA . GLN A 1 163 ? -44.345 33.449 42.169 1.00 52.50 163 GLN A CA 1
ATOM 1242 C C . GLN A 1 163 ? -42.961 33.995 42.538 1.00 52.50 163 GLN A C 1
ATOM 1244 O O . GLN A 1 163 ? -42.215 34.424 41.659 1.00 52.50 163 GLN A O 1
ATOM 1249 N N . TYR A 1 164 ? -42.622 34.045 43.829 1.00 46.88 164 TYR A N 1
ATOM 1250 C CA . TYR A 1 164 ? -41.277 34.418 44.266 1.00 46.88 164 TYR A CA 1
ATOM 1251 C C . TYR A 1 164 ? -40.291 33.369 43.734 1.00 46.88 164 TYR A C 1
ATOM 1253 O O . TYR A 1 164 ? -40.093 32.320 44.351 1.00 46.88 164 TYR A O 1
ATOM 1261 N N . GLN A 1 165 ? -39.727 33.628 42.553 1.00 47.50 165 GLN A N 1
ATOM 1262 C CA . GLN A 1 165 ? -38.810 32.738 41.855 1.00 47.50 165 GLN A CA 1
ATOM 1263 C C . GLN A 1 165 ? -37.502 32.668 42.640 1.00 47.50 165 GLN A C 1
ATOM 1265 O O . GLN A 1 165 ? -36.652 33.554 42.563 1.00 47.50 165 GLN A O 1
ATOM 1270 N N . GLN A 1 166 ? -37.341 31.604 43.425 1.00 51.81 166 GLN A N 1
ATOM 1271 C CA . GLN A 1 166 ? -36.008 31.197 43.837 1.00 51.81 166 GLN A CA 1
ATOM 1272 C C . GLN A 1 166 ? -35.291 30.662 42.603 1.00 51.81 166 GLN A C 1
ATOM 1274 O O . GLN A 1 166 ? -35.719 29.687 41.992 1.00 51.81 166 GLN A O 1
ATOM 1279 N N . VAL A 1 167 ? -34.209 31.335 42.223 1.00 50.50 167 VAL A N 1
ATOM 1280 C CA . VAL A 1 167 ? -33.287 30.830 41.209 1.00 50.50 167 VAL A CA 1
ATOM 1281 C C . VAL A 1 167 ? -32.413 29.784 41.897 1.00 50.50 167 VAL A C 1
ATOM 1283 O O . VAL A 1 167 ? -31.393 30.121 42.493 1.00 50.50 167 VAL A O 1
ATOM 1286 N N . GLY A 1 168 ? -32.863 28.531 41.885 1.00 57.31 168 GLY A N 1
ATOM 1287 C CA . GLY A 1 168 ? -32.030 27.379 42.219 1.00 57.31 168 GLY A CA 1
ATOM 1288 C C . GLY A 1 168 ? -31.198 26.978 41.002 1.00 57.31 168 GLY A C 1
ATOM 1289 O O . GLY A 1 168 ? -31.703 26.972 39.877 1.00 57.31 168 GLY A O 1
ATOM 1290 N N . PHE A 1 169 ? -29.918 26.668 41.203 1.00 58.53 169 PHE A N 1
ATOM 1291 C CA . PHE A 1 169 ? -29.128 25.990 40.178 1.00 58.53 169 PHE A CA 1
ATOM 1292 C C . PHE A 1 169 ? -29.410 24.493 40.289 1.00 58.53 169 PHE A C 1
ATOM 1294 O O . PHE A 1 169 ? -29.365 23.940 41.379 1.00 58.53 169 PHE A O 1
ATOM 1301 N N . ALA A 1 170 ? -29.686 23.833 39.165 1.00 59.03 170 ALA A N 1
ATOM 1302 C CA . ALA A 1 170 ? -29.906 22.389 39.093 1.00 59.03 170 ALA A CA 1
ATOM 1303 C C . ALA A 1 170 ? -28.586 21.602 39.245 1.00 59.03 170 ALA A C 1
ATOM 1305 O O . ALA A 1 170 ? -28.206 20.810 38.380 1.00 59.03 170 ALA A O 1
ATOM 1306 N N . THR A 1 171 ? -27.826 21.876 40.304 1.00 58.41 171 THR A N 1
ATOM 1307 C CA . THR A 1 171 ? -26.599 21.158 40.642 1.00 58.41 171 THR A CA 1
ATOM 1308 C C . THR A 1 171 ? -26.921 20.044 41.631 1.00 58.41 171 THR A C 1
ATOM 1310 O O . THR A 1 171 ? -27.570 20.307 42.635 1.00 58.41 171 THR A O 1
ATOM 1313 N N . PRO A 1 172 ? -26.483 18.796 41.390 1.00 60.75 172 PRO A N 1
ATOM 1314 C CA . PRO A 1 172 ? -26.672 17.732 42.369 1.00 60.75 172 PRO A CA 1
ATOM 1315 C C . PRO A 1 172 ? -25.913 18.076 43.661 1.00 60.75 172 PRO A C 1
ATOM 1317 O O . PRO A 1 172 ? -24.764 18.517 43.577 1.00 60.75 172 PRO A O 1
ATOM 1320 N N . GLU A 1 173 ? -26.494 17.812 44.839 1.00 55.56 173 GLU A N 1
ATOM 1321 C CA . GLU A 1 173 ? -25.889 18.100 46.162 1.00 55.56 173 GLU A CA 1
ATOM 1322 C C . GLU A 1 173 ? -24.454 17.552 46.313 1.00 55.56 173 GLU A C 1
ATOM 1324 O O . GLU A 1 173 ? -23.630 18.062 47.078 1.00 55.56 173 GLU A O 1
ATOM 1329 N N . LEU A 1 174 ? -24.117 16.499 45.559 1.00 54.91 174 LEU A N 1
ATOM 1330 C CA . LEU A 1 174 ? -22.777 15.923 45.511 1.00 54.91 174 LEU A CA 1
ATOM 1331 C C . LEU A 1 174 ? -21.722 16.950 45.059 1.00 54.91 174 LEU A C 1
ATOM 1333 O O . LEU A 1 174 ? -20.617 16.948 45.595 1.00 54.91 174 LEU A O 1
ATOM 1337 N N . LEU A 1 175 ? -22.053 17.827 44.102 1.00 58.03 175 LEU A N 1
ATOM 1338 C CA . LEU A 1 175 ? -21.137 18.813 43.514 1.00 58.03 175 LEU A CA 1
ATOM 1339 C C . LEU A 1 175 ? -20.874 20.015 44.431 1.00 58.03 175 LEU A C 1
ATOM 1341 O O . LEU A 1 175 ? -19.839 20.666 44.298 1.00 58.03 175 LEU A O 1
ATOM 1345 N N . GLU A 1 176 ? -21.785 20.291 45.363 1.00 59.53 176 GLU A N 1
ATOM 1346 C CA . GLU A 1 176 ? -21.652 21.370 46.348 1.00 59.53 176 GLU A CA 1
ATOM 1347 C C . GLU A 1 176 ? -20.694 21.000 47.488 1.00 59.53 176 GLU A C 1
ATOM 1349 O O . GLU A 1 176 ? -20.225 21.859 48.240 1.00 59.53 176 GLU A O 1
ATOM 1354 N N . ARG A 1 177 ? -20.335 19.713 47.603 1.00 65.38 177 ARG A N 1
ATOM 1355 C CA . ARG A 1 177 ? -19.360 19.263 48.594 1.00 65.38 177 ARG A CA 1
ATOM 1356 C C . ARG A 1 177 ? -17.944 19.689 48.184 1.00 65.38 177 ARG A C 1
ATOM 1358 O O . ARG A 1 177 ? -17.506 19.391 47.069 1.00 65.38 177 ARG A O 1
ATOM 1365 N N . PRO A 1 178 ? -17.145 20.262 49.108 1.00 63.28 178 PRO A N 1
ATOM 1366 C CA . PRO A 1 178 ? -15.817 20.812 48.806 1.00 63.28 178 PRO A CA 1
ATOM 1367 C C . PRO A 1 178 ? -14.815 19.779 48.256 1.00 63.28 178 PRO A C 1
ATOM 1369 O O . PRO A 1 178 ? -13.787 20.144 47.690 1.00 63.28 178 PRO A O 1
ATOM 1372 N N . TYR A 1 179 ? -15.111 18.483 48.383 1.00 68.19 179 TYR A N 1
ATOM 1373 C CA . TYR A 1 179 ? -14.255 17.390 47.930 1.00 68.19 179 TYR A CA 1
ATOM 1374 C C . TYR A 1 179 ? -14.385 17.050 46.432 1.00 68.19 179 TYR A C 1
ATOM 1376 O O . TYR A 1 179 ? -13.521 16.346 45.914 1.00 68.19 179 TYR A O 1
ATOM 1384 N N . VAL A 1 180 ? -15.402 17.547 45.712 1.00 64.50 180 VAL A N 1
ATOM 1385 C CA . VAL A 1 180 ? -15.615 17.233 44.277 1.00 64.50 180 VAL A CA 1
ATOM 1386 C C . VAL A 1 180 ? -14.741 18.069 43.335 1.00 64.50 180 VAL A C 1
ATOM 1388 O O . VAL A 1 180 ? -14.378 17.613 42.247 1.00 64.50 180 VAL A O 1
ATOM 1391 N N . LEU A 1 181 ? -14.289 19.243 43.785 1.00 66.88 181 LEU A N 1
ATOM 1392 C CA . LEU A 1 181 ? -13.304 20.060 43.070 1.00 66.88 181 LEU A CA 1
ATOM 1393 C C . LEU A 1 181 ? -11.985 19.307 42.838 1.00 66.88 181 LEU A C 1
ATOM 1395 O O . LEU A 1 181 ? -11.396 19.432 41.770 1.00 66.88 181 LEU A O 1
ATOM 1399 N N . GLY A 1 182 ? -11.543 18.485 43.795 1.00 75.44 182 GLY A N 1
ATOM 1400 C CA . GLY A 1 182 ? -10.283 17.739 43.699 1.00 75.44 182 GLY A CA 1
ATOM 1401 C C . GLY A 1 182 ? -10.219 16.796 42.485 1.00 75.44 182 GLY A C 1
ATOM 1402 O O . GLY A 1 182 ? -9.331 16.962 41.649 1.00 75.44 182 GLY A O 1
ATOM 1403 N N . PRO A 1 183 ? -11.151 15.834 42.341 1.00 76.31 183 PRO A N 1
ATOM 1404 C CA . PRO A 1 183 ? -11.215 14.922 41.197 1.00 76.31 183 PRO A CA 1
ATOM 1405 C C . PRO A 1 183 ? -11.383 15.624 39.844 1.00 76.31 183 PRO A C 1
ATOM 1407 O O . PRO A 1 183 ? -10.728 15.237 38.877 1.00 76.31 183 PRO A O 1
ATOM 1410 N N . LEU A 1 184 ? -12.215 16.670 39.766 1.00 70.19 184 LEU A N 1
ATOM 1411 C CA . LEU A 1 184 ? -12.399 17.455 38.537 1.00 70.19 184 LEU A CA 1
ATOM 1412 C C . LEU A 1 184 ? -11.105 18.161 38.120 1.00 70.19 184 LEU A C 1
ATOM 1414 O O . LEU A 1 184 ? -10.711 18.101 36.955 1.00 70.19 184 LEU A O 1
ATOM 1418 N N . LEU A 1 185 ? -10.401 18.763 39.078 1.00 74.50 185 LEU A N 1
ATOM 1419 C CA . LEU A 1 185 ? -9.121 19.429 38.843 1.00 74.50 185 LEU A CA 1
ATOM 1420 C C . LEU A 1 185 ? -8.031 18.413 38.460 1.00 74.50 185 LEU A C 1
ATOM 1422 O O . LEU A 1 185 ? -7.219 18.680 37.579 1.00 74.50 185 LEU A O 1
ATOM 1426 N N . LEU A 1 186 ? -8.084 17.201 39.021 1.00 77.81 186 LEU A N 1
ATOM 1427 C CA . LEU A 1 186 ? -7.255 16.060 38.621 1.00 77.81 186 LEU A CA 1
ATOM 1428 C C . LEU A 1 186 ? -7.499 15.648 37.166 1.00 77.81 186 LEU A C 1
ATOM 1430 O O . LEU A 1 186 ? -6.537 15.429 36.442 1.00 77.81 186 LEU A O 1
ATOM 1434 N N . VAL A 1 187 ? -8.746 15.583 36.693 1.00 80.69 187 VAL A N 1
ATOM 1435 C CA . VAL A 1 187 ? -9.034 15.281 35.279 1.00 80.69 187 VAL A CA 1
ATOM 1436 C C . VAL A 1 187 ? -8.542 16.410 34.373 1.00 80.69 187 VAL A C 1
ATOM 1438 O O . VAL A 1 187 ? -7.851 16.136 33.394 1.00 80.69 187 VAL A O 1
ATOM 1441 N N . VAL A 1 188 ? -8.822 17.671 34.717 1.00 78.50 188 VAL A N 1
ATOM 1442 C CA . VAL A 1 188 ? -8.411 18.845 33.925 1.00 78.50 188 VAL A CA 1
ATOM 1443 C C . VAL A 1 188 ? -6.887 18.984 33.846 1.00 78.50 188 VAL A C 1
ATOM 1445 O O . VAL A 1 188 ? -6.376 19.395 32.810 1.00 78.50 188 VAL A O 1
ATOM 1448 N N . VAL A 1 189 ? -6.147 18.598 34.890 1.00 83.81 189 VAL A N 1
ATOM 1449 C CA . VAL A 1 189 ? -4.674 18.657 34.912 1.00 83.81 189 VAL A CA 1
ATOM 1450 C C . VAL A 1 189 ? -4.036 17.383 34.354 1.00 83.81 189 VAL A C 1
ATOM 1452 O O . VAL 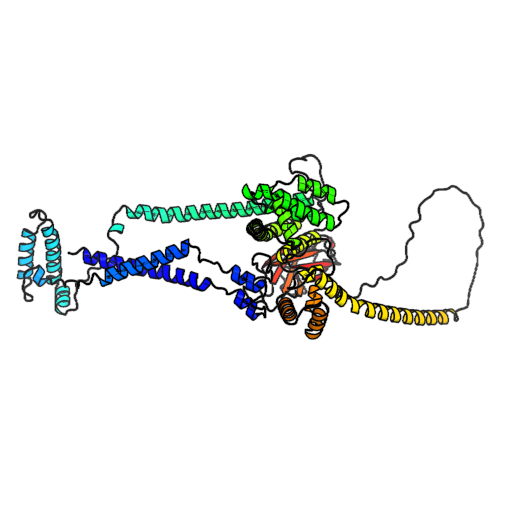A 1 189 ? -3.117 17.451 33.536 1.00 83.81 189 VAL A O 1
ATOM 1455 N N . CYS A 1 190 ? -4.501 16.198 34.749 1.00 83.62 190 CYS A N 1
ATOM 1456 C CA . CYS A 1 190 ? -3.880 14.941 34.337 1.00 83.62 190 CYS A CA 1
ATOM 1457 C C . CYS A 1 190 ? -4.236 14.534 32.912 1.00 83.62 190 CYS A C 1
ATOM 1459 O O . CYS A 1 190 ? -3.393 13.925 32.256 1.00 83.62 190 CYS A O 1
ATOM 1461 N N . TRP A 1 191 ? -5.423 14.868 32.395 1.00 83.69 191 TRP A N 1
ATOM 1462 C CA . TRP A 1 191 ? -5.790 14.513 31.023 1.00 83.69 191 TRP A CA 1
ATOM 1463 C C . TRP A 1 191 ? -4.861 15.160 29.977 1.00 83.69 191 TRP A C 1
ATOM 1465 O O . TRP A 1 191 ? -4.311 14.416 29.157 1.00 83.69 191 TRP A O 1
ATOM 1475 N N . PRO A 1 192 ? -4.576 16.481 30.011 1.00 81.31 192 PRO A N 1
ATOM 1476 C CA . PRO A 1 192 ? -3.595 17.095 29.117 1.00 81.31 192 PRO A CA 1
ATOM 1477 C C . PRO A 1 192 ? -2.192 16.510 29.282 1.00 81.31 192 PRO A C 1
ATOM 1479 O O . PRO A 1 192 ? -1.529 16.236 28.285 1.00 81.31 192 PRO A O 1
ATOM 1482 N N . LEU A 1 193 ? -1.744 16.254 30.517 1.00 84.31 193 LEU A N 1
ATOM 1483 C CA . LEU A 1 193 ? -0.408 15.704 30.783 1.00 84.31 193 LEU A CA 1
ATOM 1484 C C . LEU A 1 193 ? -0.251 14.268 30.261 1.00 84.31 193 LEU A C 1
ATOM 1486 O O . LEU A 1 193 ? 0.754 13.936 29.629 1.00 84.31 193 LEU A O 1
ATOM 1490 N N . LEU A 1 194 ? -1.258 13.417 30.472 1.00 83.31 194 LEU A N 1
ATOM 1491 C CA . LEU A 1 194 ? -1.300 12.059 29.928 1.00 83.31 194 LEU A CA 1
ATOM 1492 C C . LEU A 1 194 ? -1.360 12.084 28.401 1.00 83.31 194 LEU A C 1
ATOM 1494 O O . LEU A 1 194 ? -0.672 11.296 27.748 1.00 83.31 194 LEU A O 1
ATOM 1498 N N . ARG A 1 195 ? -2.128 13.016 27.822 1.00 79.94 195 ARG A N 1
ATOM 1499 C CA . ARG A 1 195 ? -2.229 13.174 26.370 1.00 79.94 195 ARG A CA 1
ATOM 1500 C C . ARG A 1 195 ? -0.911 13.637 25.756 1.00 79.94 195 ARG A C 1
ATOM 1502 O O . ARG A 1 195 ? -0.465 13.015 24.797 1.00 79.94 195 ARG A O 1
ATOM 1509 N N . LEU A 1 196 ? -0.252 14.638 26.340 1.00 78.75 196 LEU A N 1
ATOM 1510 C CA . LEU A 1 196 ? 1.070 15.111 25.920 1.00 78.75 196 LEU A CA 1
ATOM 1511 C C . LEU A 1 196 ? 2.119 13.997 26.014 1.00 78.75 196 LEU A C 1
ATOM 1513 O O . LEU A 1 196 ? 2.894 13.798 25.081 1.00 78.75 196 LEU A O 1
ATOM 1517 N N . ARG A 1 197 ? 2.103 13.203 27.092 1.00 83.19 197 ARG A N 1
ATOM 1518 C CA . ARG A 1 197 ? 3.006 12.051 27.253 1.00 83.19 197 ARG A CA 1
ATOM 1519 C C . ARG A 1 197 ? 2.734 10.943 26.230 1.00 83.19 197 ARG A C 1
ATOM 1521 O O . ARG A 1 197 ? 3.686 10.346 25.731 1.00 83.19 197 ARG A O 1
ATOM 1528 N N . SER A 1 198 ? 1.468 10.654 25.921 1.00 81.19 198 SER A N 1
ATOM 1529 C CA . SER A 1 198 ? 1.090 9.677 24.886 1.00 81.19 198 SER A CA 1
ATOM 1530 C C . SER A 1 198 ? 1.534 10.144 23.506 1.00 81.19 198 SER A C 1
ATOM 1532 O O . SER A 1 198 ? 2.215 9.404 22.806 1.00 81.19 198 SER A O 1
ATOM 1534 N N . MET A 1 199 ? 1.230 11.396 23.152 1.00 72.19 199 MET A N 1
ATOM 1535 C CA . MET A 1 199 ? 1.622 11.986 21.873 1.00 72.19 199 MET A CA 1
ATOM 1536 C C . MET A 1 199 ? 3.143 12.031 21.717 1.00 72.19 199 MET A C 1
ATOM 1538 O O . MET A 1 199 ? 3.655 11.663 20.666 1.00 72.19 199 MET A O 1
ATOM 1542 N N . GLY A 1 200 ? 3.879 12.400 22.772 1.00 78.19 200 GLY A N 1
ATOM 1543 C CA . GLY A 1 200 ? 5.342 12.389 22.760 1.00 78.19 200 GLY A CA 1
ATOM 1544 C C . GLY A 1 200 ? 5.922 10.992 22.520 1.00 78.19 200 GLY A C 1
ATOM 1545 O O . GLY A 1 200 ? 6.835 10.838 21.714 1.00 78.19 200 GLY A O 1
ATOM 1546 N N . ARG A 1 201 ? 5.361 9.957 23.160 1.00 78.38 201 ARG A N 1
ATOM 1547 C CA . ARG A 1 201 ? 5.769 8.557 22.946 1.00 78.38 201 ARG A CA 1
ATOM 1548 C C . ARG A 1 201 ? 5.424 8.048 21.551 1.00 78.38 201 ARG A C 1
ATOM 1550 O O . ARG A 1 201 ? 6.255 7.383 20.947 1.00 78.38 201 ARG A O 1
ATOM 1557 N N . GLU A 1 202 ? 4.231 8.352 21.048 1.00 76.12 202 GLU A N 1
ATOM 1558 C CA . GLU A 1 202 ? 3.801 7.968 19.698 1.00 76.12 202 GLU A CA 1
ATOM 1559 C C . GLU A 1 202 ? 4.689 8.616 18.630 1.00 76.12 202 GLU A C 1
ATOM 1561 O O . GLU A 1 202 ? 5.150 7.932 17.719 1.00 76.12 202 GLU A O 1
ATOM 1566 N N . SER A 1 203 ? 4.987 9.911 18.762 1.00 80.25 203 SER A N 1
ATOM 1567 C CA . SER A 1 203 ? 5.890 10.621 17.851 1.00 80.25 203 SER A CA 1
ATOM 1568 C C . SER A 1 203 ? 7.319 10.083 17.924 1.00 80.25 203 SER A C 1
ATOM 1570 O O . SER A 1 203 ? 7.918 9.817 16.885 1.00 80.25 203 SER A O 1
ATOM 1572 N N . ALA A 1 204 ? 7.849 9.855 19.131 1.00 83.25 204 ALA A N 1
ATOM 1573 C CA . ALA A 1 204 ? 9.186 9.291 19.313 1.00 83.25 204 ALA A CA 1
ATOM 1574 C C . ALA A 1 204 ? 9.294 7.866 18.748 1.00 83.25 204 ALA A C 1
ATOM 1576 O O . ALA A 1 204 ? 10.286 7.534 18.106 1.00 83.25 204 ALA A O 1
ATOM 1577 N N . ALA A 1 205 ? 8.266 7.032 18.935 1.00 83.06 205 ALA A N 1
ATOM 1578 C CA . ALA A 1 205 ? 8.225 5.684 18.376 1.00 83.06 205 ALA A CA 1
ATOM 1579 C C . ALA A 1 205 ? 8.204 5.703 16.839 1.00 83.06 205 ALA A C 1
ATOM 1581 O O . ALA A 1 205 ? 8.948 4.949 16.216 1.00 83.06 205 ALA A O 1
ATOM 1582 N N . LYS A 1 206 ? 7.414 6.597 16.226 1.00 82.38 206 LYS A N 1
ATOM 1583 C CA . LYS A 1 206 ? 7.388 6.780 14.764 1.00 82.38 206 LYS A CA 1
ATOM 1584 C C . LYS A 1 206 ? 8.742 7.231 14.219 1.00 82.38 206 LYS A C 1
ATOM 1586 O O . LYS A 1 206 ? 9.229 6.651 13.255 1.00 82.38 206 LYS A O 1
ATOM 1591 N N . GLN A 1 207 ? 9.374 8.211 14.865 1.00 86.38 207 GLN A N 1
ATOM 1592 C CA . GLN A 1 207 ? 10.710 8.680 14.485 1.00 86.38 207 GLN A CA 1
ATOM 1593 C C . GLN A 1 207 ? 11.766 7.578 14.631 1.00 86.38 207 GLN A C 1
ATOM 1595 O O . GLN A 1 207 ? 12.593 7.398 13.742 1.00 86.38 207 GLN A O 1
ATOM 1600 N N . ALA A 1 208 ? 11.720 6.798 15.716 1.00 87.94 208 ALA A N 1
ATOM 1601 C CA . ALA A 1 208 ? 12.625 5.670 15.918 1.00 87.94 208 ALA A CA 1
ATOM 1602 C C . ALA A 1 208 ? 12.431 4.575 14.855 1.00 87.94 208 ALA A C 1
ATOM 1604 O O . ALA A 1 208 ? 13.414 4.024 14.361 1.00 87.94 208 ALA A O 1
ATOM 1605 N N . ALA A 1 209 ? 11.185 4.282 14.469 1.00 86.25 209 ALA A N 1
ATOM 1606 C CA . ALA A 1 209 ? 10.877 3.336 13.399 1.00 86.25 209 ALA A CA 1
ATOM 1607 C C . ALA A 1 209 ? 11.385 3.828 12.033 1.00 86.25 209 ALA A C 1
ATOM 1609 O O . ALA A 1 209 ? 12.032 3.061 11.320 1.00 86.25 209 ALA A O 1
ATOM 1610 N N . GLN A 1 210 ? 11.174 5.108 11.705 1.00 88.38 210 GLN A N 1
ATOM 1611 C CA . GLN A 1 210 ? 11.695 5.735 10.485 1.00 88.38 210 GLN A CA 1
ATOM 1612 C C . GLN A 1 210 ? 13.228 5.680 10.447 1.00 88.38 210 GLN A C 1
ATOM 1614 O O . GLN A 1 210 ? 13.801 5.212 9.465 1.00 88.38 210 GLN A O 1
ATOM 1619 N N . ALA A 1 211 ? 13.903 6.055 11.538 1.00 88.75 211 ALA A N 1
ATOM 1620 C CA . ALA A 1 211 ? 15.362 5.998 11.633 1.00 88.75 211 ALA A CA 1
ATOM 1621 C C . ALA A 1 211 ? 15.900 4.563 11.495 1.00 88.75 211 ALA A C 1
ATOM 1623 O O . ALA A 1 211 ? 16.860 4.328 10.761 1.00 88.75 211 ALA A O 1
ATOM 1624 N N . LYS A 1 212 ? 15.256 3.582 12.146 1.00 91.25 212 LYS A N 1
ATOM 1625 C CA . LYS A 1 212 ? 15.600 2.158 12.006 1.00 91.25 212 LYS A CA 1
ATOM 1626 C C . LYS A 1 212 ? 15.453 1.698 10.553 1.00 91.25 212 LYS A C 1
ATOM 1628 O O . LYS A 1 212 ? 16.336 1.016 10.038 1.00 91.25 212 LYS A O 1
ATOM 1633 N N . ALA A 1 213 ? 14.357 2.063 9.891 1.00 90.31 213 ALA A N 1
ATOM 1634 C CA . ALA A 1 213 ? 14.117 1.712 8.497 1.00 90.31 213 ALA A CA 1
ATOM 1635 C C . ALA A 1 213 ? 15.205 2.302 7.580 1.00 90.31 213 ALA A C 1
ATOM 1637 O O . ALA A 1 213 ? 15.827 1.571 6.811 1.00 90.31 213 ALA A O 1
ATOM 1638 N N . GLN A 1 214 ? 15.515 3.591 7.725 1.00 91.50 214 GLN A N 1
ATOM 1639 C CA . GLN A 1 214 ? 16.586 4.241 6.965 1.00 91.50 214 GLN A CA 1
ATOM 1640 C C . GLN A 1 214 ? 17.940 3.539 7.172 1.00 91.50 214 GLN A C 1
ATOM 1642 O O . GLN A 1 214 ? 18.630 3.244 6.200 1.00 91.50 214 GLN A O 1
ATOM 1647 N N . GLN A 1 215 ? 18.294 3.180 8.412 1.00 90.56 215 GLN A N 1
ATOM 1648 C CA . GLN A 1 215 ? 19.528 2.439 8.710 1.00 90.56 215 GLN A CA 1
ATOM 1649 C C . GLN A 1 215 ? 19.583 1.059 8.041 1.00 90.56 215 GLN A C 1
ATOM 1651 O O . GLN A 1 215 ? 20.635 0.661 7.543 1.00 90.56 215 GLN A O 1
ATOM 1656 N N . LEU A 1 216 ? 18.466 0.328 8.012 1.00 91.81 216 LEU A N 1
ATOM 1657 C CA . LEU A 1 216 ? 18.391 -0.981 7.360 1.00 91.81 216 LEU A CA 1
ATOM 1658 C C . LEU A 1 216 ? 18.563 -0.874 5.842 1.00 91.81 216 LEU A C 1
ATOM 1660 O O . LEU A 1 216 ? 19.273 -1.692 5.258 1.00 91.81 216 LEU A O 1
ATOM 1664 N N . TYR A 1 217 ? 17.974 0.150 5.220 1.00 91.38 217 TYR A N 1
ATOM 1665 C CA . TYR A 1 217 ? 18.182 0.429 3.801 1.00 91.38 217 TYR A CA 1
ATOM 1666 C C . TYR A 1 217 ? 19.647 0.770 3.500 1.00 91.38 217 TYR A C 1
ATOM 1668 O O . TYR A 1 217 ? 20.247 0.181 2.603 1.00 91.38 217 TYR A O 1
ATOM 1676 N N . VAL A 1 218 ? 20.255 1.662 4.291 1.00 88.69 218 VAL A N 1
ATOM 1677 C CA . VAL A 1 218 ? 21.677 2.023 4.150 1.00 88.69 218 VAL A CA 1
ATOM 1678 C C . VAL A 1 218 ? 22.572 0.792 4.310 1.00 88.69 218 VAL A C 1
ATOM 1680 O O . VAL A 1 218 ? 23.479 0.578 3.510 1.00 88.69 218 VAL A O 1
ATOM 1683 N N . GLY A 1 219 ? 22.291 -0.066 5.295 1.00 86.94 219 GLY A N 1
ATOM 1684 C CA . GLY A 1 219 ? 23.012 -1.325 5.487 1.00 86.94 219 GLY A CA 1
ATOM 1685 C C . GLY A 1 219 ? 22.907 -2.268 4.284 1.00 86.94 219 GLY A C 1
ATOM 1686 O O . GLY A 1 219 ? 23.899 -2.896 3.910 1.00 86.94 219 GLY A O 1
ATOM 1687 N N . ALA A 1 220 ? 21.737 -2.336 3.642 1.00 87.06 220 ALA A N 1
ATOM 1688 C CA . ALA A 1 220 ? 21.550 -3.100 2.410 1.00 87.06 220 ALA A CA 1
ATOM 1689 C C . ALA A 1 220 ? 22.346 -2.496 1.238 1.00 87.06 220 ALA A C 1
ATOM 1691 O O . ALA A 1 220 ? 23.044 -3.229 0.540 1.00 87.06 220 ALA A O 1
ATOM 1692 N N . ALA A 1 221 ? 22.324 -1.169 1.073 1.00 86.12 221 ALA A N 1
ATOM 1693 C CA . ALA A 1 221 ? 23.050 -0.466 0.009 1.00 86.12 221 ALA A CA 1
ATOM 1694 C C . ALA A 1 221 ? 24.584 -0.545 0.157 1.00 86.12 221 ALA A C 1
ATOM 1696 O O . ALA A 1 221 ? 25.320 -0.561 -0.828 1.00 86.12 221 ALA A O 1
ATOM 1697 N N . LEU A 1 222 ? 25.086 -0.648 1.392 1.00 83.12 222 LEU A N 1
ATOM 1698 C CA . LEU A 1 222 ? 26.512 -0.840 1.694 1.00 83.12 222 LEU A CA 1
ATOM 1699 C C . LEU A 1 222 ? 26.958 -2.315 1.658 1.00 83.12 222 LEU A C 1
ATOM 1701 O O . LEU A 1 222 ? 28.151 -2.616 1.805 1.00 83.12 222 LEU A O 1
ATOM 1705 N N . GLY A 1 223 ? 26.024 -3.248 1.446 1.00 71.25 223 GLY A N 1
ATOM 1706 C CA . GLY A 1 223 ? 26.322 -4.659 1.222 1.00 71.25 223 GLY A CA 1
ATOM 1707 C C . GLY A 1 223 ? 26.341 -5.557 2.464 1.00 71.25 223 GLY A C 1
ATOM 1708 O O . GLY A 1 223 ? 27.178 -6.462 2.524 1.00 71.25 223 GLY A O 1
ATOM 1709 N N . GLY A 1 224 ? 25.440 -5.343 3.429 1.00 57.25 224 GLY A N 1
ATOM 1710 C CA . GLY A 1 224 ? 25.008 -6.383 4.380 1.00 57.25 224 GLY A CA 1
ATOM 1711 C C . GLY A 1 224 ? 25.977 -6.742 5.517 1.00 57.25 224 GLY A C 1
ATOM 1712 O O . GLY A 1 224 ? 25.741 -7.702 6.247 1.00 57.25 224 GLY A O 1
ATOM 1713 N N . GLY A 1 225 ? 27.059 -5.984 5.713 1.00 45.19 225 GLY A N 1
ATOM 1714 C CA . GLY A 1 225 ? 27.972 -6.180 6.841 1.00 45.19 225 GLY A CA 1
ATOM 1715 C C . GLY A 1 225 ? 27.394 -5.623 8.143 1.00 45.19 225 GLY A C 1
ATOM 1716 O O . GLY A 1 225 ? 27.041 -4.450 8.205 1.00 45.19 225 GLY A O 1
ATOM 1717 N N . SER A 1 226 ? 27.312 -6.463 9.180 1.00 37.34 226 SER A N 1
ATOM 1718 C CA . SER A 1 226 ? 26.962 -6.089 10.557 1.00 37.34 226 SER A CA 1
ATOM 1719 C C . SER A 1 226 ? 27.549 -4.728 10.952 1.00 37.34 226 SER A C 1
ATOM 1721 O O . SER A 1 226 ? 28.763 -4.531 10.887 1.00 37.34 226 SER A O 1
ATOM 1723 N N . ALA A 1 227 ? 26.700 -3.824 11.447 1.00 39.34 227 ALA A N 1
ATOM 1724 C CA . ALA A 1 227 ? 27.046 -2.491 11.953 1.00 39.34 227 ALA A CA 1
ATOM 1725 C C . ALA A 1 227 ? 28.041 -2.479 13.147 1.00 39.34 227 ALA A C 1
ATOM 1727 O O . ALA A 1 227 ? 28.205 -1.461 13.813 1.00 39.34 227 ALA A O 1
ATOM 1728 N N . ARG A 1 228 ? 28.711 -3.602 13.447 1.00 34.47 228 ARG A N 1
ATOM 1729 C CA . ARG A 1 228 ? 29.723 -3.755 14.504 1.00 34.47 228 ARG A CA 1
ATOM 1730 C C . ARG A 1 228 ? 31.173 -3.778 14.028 1.00 34.47 228 ARG A C 1
ATOM 1732 O O . ARG A 1 228 ? 32.063 -3.839 14.870 1.00 34.47 228 ARG A O 1
ATOM 1739 N N . GLN A 1 229 ? 31.449 -3.701 12.731 1.00 36.72 229 GLN A N 1
ATOM 1740 C CA . GLN A 1 229 ? 32.823 -3.638 12.230 1.00 36.72 229 GLN A CA 1
ATOM 1741 C C . GLN A 1 229 ? 32.918 -2.600 11.115 1.00 36.72 229 GLN A C 1
ATOM 1743 O O . GLN A 1 229 ? 32.423 -2.843 10.027 1.00 36.72 229 GLN A O 1
ATOM 1748 N N . THR A 1 230 ? 33.511 -1.439 11.415 1.00 33.53 230 THR A N 1
ATOM 1749 C CA . THR A 1 230 ? 34.726 -0.894 10.769 1.00 33.53 230 THR A CA 1
ATOM 1750 C C . THR A 1 230 ? 34.819 0.611 11.022 1.00 33.53 230 THR A C 1
ATOM 1752 O O . THR A 1 230 ? 34.258 1.415 10.287 1.00 33.53 230 THR A O 1
ATOM 1755 N N . ALA A 1 231 ? 35.602 0.993 12.029 1.00 33.03 231 ALA A N 1
ATOM 1756 C CA . ALA A 1 231 ? 36.110 2.353 12.199 1.00 33.03 231 ALA A CA 1
ATOM 1757 C C . ALA A 1 231 ? 37.418 2.587 11.402 1.00 33.03 231 ALA A C 1
ATOM 1759 O O . ALA A 1 231 ? 38.233 3.410 11.800 1.00 33.03 231 ALA A O 1
ATOM 1760 N N . SER A 1 232 ? 37.684 1.833 10.322 1.00 33.47 232 SER A N 1
ATOM 1761 C CA . SER A 1 232 ? 39.030 1.815 9.718 1.00 33.47 232 SER A CA 1
ATOM 1762 C C . SER A 1 232 ? 39.138 1.634 8.195 1.00 33.47 232 SER A C 1
ATOM 1764 O O . SER A 1 232 ? 40.247 1.420 7.717 1.00 33.47 232 SER A O 1
ATOM 1766 N N . HIS A 1 233 ? 38.068 1.772 7.401 1.00 33.84 233 HIS A N 1
ATOM 1767 C CA . HIS A 1 233 ? 38.209 1.845 5.935 1.00 33.84 233 HIS A CA 1
ATOM 1768 C C . HIS A 1 233 ? 37.265 2.887 5.313 1.00 33.84 233 HIS A C 1
ATOM 1770 O O . HIS A 1 233 ? 36.051 2.756 5.469 1.00 33.84 233 HIS A O 1
ATOM 1776 N N . PRO A 1 234 ? 37.787 3.906 4.602 1.00 38.34 234 PRO A N 1
ATOM 1777 C CA . PRO A 1 234 ? 36.962 4.870 3.891 1.00 38.34 234 PRO A CA 1
ATOM 1778 C C . PRO A 1 234 ? 36.499 4.289 2.542 1.00 38.34 234 PRO A C 1
ATOM 1780 O O . PRO A 1 234 ? 37.233 3.549 1.889 1.00 38.34 234 PRO A O 1
ATOM 1783 N N . ALA A 1 235 ? 35.280 4.658 2.144 1.00 43.53 235 ALA A N 1
ATOM 1784 C CA . ALA A 1 235 ? 34.687 4.505 0.813 1.00 43.53 235 ALA A CA 1
ATOM 1785 C C . ALA A 1 235 ? 34.465 3.068 0.288 1.00 43.53 235 ALA A C 1
ATOM 1787 O O . ALA A 1 235 ? 35.128 2.605 -0.641 1.00 43.53 235 ALA A O 1
ATOM 1788 N N . ARG A 1 236 ? 33.418 2.393 0.782 1.00 55.47 236 ARG A N 1
ATOM 1789 C CA . ARG A 1 236 ? 32.619 1.530 -0.107 1.00 55.47 236 ARG A CA 1
ATOM 1790 C C . ARG A 1 236 ? 31.579 2.419 -0.782 1.00 55.47 236 ARG A C 1
ATOM 1792 O O . ARG A 1 236 ? 30.796 3.052 -0.083 1.00 55.47 236 ARG A O 1
ATOM 1799 N N . GLN A 1 237 ? 31.595 2.489 -2.113 1.00 67.75 237 GLN A N 1
ATOM 1800 C CA . GLN A 1 237 ? 30.495 3.086 -2.874 1.00 67.75 237 GLN A CA 1
ATOM 1801 C C . GLN A 1 237 ? 29.204 2.339 -2.521 1.00 67.75 237 GLN A C 1
ATOM 1803 O O . GLN A 1 237 ? 29.196 1.105 -2.519 1.00 67.75 237 GLN A O 1
ATOM 1808 N N . ALA A 1 238 ? 28.144 3.074 -2.182 1.00 78.81 238 ALA A N 1
ATOM 1809 C CA . ALA A 1 238 ? 26.832 2.473 -2.005 1.00 78.81 238 ALA A CA 1
ATOM 1810 C C . ALA A 1 238 ? 26.317 2.012 -3.370 1.00 78.81 238 ALA A C 1
ATOM 1812 O O . ALA A 1 238 ? 26.313 2.779 -4.334 1.00 78.81 238 ALA A O 1
ATOM 1813 N N . ALA A 1 239 ? 25.879 0.761 -3.430 1.00 85.31 239 ALA A N 1
ATOM 1814 C CA . ALA A 1 239 ? 25.284 0.178 -4.618 1.00 85.31 239 ALA A CA 1
ATOM 1815 C C . ALA A 1 239 ? 23.780 0.014 -4.408 1.00 85.31 239 ALA A C 1
ATOM 1817 O O . ALA A 1 239 ? 23.314 -0.223 -3.289 1.00 85.31 239 ALA A O 1
ATOM 1818 N N . ARG A 1 240 ? 23.018 0.109 -5.493 1.00 87.44 240 ARG A N 1
ATOM 1819 C CA . ARG A 1 240 ? 21.607 -0.267 -5.530 1.00 87.44 240 ARG A CA 1
ATOM 1820 C C . ARG A 1 240 ? 21.433 -1.685 -4.948 1.00 87.44 240 ARG A C 1
ATOM 1822 O O . ARG A 1 240 ? 22.033 -2.625 -5.474 1.00 87.44 240 ARG A O 1
ATOM 1829 N N . PRO A 1 241 ? 20.644 -1.862 -3.868 1.00 87.81 241 PRO A N 1
ATOM 1830 C CA . PRO A 1 241 ? 20.411 -3.179 -3.281 1.00 87.81 241 PRO A CA 1
ATOM 1831 C C . PRO A 1 241 ? 19.778 -4.145 -4.286 1.00 87.81 241 PRO A C 1
ATOM 1833 O O . PRO A 1 241 ? 18.952 -3.741 -5.105 1.00 87.81 241 PRO A O 1
ATOM 1836 N N . SER A 1 242 ? 20.103 -5.435 -4.184 1.00 87.31 242 SER A N 1
ATOM 1837 C CA . SER A 1 242 ? 19.377 -6.466 -4.932 1.00 87.31 242 SER A CA 1
ATOM 1838 C C . SER A 1 242 ? 17.929 -6.575 -4.436 1.00 87.31 242 SER A C 1
ATOM 1840 O O . SER A 1 242 ? 17.610 -6.207 -3.300 1.00 87.31 242 SER A O 1
ATOM 1842 N N . ARG A 1 243 ? 17.036 -7.127 -5.270 1.00 89.00 243 ARG A N 1
ATOM 1843 C CA . ARG A 1 243 ? 15.616 -7.314 -4.916 1.00 89.00 243 ARG A CA 1
ATOM 1844 C C . ARG A 1 243 ? 15.439 -8.171 -3.657 1.00 89.00 243 ARG A C 1
ATOM 1846 O O . ARG A 1 243 ? 14.616 -7.838 -2.805 1.00 89.00 243 ARG A O 1
ATOM 1853 N N . GLU A 1 244 ? 16.240 -9.229 -3.508 1.00 87.69 244 GLU A N 1
ATOM 1854 C CA . GLU A 1 244 ? 16.217 -10.101 -2.324 1.00 87.69 244 GLU A CA 1
ATOM 1855 C C . GLU A 1 244 ? 16.666 -9.348 -1.061 1.00 87.69 244 GLU A C 1
ATOM 1857 O O . GLU A 1 244 ? 15.961 -9.365 -0.047 1.00 87.69 244 GLU A O 1
ATOM 1862 N N . SER A 1 245 ? 17.794 -8.627 -1.127 1.00 88.62 245 SER A N 1
ATOM 1863 C CA . SER A 1 245 ? 18.311 -7.843 0.003 1.00 88.62 245 SER A CA 1
ATOM 1864 C C . SER A 1 245 ? 17.366 -6.702 0.388 1.00 88.62 245 SER A C 1
ATOM 1866 O O . SER A 1 245 ? 17.216 -6.411 1.575 1.00 88.62 245 SER A O 1
ATOM 1868 N N . LEU A 1 246 ? 16.676 -6.093 -0.581 1.00 92.75 246 LEU A N 1
ATOM 1869 C CA . LEU A 1 246 ? 15.651 -5.081 -0.332 1.00 92.75 246 LEU A CA 1
ATOM 1870 C C . LEU A 1 246 ? 14.446 -5.668 0.417 1.00 92.75 246 LEU A C 1
ATOM 1872 O O . LEU A 1 246 ? 13.986 -5.091 1.405 1.00 92.75 246 LEU A O 1
ATOM 1876 N N . LEU A 1 247 ? 13.970 -6.843 -0.011 1.00 94.00 247 LEU A N 1
ATOM 1877 C CA . LEU A 1 247 ? 12.878 -7.554 0.654 1.00 94.00 247 LEU A CA 1
ATOM 1878 C C . LEU A 1 247 ? 13.262 -7.971 2.081 1.00 94.00 247 LEU A C 1
ATOM 1880 O O . LEU A 1 247 ? 12.446 -7.865 2.997 1.00 94.00 247 LEU A O 1
ATOM 1884 N N . LEU A 1 248 ? 14.509 -8.401 2.301 1.00 93.19 248 LEU A N 1
ATOM 1885 C CA . LEU A 1 248 ? 15.018 -8.724 3.636 1.00 93.19 248 LEU A CA 1
ATOM 1886 C C . LEU A 1 248 ? 15.155 -7.482 4.515 1.00 93.19 248 LEU A C 1
ATOM 1888 O O . LEU A 1 248 ? 14.743 -7.518 5.671 1.00 93.19 248 LEU A O 1
ATOM 1892 N N . ALA A 1 249 ? 15.662 -6.367 3.987 1.00 94.56 249 ALA A N 1
ATOM 1893 C CA . ALA A 1 249 ? 15.713 -5.106 4.724 1.00 94.56 249 ALA A CA 1
ATOM 1894 C C . ALA A 1 249 ? 14.309 -4.665 5.171 1.00 94.56 249 ALA A C 1
ATOM 1896 O O . ALA A 1 249 ? 14.127 -4.277 6.328 1.00 94.56 249 ALA A O 1
ATOM 1897 N N . LEU A 1 250 ? 13.306 -4.795 4.295 1.00 97.00 250 LEU A N 1
ATOM 1898 C CA . LEU A 1 250 ? 11.909 -4.535 4.638 1.00 97.00 250 LEU A CA 1
ATOM 1899 C C . LEU A 1 250 ? 11.412 -5.488 5.733 1.00 97.00 250 LEU A C 1
ATOM 1901 O O . LEU A 1 250 ? 10.835 -5.033 6.721 1.00 97.00 250 LEU A O 1
ATOM 1905 N N . ALA A 1 251 ? 11.675 -6.790 5.596 1.00 95.94 251 ALA A N 1
ATOM 1906 C CA . ALA A 1 251 ? 11.304 -7.782 6.599 1.00 95.94 251 ALA A CA 1
ATOM 1907 C C . ALA A 1 251 ? 11.896 -7.445 7.976 1.00 95.94 251 ALA A C 1
ATOM 1909 O O . ALA A 1 251 ? 11.174 -7.477 8.967 1.00 95.94 251 ALA A O 1
ATOM 1910 N N . ARG A 1 252 ? 13.165 -7.023 8.048 1.00 95.50 252 ARG A N 1
ATOM 1911 C CA . ARG A 1 252 ? 13.815 -6.556 9.290 1.00 95.50 252 ARG A CA 1
ATOM 1912 C C . ARG A 1 252 ? 13.184 -5.291 9.871 1.00 95.50 252 ARG A C 1
ATOM 1914 O O . ARG A 1 252 ? 13.136 -5.110 11.094 1.00 95.50 252 ARG A O 1
ATOM 1921 N N . ALA A 1 253 ? 12.718 -4.394 9.004 1.00 94.75 253 ALA A N 1
ATOM 1922 C CA . ALA A 1 253 ? 12.091 -3.146 9.418 1.00 94.75 253 ALA A CA 1
ATOM 1923 C C . ALA A 1 253 ? 10.733 -3.408 10.080 1.00 94.75 253 ALA A C 1
ATOM 1925 O O . ALA A 1 253 ? 10.470 -2.852 11.146 1.00 94.75 253 ALA A O 1
ATOM 1926 N N . VAL A 1 254 ? 9.928 -4.298 9.490 1.00 94.31 254 VAL A N 1
ATOM 1927 C CA . VAL A 1 254 ? 8.536 -4.558 9.898 1.00 94.31 254 VAL A CA 1
ATOM 1928 C C . VAL A 1 254 ? 8.347 -5.806 10.770 1.00 94.31 254 VAL A C 1
ATOM 1930 O O . VAL A 1 254 ? 7.246 -6.049 11.264 1.00 94.31 254 VAL A O 1
ATOM 1933 N N . ALA A 1 255 ? 9.398 -6.604 10.990 1.00 92.94 255 ALA A N 1
ATOM 1934 C CA . ALA A 1 255 ? 9.331 -7.807 11.813 1.00 92.94 255 ALA A CA 1
ATOM 1935 C C . ALA A 1 255 ? 8.846 -7.500 13.237 1.00 92.94 255 ALA A C 1
ATOM 1937 O O . ALA A 1 255 ? 9.373 -6.639 13.943 1.00 92.94 255 ALA A O 1
ATOM 1938 N N . GLN A 1 256 ? 7.858 -8.276 13.674 1.00 87.75 256 GLN A N 1
ATOM 1939 C CA . GLN A 1 256 ? 7.318 -8.243 15.031 1.00 87.75 256 GLN A CA 1
ATOM 1940 C C . GLN A 1 256 ? 7.872 -9.420 15.850 1.00 87.75 256 GLN A C 1
ATOM 1942 O O . GLN A 1 256 ? 8.302 -10.412 15.264 1.00 87.75 256 GLN A O 1
ATOM 1947 N N . PRO A 1 257 ? 7.815 -9.409 17.190 1.00 89.12 257 PRO A N 1
ATOM 1948 C CA . PRO A 1 257 ? 8.165 -10.580 17.994 1.00 89.12 257 PRO A CA 1
ATOM 1949 C C . PRO A 1 257 ? 7.332 -11.802 17.588 1.00 89.12 257 PRO A C 1
ATOM 1951 O O . PRO A 1 257 ? 6.128 -11.684 17.336 1.00 89.12 257 PRO A O 1
ATOM 1954 N N . LEU A 1 258 ? 7.970 -12.966 17.460 1.00 87.06 258 LEU A N 1
ATOM 1955 C CA . LEU A 1 258 ? 7.294 -14.203 17.072 1.00 87.06 258 LEU A CA 1
ATOM 1956 C C . LEU A 1 258 ? 6.726 -14.884 18.331 1.00 87.06 258 LEU A C 1
ATOM 1958 O O . LEU A 1 258 ? 7.495 -15.183 19.244 1.00 87.06 258 LEU A O 1
ATOM 1962 N N . PRO A 1 259 ? 5.404 -15.119 18.427 1.00 88.94 259 PRO A N 1
ATOM 1963 C CA . PRO A 1 259 ? 4.843 -15.833 19.565 1.00 88.94 259 PRO A CA 1
ATOM 1964 C C . PRO A 1 259 ? 5.321 -17.295 19.567 1.00 88.94 259 PRO A C 1
ATOM 1966 O O . PRO A 1 259 ? 5.512 -17.877 18.496 1.00 88.94 259 PRO A O 1
ATOM 1969 N N . PRO A 1 260 ? 5.461 -17.925 20.748 1.00 87.19 260 PRO A N 1
ATOM 1970 C CA . PRO A 1 260 ? 6.038 -19.266 20.870 1.00 87.19 260 PRO A CA 1
ATOM 1971 C C . PRO A 1 260 ? 5.266 -20.328 20.074 1.00 87.19 260 PRO A C 1
ATOM 1973 O O . PRO A 1 260 ? 5.877 -21.241 19.532 1.00 87.19 260 PRO A O 1
ATOM 1976 N N . ALA A 1 261 ? 3.946 -20.170 19.929 1.00 87.44 261 ALA A N 1
ATOM 1977 C CA . ALA A 1 261 ? 3.107 -21.068 19.133 1.00 87.44 261 ALA A CA 1
ATOM 1978 C C . ALA A 1 261 ? 3.446 -21.064 17.629 1.00 87.44 261 ALA A C 1
ATOM 1980 O O . ALA A 1 261 ? 3.309 -22.089 16.976 1.00 87.44 261 ALA A O 1
ATOM 1981 N N . LEU A 1 262 ? 3.898 -19.928 17.083 1.00 88.31 262 LEU A N 1
ATOM 1982 C CA . LEU A 1 262 ? 4.281 -19.811 15.670 1.00 88.31 262 LEU A CA 1
ATOM 1983 C C . LEU A 1 262 ? 5.764 -20.125 15.437 1.00 88.31 262 LEU A C 1
ATOM 1985 O O . LEU A 1 262 ? 6.161 -20.411 14.311 1.00 88.31 262 LEU A O 1
ATOM 1989 N N . ALA A 1 263 ? 6.590 -20.089 16.486 1.00 87.94 263 ALA A N 1
ATOM 1990 C CA . ALA A 1 263 ? 8.019 -20.372 16.381 1.00 87.94 263 ALA A CA 1
ATOM 1991 C C . ALA A 1 263 ? 8.305 -21.805 15.912 1.00 87.94 263 ALA A C 1
ATOM 1993 O O . ALA A 1 263 ? 9.197 -22.009 15.092 1.00 87.94 263 ALA A O 1
ATOM 1994 N N . SER A 1 264 ? 7.512 -22.784 16.354 1.00 85.06 264 SER A N 1
ATOM 1995 C CA . SER A 1 264 ? 7.620 -24.177 15.897 1.00 85.06 264 SER A CA 1
ATOM 1996 C C . SER A 1 264 ? 7.234 -24.367 14.424 1.00 85.06 264 SER A C 1
ATOM 1998 O O . SER A 1 264 ? 7.710 -25.300 13.783 1.00 85.06 264 SER A O 1
ATOM 2000 N N . LEU A 1 265 ? 6.406 -23.476 13.873 1.00 86.31 265 LEU A N 1
ATOM 2001 C CA . LEU A 1 265 ? 5.916 -23.521 12.492 1.00 86.31 265 LEU A CA 1
ATOM 2002 C C . LEU A 1 265 ? 6.784 -22.715 11.514 1.00 86.31 265 LEU A C 1
ATOM 2004 O O . LEU A 1 265 ? 6.560 -22.765 10.305 1.00 86.31 265 LEU A O 1
ATOM 2008 N N . ALA A 1 266 ? 7.777 -21.977 12.014 1.00 87.19 266 ALA A N 1
ATOM 2009 C CA . ALA A 1 266 ? 8.645 -21.144 11.186 1.00 87.19 266 ALA A CA 1
ATOM 2010 C C . ALA A 1 266 ? 9.560 -21.969 10.262 1.00 87.19 266 ALA A C 1
ATOM 2012 O O . ALA A 1 266 ? 9.863 -21.525 9.160 1.00 87.19 266 ALA A O 1
ATOM 2013 N N . GLY A 1 267 ? 9.970 -23.172 10.683 1.00 86.62 267 GLY A N 1
ATOM 2014 C CA . GLY A 1 267 ? 10.811 -24.068 9.878 1.00 86.62 267 GLY A CA 1
ATOM 2015 C C . GLY A 1 267 ? 10.145 -24.504 8.565 1.00 86.62 267 GLY A C 1
ATOM 2016 O O . GLY A 1 267 ? 10.706 -24.240 7.503 1.00 86.62 267 GLY A O 1
ATOM 2017 N N . PRO A 1 268 ? 8.940 -25.111 8.606 1.00 88.56 268 PRO A N 1
ATOM 2018 C CA . PRO A 1 268 ? 8.181 -25.455 7.401 1.00 88.56 268 PRO A CA 1
ATOM 2019 C C . PRO A 1 268 ? 7.917 -24.255 6.483 1.00 88.56 268 PRO A C 1
ATOM 2021 O O . PRO A 1 268 ? 8.078 -24.361 5.272 1.00 88.56 268 PRO A O 1
ATOM 2024 N N . LEU A 1 269 ? 7.580 -23.098 7.063 1.00 90.50 269 LEU A N 1
ATOM 2025 C CA . LEU A 1 269 ? 7.356 -21.860 6.314 1.00 90.50 269 LEU A CA 1
ATOM 2026 C C . LEU A 1 269 ? 8.616 -21.408 5.554 1.00 90.50 269 LEU A C 1
ATOM 2028 O O . LEU A 1 269 ? 8.539 -21.010 4.394 1.00 90.50 269 LEU A O 1
ATOM 2032 N N . ALA A 1 270 ? 9.775 -21.469 6.213 1.00 87.69 270 ALA A N 1
ATOM 2033 C CA . ALA A 1 270 ? 11.051 -21.114 5.605 1.00 87.69 270 ALA A CA 1
ATOM 2034 C C . ALA A 1 270 ? 11.448 -22.095 4.490 1.00 87.69 270 ALA A C 1
ATOM 2036 O O . ALA A 1 270 ? 11.999 -21.664 3.480 1.00 87.69 270 ALA A O 1
ATOM 2037 N N . ALA A 1 271 ? 11.139 -23.387 4.643 1.00 87.25 271 ALA A N 1
ATOM 2038 C CA . ALA A 1 271 ? 11.368 -24.388 3.603 1.00 87.25 271 ALA A CA 1
ATOM 2039 C C . ALA A 1 271 ? 10.527 -24.100 2.347 1.00 87.25 271 ALA A C 1
ATOM 2041 O O . ALA A 1 271 ? 11.072 -24.061 1.248 1.00 87.25 271 ALA A O 1
ATOM 2042 N N . GLU A 1 272 ? 9.236 -23.794 2.509 1.00 88.38 272 GLU A N 1
ATOM 2043 C CA . GLU A 1 272 ? 8.352 -23.452 1.385 1.00 88.38 272 GLU A CA 1
ATOM 2044 C C . GLU A 1 272 ? 8.819 -22.182 0.646 1.00 88.38 272 GLU A C 1
ATOM 2046 O O . GLU A 1 272 ? 8.801 -22.112 -0.585 1.00 88.38 272 GLU A O 1
ATOM 2051 N N . ALA A 1 273 ? 9.295 -21.175 1.386 1.00 85.62 273 ALA A N 1
ATOM 2052 C CA . ALA A 1 273 ? 9.869 -19.971 0.791 1.00 85.62 273 ALA A CA 1
ATOM 2053 C C . ALA A 1 273 ? 11.213 -20.239 0.082 1.00 85.62 273 ALA A C 1
ATOM 2055 O O . ALA A 1 273 ? 11.502 -19.613 -0.940 1.00 85.62 273 ALA A O 1
ATOM 2056 N N . ALA A 1 274 ? 12.028 -21.168 0.591 1.00 83.38 274 ALA A N 1
ATOM 2057 C CA . ALA A 1 274 ? 13.290 -21.557 -0.035 1.00 83.38 274 ALA A CA 1
ATOM 2058 C C . ALA A 1 274 ? 13.073 -22.286 -1.372 1.00 83.38 274 ALA A C 1
ATOM 2060 O O . ALA A 1 274 ? 13.763 -21.976 -2.341 1.00 83.38 274 ALA A O 1
ATOM 2061 N N . GLU A 1 275 ? 12.073 -23.168 -1.468 1.00 84.25 275 GLU A N 1
ATOM 2062 C CA . GLU A 1 275 ? 11.722 -23.855 -2.724 1.00 84.25 275 GLU A CA 1
ATOM 2063 C C . GLU A 1 275 ? 11.353 -22.872 -3.846 1.00 84.25 275 GLU A C 1
ATOM 2065 O O . GLU A 1 275 ? 11.744 -23.044 -5.001 1.00 84.25 275 GLU A O 1
ATOM 2070 N N . LEU A 1 276 ? 10.619 -21.803 -3.513 1.00 77.94 276 LEU A N 1
ATOM 2071 C CA . LEU A 1 276 ? 10.286 -20.747 -4.474 1.00 77.94 276 LEU A CA 1
ATOM 2072 C C . LEU A 1 276 ? 11.526 -20.037 -5.012 1.00 77.94 276 LEU A C 1
ATOM 2074 O O . LEU A 1 276 ? 11.576 -19.685 -6.190 1.00 77.94 276 LEU A O 1
ATOM 2078 N N . ARG A 1 277 ? 12.512 -19.825 -4.142 1.00 77.25 277 ARG A N 1
ATOM 2079 C CA . ARG A 1 277 ? 13.756 -19.153 -4.494 1.00 77.25 277 ARG A CA 1
ATOM 2080 C C . ARG A 1 277 ? 14.597 -19.999 -5.443 1.00 77.25 277 ARG A C 1
ATOM 2082 O O . ARG A 1 277 ? 15.062 -19.481 -6.453 1.00 77.25 277 ARG A O 1
ATOM 2089 N N . GLU A 1 278 ? 14.724 -21.297 -5.169 1.00 72.19 278 GLU A N 1
ATOM 2090 C CA . GLU A 1 278 ? 15.430 -22.234 -6.054 1.00 72.19 278 GLU A CA 1
ATOM 2091 C C . GLU A 1 278 ? 14.774 -22.315 -7.443 1.00 72.19 278 GLU A C 1
ATOM 2093 O O . GLU A 1 278 ? 15.464 -22.371 -8.462 1.00 72.19 278 GLU A O 1
ATOM 2098 N N . ALA A 1 279 ? 13.439 -22.248 -7.507 1.00 67.62 279 ALA A N 1
ATOM 2099 C CA . ALA A 1 279 ? 12.695 -22.271 -8.766 1.00 67.62 279 ALA A CA 1
ATOM 2100 C C . ALA A 1 279 ? 12.898 -21.014 -9.641 1.00 67.62 279 ALA A C 1
ATOM 2102 O O . ALA A 1 279 ? 12.695 -21.079 -10.857 1.00 67.62 279 ALA A O 1
ATOM 2103 N N . ASP A 1 280 ? 13.293 -19.880 -9.052 1.00 64.62 280 ASP A N 1
ATOM 2104 C CA . ASP A 1 280 ? 13.508 -18.614 -9.764 1.00 64.62 280 ASP A CA 1
ATOM 2105 C C . ASP A 1 280 ? 14.932 -18.445 -10.338 1.00 64.62 280 ASP A C 1
ATOM 2107 O O . ASP A 1 280 ? 15.167 -17.495 -11.091 1.00 64.62 280 ASP A O 1
ATOM 2111 N N . GLY A 1 281 ? 15.842 -19.395 -10.077 1.00 55.25 281 GLY A N 1
ATOM 2112 C CA . GLY A 1 281 ? 17.104 -19.596 -10.802 1.00 55.25 281 GLY A CA 1
ATOM 2113 C C . GLY A 1 281 ? 18.063 -18.400 -10.810 1.00 55.25 281 GLY A C 1
ATOM 2114 O O . GLY A 1 281 ? 18.346 -17.850 -11.879 1.00 55.25 281 GLY A O 1
ATOM 2115 N N . GLN A 1 282 ? 18.607 -18.008 -9.652 1.00 54.00 282 GLN A N 1
ATOM 2116 C CA . GLN A 1 282 ? 19.506 -16.850 -9.527 1.00 54.00 282 GLN A CA 1
ATOM 2117 C C . GLN A 1 282 ? 20.929 -17.264 -9.117 1.00 54.00 282 GLN A C 1
ATOM 2119 O O . GLN A 1 282 ? 21.397 -17.038 -8.002 1.00 54.00 282 GLN A O 1
ATOM 2124 N N . GLY A 1 283 ? 21.683 -17.835 -10.059 1.00 44.53 283 GLY A N 1
ATOM 2125 C CA . GLY A 1 283 ? 23.076 -18.227 -9.824 1.00 44.53 283 GLY A CA 1
ATOM 2126 C C . GLY A 1 283 ? 24.002 -17.047 -9.474 1.00 44.53 283 GLY A C 1
ATOM 2127 O O . GLY A 1 283 ? 24.143 -16.105 -10.250 1.00 44.53 283 GLY A O 1
ATOM 2128 N N . GLY A 1 284 ? 24.689 -17.137 -8.326 1.00 48.53 284 GLY A N 1
ATOM 2129 C CA . GLY A 1 284 ? 25.782 -16.246 -7.895 1.00 48.53 284 GLY A CA 1
ATOM 2130 C C . GLY A 1 284 ? 25.454 -15.384 -6.670 1.00 48.53 284 GLY A C 1
ATOM 2131 O O . GLY A 1 284 ? 26.125 -15.503 -5.641 1.00 48.53 284 GLY A O 1
ATOM 2132 N N . GLU A 1 285 ? 24.397 -14.571 -6.750 1.00 54.88 285 GLU A N 1
ATOM 2133 C CA . GLU A 1 285 ? 23.876 -13.769 -5.623 1.00 54.88 285 GLU A CA 1
ATOM 2134 C C . GLU A 1 285 ? 23.267 -14.653 -4.521 1.00 54.88 285 GLU A C 1
ATOM 2136 O O . GLU A 1 285 ? 23.283 -14.294 -3.338 1.00 54.88 285 GLU A O 1
ATOM 2141 N N . GLU A 1 286 ? 22.864 -15.871 -4.894 1.00 61.06 286 GLU A N 1
ATOM 2142 C CA . GLU A 1 286 ? 22.226 -16.851 -4.024 1.00 61.06 286 GLU A CA 1
ATOM 2143 C C . GLU A 1 286 ? 23.006 -17.147 -2.735 1.00 61.06 286 GLU A C 1
ATOM 2145 O O . GLU A 1 286 ? 22.422 -17.219 -1.648 1.00 61.06 286 GLU A O 1
ATOM 2150 N N . LYS A 1 287 ? 24.337 -17.279 -2.838 1.00 65.06 287 LYS A N 1
ATOM 2151 C CA . LYS A 1 287 ? 25.205 -17.628 -1.701 1.00 65.06 287 LYS A CA 1
ATOM 2152 C C . LYS A 1 287 ? 25.349 -16.482 -0.707 1.00 65.06 287 LYS A C 1
ATOM 2154 O O . LYS A 1 287 ? 25.370 -16.720 0.499 1.00 65.06 287 LYS A O 1
ATOM 2159 N N . ARG A 1 288 ? 25.453 -15.245 -1.204 1.00 70.12 288 ARG A N 1
ATOM 2160 C CA . ARG A 1 288 ? 25.616 -14.056 -0.358 1.00 70.12 288 ARG A CA 1
ATOM 2161 C C . ARG A 1 288 ? 24.321 -13.752 0.383 1.00 70.12 288 ARG A C 1
ATOM 2163 O O . ARG A 1 288 ? 24.345 -13.638 1.604 1.00 70.12 288 ARG A O 1
ATOM 2170 N N . PHE A 1 289 ? 23.199 -13.711 -0.332 1.00 79.62 289 PHE A N 1
ATOM 2171 C CA . PHE A 1 289 ? 21.901 -13.506 0.304 1.00 79.62 289 PHE A CA 1
ATOM 2172 C C . PHE A 1 289 ? 21.519 -14.676 1.219 1.00 79.62 289 PHE A C 1
ATOM 2174 O O . PHE A 1 289 ? 21.000 -14.460 2.308 1.00 79.62 289 PHE A O 1
ATOM 2181 N N . GLY A 1 290 ? 21.846 -15.918 0.839 1.00 79.31 290 GLY A N 1
ATOM 2182 C CA . GLY A 1 290 ? 21.631 -17.086 1.696 1.00 79.31 290 GLY A CA 1
ATOM 2183 C C . GLY A 1 290 ? 22.318 -16.951 3.058 1.00 79.31 290 GLY A C 1
ATOM 2184 O O . GLY A 1 290 ? 21.717 -17.278 4.077 1.00 79.31 290 GLY A O 1
ATOM 2185 N N . ALA A 1 291 ? 23.535 -16.396 3.097 1.00 80.12 291 ALA A N 1
ATOM 2186 C CA . ALA A 1 291 ? 24.220 -16.083 4.350 1.00 80.12 291 ALA A CA 1
ATOM 2187 C C . ALA A 1 291 ? 23.545 -14.935 5.128 1.00 80.12 291 ALA A C 1
ATOM 2189 O O . ALA A 1 291 ? 23.430 -15.016 6.349 1.00 80.12 291 ALA A O 1
ATOM 2190 N N . GLU A 1 292 ? 23.069 -13.889 4.443 1.00 83.06 292 GLU A N 1
ATOM 2191 C CA . GLU A 1 292 ? 22.343 -12.771 5.071 1.00 83.06 292 GLU A CA 1
ATOM 2192 C C . GLU A 1 292 ? 21.017 -13.210 5.705 1.00 83.06 292 GLU A C 1
ATOM 2194 O O . GLU A 1 292 ? 20.682 -12.748 6.798 1.00 83.06 292 GLU A O 1
ATOM 2199 N N . LEU A 1 293 ? 20.284 -14.104 5.035 1.00 85.12 293 LEU A N 1
ATOM 2200 C CA . LEU A 1 293 ? 19.034 -14.679 5.523 1.00 85.12 293 LEU A CA 1
ATOM 2201 C C . LEU A 1 293 ? 19.285 -15.670 6.667 1.00 85.12 293 LEU A C 1
ATOM 2203 O O . LEU A 1 293 ? 18.569 -15.634 7.662 1.00 85.12 293 LEU A O 1
ATOM 2207 N N . ALA A 1 294 ? 20.324 -16.507 6.572 1.00 85.56 294 ALA A N 1
ATOM 2208 C CA . ALA A 1 294 ? 20.707 -17.427 7.646 1.00 85.56 294 ALA A CA 1
ATOM 2209 C C . ALA A 1 294 ? 21.174 -16.700 8.921 1.00 85.56 294 ALA A C 1
ATOM 2211 O O . ALA A 1 294 ? 21.018 -17.225 10.020 1.00 85.56 294 ALA A O 1
ATOM 2212 N N . ALA A 1 295 ? 21.738 -15.497 8.781 1.00 87.50 295 ALA A N 1
ATOM 2213 C CA . ALA A 1 295 ? 22.129 -14.640 9.898 1.00 87.50 295 ALA A CA 1
ATOM 2214 C C . ALA A 1 295 ? 20.971 -13.796 10.468 1.00 87.50 295 ALA A C 1
ATOM 2216 O O . ALA A 1 295 ? 21.176 -13.082 11.450 1.00 87.50 295 ALA A O 1
ATOM 2217 N N . ALA A 1 296 ? 19.789 -13.813 9.844 1.00 88.19 296 ALA A N 1
ATOM 2218 C CA . ALA A 1 296 ? 18.636 -13.048 10.301 1.00 88.19 296 ALA A CA 1
ATOM 2219 C C . ALA A 1 296 ? 17.995 -13.686 11.544 1.00 88.19 296 ALA A C 1
ATOM 2221 O O . ALA A 1 296 ? 17.989 -14.906 11.710 1.00 88.19 296 ALA A O 1
ATOM 2222 N N . GLU A 1 297 ? 17.410 -12.854 12.406 1.00 91.31 297 GLU A N 1
ATOM 2223 C CA . GLU A 1 297 ? 16.656 -13.348 13.561 1.00 91.31 297 GLU A CA 1
ATOM 2224 C C . GLU A 1 297 ? 15.448 -14.193 13.100 1.00 91.31 297 GLU A C 1
ATOM 2226 O O . GLU A 1 297 ? 14.864 -13.907 12.049 1.00 91.31 297 GLU A O 1
ATOM 2231 N N . PRO A 1 298 ? 14.974 -15.183 13.883 1.00 90.50 298 PRO A N 1
ATOM 2232 C CA . PRO A 1 298 ? 13.867 -16.057 13.473 1.00 90.50 298 PRO A CA 1
ATOM 2233 C C . PRO A 1 298 ? 12.594 -15.294 13.078 1.00 90.50 298 PRO A C 1
ATOM 2235 O O . PRO A 1 298 ? 11.875 -15.683 12.159 1.00 90.50 298 PRO A O 1
ATOM 2238 N N . ALA A 1 299 ? 12.321 -14.176 13.756 1.00 91.69 299 ALA A N 1
ATOM 2239 C CA . ALA A 1 299 ? 11.200 -13.300 13.437 1.00 91.69 299 ALA A CA 1
ATOM 2240 C C . ALA A 1 299 ? 11.365 -12.579 12.086 1.00 91.69 299 ALA A C 1
ATOM 2242 O O . ALA A 1 299 ? 10.374 -12.387 11.381 1.00 91.69 299 ALA A O 1
ATOM 2243 N N . GLU A 1 300 ? 12.593 -12.198 11.731 1.00 93.75 300 GLU A N 1
ATOM 2244 C CA . GLU A 1 300 ? 12.938 -11.541 10.466 1.00 93.75 300 GLU A CA 1
ATOM 2245 C C . GLU A 1 300 ? 12.872 -12.535 9.305 1.00 93.75 300 GLU A C 1
ATOM 2247 O O . GLU A 1 300 ? 12.248 -12.243 8.288 1.00 93.75 300 GLU A O 1
ATOM 2252 N N . ALA A 1 301 ? 13.436 -13.733 9.483 1.00 91.75 301 ALA A N 1
ATOM 2253 C CA . ALA A 1 301 ? 13.371 -14.810 8.498 1.00 91.75 301 ALA A CA 1
ATOM 2254 C C . ALA A 1 301 ? 11.921 -15.255 8.232 1.00 91.75 301 ALA A C 1
ATOM 2256 O O . ALA A 1 301 ? 11.523 -15.438 7.079 1.00 91.75 301 ALA A O 1
ATOM 2257 N N . ALA A 1 302 ? 11.094 -15.356 9.281 1.00 94.12 302 ALA A N 1
ATOM 2258 C CA . ALA A 1 302 ? 9.666 -15.633 9.135 1.00 94.12 302 ALA A CA 1
ATOM 2259 C C . ALA A 1 302 ? 8.935 -14.492 8.408 1.00 94.12 302 ALA A C 1
ATOM 2261 O O . ALA A 1 302 ? 8.130 -14.756 7.518 1.00 94.12 302 ALA A O 1
ATOM 2262 N N . ALA A 1 303 ? 9.221 -13.227 8.743 1.00 95.69 303 ALA A N 1
ATOM 2263 C CA . ALA A 1 303 ? 8.633 -12.079 8.051 1.00 95.69 303 ALA A CA 1
ATOM 2264 C C . ALA A 1 303 ? 9.007 -12.059 6.562 1.00 95.69 303 ALA A C 1
ATOM 2266 O O . ALA A 1 303 ? 8.132 -11.873 5.720 1.00 95.69 303 ALA A O 1
ATOM 2267 N N . TRP A 1 304 ? 10.274 -12.321 6.233 1.00 95.19 304 TRP A N 1
ATOM 2268 C CA . TRP A 1 304 ? 10.733 -12.433 4.851 1.00 95.19 304 TRP A CA 1
ATOM 2269 C C . TRP A 1 304 ? 10.002 -13.554 4.106 1.00 95.19 304 TRP A C 1
ATOM 2271 O O . TRP A 1 304 ? 9.465 -13.317 3.028 1.00 95.19 304 TRP A O 1
ATOM 2281 N N . SER A 1 305 ? 9.898 -14.737 4.721 1.00 94.38 305 SER A N 1
ATOM 2282 C CA . SER A 1 305 ? 9.215 -15.899 4.137 1.00 94.38 305 SER A CA 1
ATOM 2283 C C . SER A 1 305 ? 7.741 -15.601 3.840 1.00 94.38 305 SER A C 1
ATOM 2285 O O . SER A 1 305 ? 7.254 -15.910 2.757 1.00 94.38 305 SER A O 1
ATOM 2287 N N . LEU A 1 306 ? 7.035 -14.930 4.760 1.00 95.94 306 LEU A N 1
ATOM 2288 C CA . LEU A 1 306 ? 5.641 -14.518 4.551 1.00 95.94 306 LEU A CA 1
ATOM 2289 C C . LEU A 1 306 ? 5.487 -13.541 3.383 1.00 95.94 306 LEU A C 1
ATOM 2291 O O . LEU A 1 306 ? 4.567 -13.694 2.581 1.00 95.94 306 LEU A O 1
ATOM 2295 N N . LEU A 1 307 ? 6.371 -12.544 3.283 1.00 96.19 307 LEU A N 1
ATOM 2296 C CA . LEU A 1 307 ? 6.337 -11.579 2.183 1.00 96.19 307 LEU A CA 1
ATOM 2297 C C . LEU A 1 307 ? 6.662 -12.256 0.843 1.00 96.19 307 LEU A C 1
ATOM 2299 O O . LEU A 1 307 ? 5.972 -12.001 -0.141 1.00 96.19 307 LEU A O 1
ATOM 2303 N N . ALA A 1 308 ? 7.648 -13.155 0.806 1.00 93.50 308 ALA A N 1
ATOM 2304 C CA . ALA A 1 308 ? 8.005 -13.918 -0.389 1.00 93.50 308 ALA A CA 1
ATOM 2305 C C . ALA A 1 308 ? 6.847 -14.815 -0.869 1.00 93.50 308 ALA A C 1
ATOM 2307 O O . ALA A 1 308 ? 6.481 -14.782 -2.045 1.00 93.50 308 ALA A O 1
ATOM 2308 N N . LEU A 1 309 ? 6.206 -15.552 0.045 1.00 94.12 309 LEU A N 1
ATOM 2309 C CA . LEU A 1 309 ? 5.044 -16.397 -0.259 1.00 94.12 309 LEU A CA 1
ATOM 2310 C C . LEU A 1 309 ? 3.838 -15.572 -0.736 1.00 94.12 309 LEU A C 1
ATOM 2312 O O . LEU A 1 309 ? 3.140 -15.984 -1.666 1.00 94.12 309 LEU A O 1
ATOM 2316 N N . HIS A 1 310 ? 3.619 -14.387 -0.153 1.00 95.31 310 HIS A N 1
ATOM 2317 C CA . HIS A 1 310 ? 2.587 -13.442 -0.593 1.00 95.31 310 HIS A CA 1
ATOM 2318 C C . HIS A 1 310 ? 2.835 -12.935 -2.019 1.00 95.31 310 HIS A C 1
ATOM 2320 O O . HIS A 1 310 ? 1.931 -12.994 -2.853 1.00 95.31 310 HIS A O 1
ATOM 2326 N N . LEU A 1 311 ? 4.065 -12.509 -2.328 1.00 93.88 311 LEU A N 1
ATOM 2327 C CA . LEU A 1 311 ? 4.469 -12.076 -3.674 1.00 93.88 311 LEU A CA 1
ATOM 2328 C C . LEU A 1 311 ? 4.336 -13.204 -4.711 1.00 93.88 311 LEU A C 1
ATOM 2330 O O . LEU A 1 311 ? 3.992 -12.953 -5.864 1.00 93.88 311 LEU A O 1
ATOM 2334 N N . ALA A 1 312 ? 4.553 -14.454 -4.296 1.00 90.00 312 ALA A N 1
ATOM 2335 C CA . ALA A 1 312 ? 4.367 -15.643 -5.126 1.00 90.00 312 ALA A CA 1
ATOM 2336 C C . ALA A 1 312 ? 2.910 -16.146 -5.195 1.00 90.00 312 ALA A C 1
ATOM 2338 O O . ALA A 1 312 ? 2.639 -17.132 -5.882 1.00 90.00 312 ALA A O 1
ATOM 2339 N N . ARG A 1 313 ? 1.967 -15.491 -4.499 1.00 90.00 313 ARG A N 1
ATOM 2340 C CA . ARG A 1 313 ? 0.547 -15.882 -4.393 1.00 90.00 313 ARG A CA 1
ATOM 2341 C C . ARG A 1 313 ? 0.317 -17.301 -3.865 1.00 90.00 313 ARG A C 1
ATOM 2343 O O . ARG A 1 313 ? -0.675 -17.934 -4.232 1.00 90.00 313 ARG A O 1
ATOM 2350 N N . ARG A 1 314 ? 1.201 -17.801 -3.001 1.00 90.12 314 ARG A N 1
ATOM 2351 C CA . ARG A 1 314 ? 1.006 -19.097 -2.340 1.00 90.12 314 ARG A CA 1
ATOM 2352 C C . ARG A 1 314 ? -0.103 -19.014 -1.296 1.00 90.12 314 ARG A C 1
ATOM 2354 O O . ARG A 1 314 ? -0.317 -17.980 -0.660 1.00 90.12 314 ARG A O 1
ATOM 2361 N N . GLU A 1 315 ? -0.832 -20.112 -1.135 1.00 87.31 315 GLU A N 1
ATOM 2362 C CA . GLU A 1 315 ? -1.854 -20.206 -0.101 1.00 87.31 315 GLU A CA 1
ATOM 2363 C C . GLU A 1 315 ? -1.198 -20.393 1.262 1.00 87.31 315 GLU A C 1
ATOM 2365 O O . GLU A 1 315 ? -0.534 -21.387 1.523 1.00 87.31 315 GLU A O 1
ATOM 2370 N N . LEU A 1 316 ? -1.412 -19.427 2.150 1.00 89.44 316 LEU A N 1
ATOM 2371 C CA . LEU A 1 316 ? -0.888 -19.488 3.508 1.00 89.44 316 LEU A CA 1
ATOM 2372 C C . LEU A 1 316 ? -1.874 -20.180 4.450 1.00 89.44 316 LEU A C 1
ATOM 2374 O O . LEU A 1 316 ? -3.092 -19.954 4.385 1.00 89.44 316 LEU A O 1
ATOM 2378 N N . ALA A 1 317 ? -1.329 -20.947 5.396 1.00 90.06 317 ALA A N 1
ATOM 2379 C CA . ALA A 1 317 ? -2.093 -21.488 6.512 1.00 90.06 317 ALA A CA 1
ATOM 2380 C C . ALA A 1 317 ? -2.803 -20.364 7.291 1.00 90.06 317 ALA A C 1
ATOM 2382 O O . ALA A 1 317 ? -2.313 -19.235 7.403 1.00 90.06 317 ALA A O 1
ATOM 2383 N N . ALA A 1 318 ? -3.980 -20.671 7.846 1.00 89.12 318 ALA A N 1
ATOM 2384 C CA . ALA A 1 318 ? -4.848 -19.668 8.468 1.00 89.12 318 ALA A CA 1
ATOM 2385 C C . ALA A 1 318 ? -4.187 -18.914 9.636 1.00 89.12 318 ALA A C 1
ATOM 2387 O O . ALA A 1 318 ? -4.469 -17.734 9.839 1.00 89.12 318 ALA A O 1
ATOM 2388 N N . GLU A 1 319 ? -3.276 -19.578 10.341 1.00 90.94 319 GLU A N 1
ATOM 2389 C CA . GLU A 1 319 ? -2.533 -19.069 11.497 1.00 90.94 319 GLU A CA 1
ATOM 2390 C C . GLU A 1 319 ? -1.595 -17.906 11.138 1.00 90.94 319 GLU A C 1
ATOM 2392 O O . GLU A 1 319 ? -1.405 -16.990 11.938 1.00 90.94 319 GLU A O 1
ATOM 2397 N N . TRP A 1 320 ? -1.054 -17.896 9.915 1.00 92.25 320 TRP A N 1
ATOM 2398 C CA . TRP A 1 320 ? -0.119 -16.870 9.450 1.00 92.25 320 TRP A CA 1
ATOM 2399 C C . TRP A 1 320 ? -0.809 -15.632 8.865 1.00 92.25 320 TRP A C 1
ATOM 2401 O O . TRP A 1 320 ? -0.189 -14.568 8.792 1.00 92.25 320 TRP A O 1
ATOM 2411 N N . ARG A 1 321 ? -2.097 -15.721 8.490 1.00 90.44 321 ARG A N 1
ATOM 2412 C CA . ARG A 1 321 ? -2.822 -14.614 7.831 1.00 90.44 321 ARG A CA 1
ATOM 2413 C C . ARG A 1 321 ? -2.839 -13.313 8.647 1.00 90.44 321 ARG A C 1
ATOM 2415 O O . ARG A 1 321 ? -2.533 -12.280 8.054 1.00 90.44 321 ARG A O 1
ATOM 2422 N N . PRO A 1 322 ? -3.141 -13.307 9.965 1.00 90.62 322 PRO A N 1
ATOM 2423 C CA . PRO A 1 322 ? -3.156 -12.064 10.744 1.00 90.62 322 PRO A CA 1
ATOM 2424 C C . PRO A 1 322 ? -1.783 -11.393 10.787 1.00 90.62 322 PRO A C 1
ATOM 2426 O O . PRO A 1 322 ? -1.670 -10.171 10.793 1.00 90.62 322 PRO A O 1
ATOM 2429 N N . ARG A 1 323 ? -0.721 -12.202 10.788 1.00 92.38 323 ARG A N 1
ATOM 2430 C CA . ARG A 1 323 ? 0.649 -11.707 10.841 1.00 92.38 323 ARG A CA 1
ATOM 2431 C C . ARG A 1 323 ? 1.104 -11.152 9.500 1.00 92.38 323 ARG A C 1
ATOM 2433 O O . ARG A 1 323 ? 1.690 -10.078 9.483 1.00 92.38 323 ARG A O 1
ATOM 2440 N N . LEU A 1 324 ? 0.784 -11.823 8.390 1.00 94.44 324 LEU A N 1
ATOM 2441 C CA . LEU A 1 324 ? 0.996 -11.256 7.057 1.00 94.44 324 LEU A CA 1
ATOM 2442 C C . LEU A 1 324 ? 0.265 -9.913 6.915 1.00 94.44 324 LEU A C 1
ATOM 2444 O O . LEU A 1 324 ? 0.864 -8.952 6.449 1.00 94.44 324 LEU A O 1
ATOM 2448 N N . GLN A 1 325 ? -0.995 -9.825 7.355 1.00 91.94 325 GLN A N 1
ATOM 2449 C CA . GLN A 1 325 ? -1.753 -8.569 7.318 1.00 91.94 325 GLN A CA 1
ATOM 2450 C C . GLN A 1 325 ? -1.040 -7.453 8.086 1.00 91.94 325 GLN A C 1
ATOM 2452 O O . GLN A 1 325 ? -0.843 -6.382 7.524 1.00 91.94 325 GLN A O 1
ATOM 2457 N N . ALA A 1 326 ? -0.570 -7.723 9.306 1.00 92.06 326 ALA A N 1
ATOM 2458 C CA . ALA A 1 326 ? 0.175 -6.742 10.093 1.00 92.06 326 ALA A CA 1
ATOM 2459 C C . ALA A 1 326 ? 1.489 -6.299 9.413 1.00 92.06 326 ALA A C 1
ATOM 2461 O O . ALA A 1 326 ? 1.830 -5.121 9.447 1.00 92.06 326 ALA A O 1
ATOM 2462 N N . LEU A 1 327 ? 2.213 -7.214 8.753 1.00 95.69 327 LEU A N 1
ATOM 2463 C CA . LEU A 1 327 ? 3.413 -6.860 7.979 1.00 95.69 327 LEU A CA 1
ATOM 2464 C C . LEU A 1 327 ? 3.065 -5.949 6.791 1.00 95.69 327 LEU A C 1
ATOM 2466 O O . LEU A 1 327 ? 3.763 -4.967 6.546 1.00 95.69 327 LEU A O 1
ATOM 2470 N N . LEU A 1 328 ? 1.983 -6.256 6.068 1.00 95.44 328 LEU A N 1
ATOM 2471 C CA . LEU A 1 328 ? 1.520 -5.468 4.923 1.00 95.44 328 LEU A CA 1
ATOM 2472 C C . LEU A 1 328 ? 0.962 -4.093 5.327 1.00 95.44 328 LEU A C 1
ATOM 2474 O O . LEU A 1 328 ? 1.050 -3.161 4.534 1.00 95.44 328 LEU A O 1
ATOM 2478 N N . GLU A 1 329 ? 0.408 -3.947 6.534 1.00 92.94 329 GLU A N 1
ATOM 2479 C CA . GLU A 1 329 ? -0.042 -2.654 7.077 1.00 92.94 329 GLU A CA 1
ATOM 2480 C C . GLU A 1 329 ? 1.136 -1.717 7.396 1.00 92.94 329 GLU A C 1
ATOM 2482 O O . GLU A 1 329 ? 1.051 -0.515 7.143 1.00 92.94 329 GLU A O 1
ATOM 2487 N N . GLU A 1 330 ? 2.252 -2.259 7.893 1.00 92.94 330 GLU A N 1
ATOM 2488 C CA . GLU A 1 330 ? 3.442 -1.480 8.268 1.00 92.94 330 GLU A CA 1
ATOM 2489 C C . GLU A 1 330 ? 4.380 -1.194 7.077 1.00 92.94 330 GLU A C 1
ATOM 2491 O O . GLU A 1 330 ? 5.030 -0.143 7.022 1.00 92.94 330 GLU A O 1
ATOM 2496 N N . ALA A 1 331 ? 4.428 -2.097 6.088 1.00 95.50 331 ALA A N 1
ATOM 2497 C CA . ALA A 1 331 ? 5.340 -2.028 4.941 1.00 95.50 331 ALA A CA 1
ATOM 2498 C C . ALA A 1 331 ? 5.349 -0.685 4.175 1.00 95.50 331 ALA A C 1
ATOM 2500 O O . ALA A 1 331 ? 6.445 -0.213 3.857 1.00 95.50 331 ALA A O 1
ATOM 2501 N N . PRO A 1 332 ? 4.209 -0.013 3.897 1.00 94.62 332 PRO A N 1
ATOM 2502 C CA . PRO A 1 332 ? 4.204 1.260 3.176 1.00 94.62 332 PRO A CA 1
ATOM 2503 C C . PRO A 1 332 ? 5.036 2.354 3.854 1.00 94.62 332 PRO A C 1
ATOM 2505 O O . PRO A 1 332 ? 5.726 3.109 3.171 1.00 94.62 332 PRO A O 1
ATOM 2508 N N . SER A 1 333 ? 4.998 2.431 5.188 1.00 92.31 333 SER A N 1
ATOM 2509 C CA . SER A 1 333 ? 5.734 3.445 5.954 1.00 92.31 333 SER A CA 1
ATOM 2510 C C . SER A 1 333 ? 7.246 3.186 5.960 1.00 92.31 333 SER A C 1
ATOM 2512 O O . SER A 1 333 ? 8.046 4.113 5.797 1.00 92.31 333 SER A O 1
ATOM 2514 N N . ALA A 1 334 ? 7.644 1.915 6.063 1.00 95.19 334 ALA A N 1
ATOM 2515 C CA . ALA A 1 334 ? 9.037 1.497 5.973 1.00 95.19 334 ALA A CA 1
ATOM 2516 C C . ALA A 1 334 ? 9.609 1.765 4.572 1.00 95.19 334 ALA A C 1
ATOM 2518 O O . ALA A 1 334 ? 10.691 2.334 4.455 1.00 95.19 334 ALA A O 1
ATOM 2519 N N . LEU A 1 335 ? 8.862 1.438 3.511 1.00 96.12 335 LEU A N 1
ATOM 2520 C CA . LEU A 1 335 ? 9.282 1.683 2.126 1.00 96.12 335 LEU A CA 1
ATOM 2521 C C . LEU A 1 335 ? 9.367 3.174 1.786 1.00 96.12 335 LEU A C 1
ATOM 2523 O O . LEU A 1 335 ? 10.289 3.581 1.084 1.00 96.12 335 LEU A O 1
ATOM 2527 N N . GLN A 1 336 ? 8.467 3.999 2.329 1.00 93.62 336 GLN A N 1
ATOM 2528 C CA . GLN A 1 336 ? 8.577 5.456 2.224 1.00 93.62 336 GLN A CA 1
ATOM 2529 C C . GLN A 1 336 ? 9.882 5.955 2.865 1.00 93.62 336 GLN A C 1
ATOM 2531 O O . GLN A 1 336 ? 10.624 6.722 2.255 1.00 93.62 336 GLN A O 1
ATOM 2536 N N . SER A 1 337 ? 10.209 5.445 4.056 1.00 93.62 337 SER A N 1
ATOM 2537 C CA . SER A 1 337 ? 11.456 5.774 4.757 1.00 93.62 337 SER A CA 1
ATOM 2538 C C . SER A 1 337 ? 12.696 5.314 3.977 1.00 93.62 337 SER A C 1
ATOM 2540 O O . SER A 1 337 ? 13.712 6.006 3.964 1.00 93.62 337 SER A O 1
ATOM 2542 N N . PHE A 1 338 ? 12.626 4.162 3.298 1.00 95.38 338 PHE A N 1
ATOM 2543 C CA . PHE A 1 338 ? 13.700 3.677 2.426 1.00 95.38 338 PHE A CA 1
ATOM 2544 C C . PHE A 1 338 ? 13.888 4.589 1.207 1.00 95.38 338 PHE A C 1
ATOM 2546 O O . PHE A 1 338 ? 15.023 4.880 0.844 1.00 95.38 338 PHE A O 1
ATOM 2553 N N . ALA A 1 339 ? 12.800 5.072 0.598 1.00 93.56 339 ALA A N 1
ATOM 2554 C CA . ALA A 1 339 ? 12.870 5.961 -0.564 1.00 93.56 339 ALA A CA 1
ATOM 2555 C C . ALA A 1 339 ? 13.482 7.318 -0.196 1.00 93.56 339 ALA A C 1
ATOM 2557 O O . ALA A 1 339 ? 14.329 7.834 -0.923 1.00 93.56 339 ALA A O 1
ATOM 2558 N N . GLU A 1 340 ? 13.135 7.849 0.977 1.00 91.12 340 GLU A N 1
ATOM 2559 C CA . GLU A 1 340 ? 13.768 9.044 1.543 1.00 91.12 340 GLU A CA 1
ATOM 2560 C C . GLU A 1 340 ? 15.270 8.833 1.791 1.00 91.12 340 GLU A C 1
ATOM 2562 O O . GLU A 1 340 ? 16.074 9.696 1.442 1.00 91.12 340 GLU A O 1
ATOM 2567 N N . ALA A 1 341 ? 15.674 7.674 2.326 1.00 89.69 341 ALA A N 1
ATOM 2568 C CA . ALA A 1 341 ? 17.091 7.340 2.491 1.00 89.69 341 ALA A CA 1
ATOM 2569 C C . ALA A 1 341 ? 17.822 7.208 1.146 1.00 89.69 341 ALA A C 1
ATOM 2571 O O . ALA A 1 341 ? 18.942 7.697 1.012 1.00 89.69 341 ALA A O 1
ATOM 2572 N N . ALA A 1 342 ? 17.197 6.584 0.143 1.00 89.62 342 ALA A N 1
ATOM 2573 C CA . ALA A 1 342 ? 17.749 6.465 -1.205 1.00 89.62 342 ALA A CA 1
ATOM 2574 C C . ALA A 1 342 ? 17.965 7.840 -1.854 1.00 89.62 342 ALA A C 1
ATOM 2576 O O . ALA A 1 342 ? 19.017 8.090 -2.442 1.00 89.62 342 ALA A O 1
ATOM 2577 N N . ALA A 1 343 ? 16.999 8.748 -1.696 1.00 87.75 343 ALA A N 1
ATOM 2578 C CA . ALA A 1 343 ? 17.088 10.123 -2.173 1.00 87.75 343 ALA A CA 1
ATOM 2579 C C . ALA A 1 343 ? 18.172 10.936 -1.443 1.00 87.75 343 ALA A C 1
ATOM 2581 O O . ALA A 1 343 ? 18.832 11.772 -2.055 1.00 87.75 343 ALA A O 1
ATOM 2582 N N . ALA A 1 344 ? 18.392 10.667 -0.153 1.00 85.62 344 ALA A N 1
ATOM 2583 C CA . ALA A 1 344 ? 19.384 11.341 0.684 1.00 85.62 344 ALA A CA 1
ATOM 2584 C C . ALA A 1 344 ? 20.776 10.669 0.678 1.00 85.62 344 ALA A C 1
ATOM 2586 O O . ALA A 1 344 ? 21.588 10.934 1.568 1.00 85.62 344 ALA A O 1
ATOM 2587 N N . ALA A 1 345 ? 21.079 9.814 -0.308 1.00 78.56 345 ALA A N 1
ATOM 2588 C CA . ALA A 1 345 ? 22.303 9.005 -0.330 1.00 78.56 345 ALA A CA 1
ATOM 2589 C C . ALA A 1 345 ? 23.617 9.802 -0.296 1.00 78.56 345 ALA A C 1
ATOM 2591 O O . ALA A 1 345 ? 24.603 9.347 0.287 1.00 78.56 345 ALA A O 1
ATOM 2592 N N . GLU A 1 346 ? 23.623 11.020 -0.848 1.00 70.88 346 GLU A N 1
ATOM 2593 C CA . GLU A 1 346 ? 24.774 11.935 -0.780 1.00 70.88 346 GLU A CA 1
ATOM 2594 C C . GLU A 1 346 ? 25.166 12.290 0.669 1.00 70.88 346 GLU A C 1
ATOM 2596 O O . GLU A 1 346 ? 26.310 12.657 0.920 1.00 70.88 346 GLU A O 1
ATOM 2601 N N . GLY A 1 347 ? 24.247 12.156 1.635 1.00 67.69 347 GLY A N 1
ATOM 2602 C CA . GLY A 1 347 ? 24.491 12.463 3.045 1.00 67.69 347 GLY A CA 1
ATOM 2603 C C . GLY A 1 347 ? 25.276 11.399 3.819 1.00 67.69 347 GLY A C 1
ATOM 2604 O O . GLY A 1 347 ? 25.806 11.711 4.883 1.00 67.69 347 GLY A O 1
ATOM 2605 N N . PHE A 1 348 ? 25.365 10.158 3.324 1.00 69.06 348 PHE A N 1
ATOM 2606 C CA . PHE A 1 348 ? 26.059 9.063 4.025 1.00 69.06 348 PHE A CA 1
ATOM 2607 C C . PHE A 1 348 ? 27.111 8.330 3.179 1.00 69.06 348 PHE A C 1
ATOM 2609 O O . PHE A 1 348 ? 27.817 7.470 3.707 1.00 69.06 348 PHE A O 1
ATOM 2616 N N . CYS A 1 349 ? 27.245 8.647 1.889 1.00 67.88 349 CYS A N 1
ATOM 2617 C CA . CYS A 1 349 ? 28.275 8.093 1.008 1.00 67.88 349 CYS A CA 1
ATOM 2618 C C . CYS A 1 349 ? 28.917 9.189 0.158 1.00 67.88 349 CYS A C 1
ATOM 2620 O O . CYS A 1 349 ? 28.236 9.862 -0.615 1.00 67.88 349 CYS A O 1
ATOM 2622 N N . GLU A 1 350 ? 30.243 9.325 0.257 1.00 63.50 350 GLU A N 1
ATOM 2623 C CA . GLU A 1 350 ? 31.034 10.191 -0.622 1.00 63.50 350 GLU A CA 1
ATOM 2624 C C . GLU A 1 350 ? 30.938 9.661 -2.065 1.00 63.50 350 GLU A C 1
ATOM 2626 O O . GLU A 1 350 ? 31.599 8.691 -2.433 1.00 63.50 350 GLU A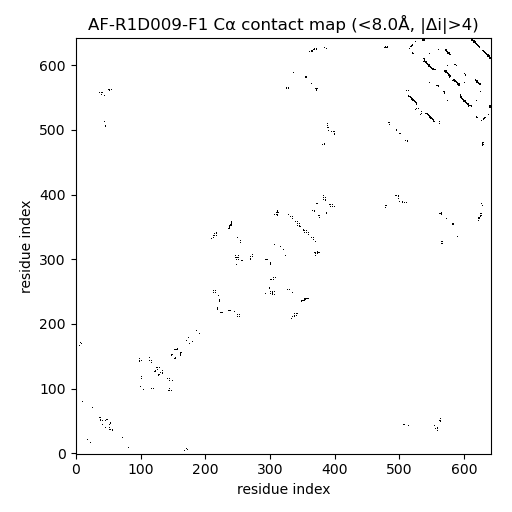 O 1
ATOM 2631 N N . GLY A 1 351 ? 30.049 10.258 -2.865 1.00 64.56 351 GLY A N 1
ATOM 2632 C CA . GLY A 1 351 ? 29.739 9.832 -4.237 1.00 64.56 351 GLY A CA 1
ATOM 2633 C C . GLY A 1 351 ? 28.282 9.418 -4.479 1.00 64.56 351 GLY A C 1
ATOM 2634 O O . GLY A 1 351 ? 27.910 9.229 -5.633 1.00 64.56 351 GLY A O 1
ATOM 2635 N N . GLY A 1 352 ? 27.452 9.336 -3.433 1.00 76.25 352 GLY A N 1
ATOM 2636 C CA . GLY A 1 352 ? 26.042 8.955 -3.548 1.00 76.25 352 GLY A CA 1
ATOM 2637 C C . GLY A 1 352 ? 25.828 7.476 -3.891 1.00 76.25 352 GLY A C 1
ATOM 2638 O O . GLY A 1 352 ? 26.716 6.642 -3.710 1.00 76.25 352 GLY A O 1
ATOM 2639 N N . LEU A 1 353 ? 24.614 7.153 -4.343 1.00 83.00 353 LEU A N 1
ATOM 2640 C CA . LEU A 1 353 ? 24.245 5.827 -4.846 1.00 83.00 353 LEU A CA 1
ATOM 2641 C C . LEU A 1 353 ? 24.573 5.735 -6.344 1.00 83.00 353 LEU A C 1
ATOM 2643 O O . LEU A 1 353 ? 24.396 6.714 -7.062 1.00 83.00 353 LEU A O 1
ATOM 2647 N N . ASP A 1 354 ? 24.996 4.568 -6.826 1.00 82.50 354 ASP A N 1
ATOM 2648 C CA . ASP A 1 354 ? 25.303 4.323 -8.246 1.00 82.50 354 ASP A CA 1
ATOM 2649 C C . ASP A 1 354 ? 24.103 4.517 -9.199 1.00 82.50 354 ASP A C 1
ATOM 2651 O O . ASP A 1 354 ? 24.276 4.967 -10.331 1.00 82.50 354 ASP A O 1
ATOM 2655 N N . GLN A 1 355 ? 22.885 4.196 -8.749 1.00 86.94 355 GLN A N 1
ATOM 2656 C CA . GLN A 1 355 ? 21.633 4.351 -9.500 1.00 86.94 355 GLN A CA 1
ATOM 2657 C C . GLN A 1 355 ? 20.486 4.821 -8.585 1.00 86.94 355 GLN A C 1
ATOM 2659 O O . GLN A 1 355 ? 19.591 4.032 -8.259 1.00 86.94 355 GLN A O 1
ATOM 2664 N N . PRO A 1 356 ? 20.462 6.099 -8.163 1.00 88.88 356 PRO A N 1
ATOM 2665 C CA . PRO A 1 356 ? 19.485 6.598 -7.193 1.00 88.88 356 PRO A CA 1
ATOM 2666 C C . PRO A 1 356 ? 18.050 6.514 -7.719 1.00 88.88 356 PRO A C 1
ATOM 2668 O O . PRO A 1 356 ? 17.165 6.036 -7.011 1.00 88.88 356 PRO A O 1
ATOM 2671 N N . LEU A 1 357 ? 17.822 6.887 -8.983 1.00 91.38 357 LEU A N 1
ATOM 2672 C CA . LEU A 1 357 ? 16.506 6.772 -9.615 1.00 91.38 357 LEU A CA 1
ATOM 2673 C C . LEU A 1 357 ? 16.053 5.306 -9.714 1.00 91.38 357 LEU A C 1
ATOM 2675 O O . LEU A 1 357 ? 14.912 4.983 -9.393 1.00 91.38 357 LEU A O 1
ATOM 2679 N N . GLY A 1 358 ? 16.964 4.406 -10.102 1.00 91.75 358 GLY A N 1
ATOM 2680 C CA . GLY A 1 358 ? 16.690 2.969 -10.182 1.00 91.75 358 GLY A CA 1
ATOM 2681 C C . GLY A 1 358 ? 16.324 2.358 -8.827 1.00 91.75 358 GLY A C 1
ATOM 2682 O O . GLY A 1 358 ? 15.427 1.522 -8.757 1.00 91.75 358 GLY A O 1
ATOM 2683 N N . ALA A 1 359 ? 16.963 2.807 -7.746 1.00 92.50 359 ALA A N 1
ATOM 2684 C CA . ALA A 1 359 ? 16.639 2.360 -6.397 1.00 92.50 359 ALA A CA 1
ATOM 2685 C C . ALA A 1 359 ? 15.266 2.861 -5.919 1.00 92.50 359 ALA A C 1
ATOM 2687 O O . ALA A 1 359 ? 14.502 2.092 -5.338 1.00 92.50 359 ALA A O 1
ATOM 2688 N N . VAL A 1 360 ? 14.915 4.121 -6.203 1.00 94.25 360 VAL A N 1
ATOM 2689 C CA . VAL A 1 360 ? 13.571 4.649 -5.905 1.00 94.25 360 VAL A CA 1
ATOM 2690 C C . VAL A 1 360 ? 12.500 3.906 -6.710 1.00 94.25 360 VAL A C 1
ATOM 2692 O O . VAL A 1 360 ? 11.456 3.555 -6.158 1.00 94.25 360 VAL A O 1
ATOM 2695 N N . ARG A 1 361 ? 12.780 3.588 -7.980 1.00 94.38 361 ARG A N 1
ATOM 2696 C CA . ARG A 1 361 ? 11.904 2.759 -8.816 1.00 94.38 361 ARG A CA 1
ATOM 2697 C C . ARG A 1 361 ? 11.694 1.367 -8.219 1.00 94.38 361 ARG A C 1
ATOM 2699 O O . ARG A 1 361 ? 10.551 0.941 -8.110 1.00 94.38 361 ARG A O 1
ATOM 2706 N N . ASP A 1 362 ? 12.753 0.684 -7.778 1.00 94.25 362 ASP A N 1
ATOM 2707 C CA . ASP A 1 362 ? 12.623 -0.634 -7.132 1.00 94.25 362 ASP A CA 1
ATOM 2708 C C . ASP A 1 362 ? 11.802 -0.581 -5.843 1.00 94.25 362 ASP A C 1
ATOM 2710 O O . ASP A 1 362 ? 11.070 -1.519 -5.542 1.00 94.25 362 ASP A O 1
ATOM 2714 N N . LEU A 1 363 ? 11.908 0.504 -5.074 1.00 96.25 363 LEU A N 1
ATOM 2715 C CA . LEU A 1 363 ? 11.125 0.701 -3.854 1.00 96.25 363 LEU A CA 1
ATOM 2716 C C . LEU A 1 363 ? 9.637 0.916 -4.153 1.00 96.25 363 LEU A C 1
ATOM 2718 O O . LEU A 1 363 ? 8.785 0.339 -3.471 1.00 96.25 363 LEU A O 1
ATOM 2722 N N . ALA A 1 364 ? 9.323 1.711 -5.179 1.00 95.50 364 ALA A N 1
ATOM 2723 C CA . ALA A 1 364 ? 7.957 1.882 -5.662 1.00 95.50 364 ALA A CA 1
ATOM 2724 C C . ALA A 1 364 ? 7.390 0.568 -6.223 1.00 95.50 364 ALA A C 1
ATOM 2726 O O . ALA A 1 364 ? 6.269 0.190 -5.881 1.00 95.50 364 ALA A O 1
ATOM 2727 N N . GLU A 1 365 ? 8.187 -0.161 -7.012 1.00 94.94 365 GLU A N 1
ATOM 2728 C CA . GLU A 1 365 ? 7.825 -1.461 -7.582 1.00 94.94 365 GLU A CA 1
ATOM 2729 C C . GLU A 1 365 ? 7.616 -2.515 -6.490 1.00 94.94 365 GLU A C 1
ATOM 2731 O O . GLU A 1 365 ? 6.622 -3.231 -6.509 1.00 94.94 365 GLU A O 1
ATOM 2736 N N . LEU A 1 366 ? 8.484 -2.586 -5.477 1.00 96.69 366 LEU A N 1
ATOM 2737 C CA . LEU A 1 366 ? 8.293 -3.480 -4.334 1.00 96.69 366 LEU A CA 1
ATOM 2738 C C . LEU A 1 366 ? 6.977 -3.165 -3.610 1.00 96.69 366 LEU A C 1
ATOM 2740 O O . LEU A 1 366 ? 6.224 -4.078 -3.263 1.00 96.69 366 LEU A O 1
ATOM 2744 N N . ARG A 1 367 ? 6.659 -1.880 -3.416 1.00 96.75 367 ARG A N 1
ATOM 2745 C CA . ARG A 1 367 ? 5.404 -1.464 -2.779 1.00 96.75 367 ARG A CA 1
ATOM 2746 C C . ARG A 1 367 ? 4.176 -1.850 -3.608 1.00 96.75 367 ARG A C 1
ATOM 2748 O O . ARG A 1 367 ? 3.213 -2.379 -3.042 1.00 96.75 367 ARG A O 1
ATOM 2755 N N . SER A 1 368 ? 4.198 -1.629 -4.922 1.00 95.25 368 SER A N 1
ATOM 2756 C CA . SER A 1 368 ? 3.086 -2.003 -5.802 1.00 95.25 368 SER A CA 1
ATOM 2757 C C . SER A 1 368 ? 2.955 -3.520 -5.942 1.00 95.25 368 SER A C 1
ATOM 2759 O O . SER A 1 368 ? 1.840 -4.032 -5.860 1.00 95.25 368 SER A O 1
ATOM 2761 N N . CYS A 1 369 ? 4.064 -4.260 -6.011 1.00 96.25 369 CYS A N 1
ATOM 2762 C CA . CYS A 1 369 ? 4.084 -5.724 -5.993 1.00 96.25 369 CYS A CA 1
ATOM 2763 C C . CYS A 1 369 ? 3.505 -6.303 -4.695 1.00 96.25 369 CYS A C 1
ATOM 2765 O O . CYS A 1 369 ? 2.706 -7.234 -4.753 1.00 96.25 369 CYS A O 1
ATOM 2767 N N . LEU A 1 370 ? 3.824 -5.737 -3.525 1.00 96.88 370 LEU A N 1
ATOM 2768 C CA . LEU A 1 370 ? 3.221 -6.154 -2.250 1.00 96.88 370 LEU A CA 1
ATOM 2769 C C . LEU A 1 370 ? 1.721 -5.841 -2.189 1.00 96.88 370 LEU A C 1
ATOM 2771 O O . LEU A 1 370 ? 0.942 -6.655 -1.691 1.00 96.88 370 LEU A O 1
ATOM 2775 N N . THR A 1 371 ? 1.309 -4.690 -2.722 1.00 95.88 371 THR A N 1
ATOM 2776 C CA . THR A 1 371 ? -0.103 -4.279 -2.772 1.00 95.88 371 THR A CA 1
ATOM 2777 C C . THR A 1 371 ? -0.910 -5.201 -3.695 1.00 95.88 371 THR A C 1
ATOM 2779 O O . THR A 1 371 ? -1.934 -5.749 -3.298 1.00 95.88 371 THR A O 1
ATOM 2782 N N . GLN A 1 372 ? -0.414 -5.456 -4.905 1.00 95.19 372 GLN A N 1
ATOM 2783 C CA . GLN A 1 372 ? -1.087 -6.270 -5.926 1.00 95.19 372 GLN A CA 1
ATOM 2784 C C . GLN A 1 372 ? -0.802 -7.777 -5.819 1.00 95.19 372 GLN A C 1
ATOM 2786 O O . GLN A 1 372 ? -1.315 -8.574 -6.613 1.00 95.19 372 GLN A O 1
ATOM 2791 N N . ALA A 1 373 ? 0.020 -8.178 -4.844 1.00 94.69 373 ALA A N 1
ATOM 2792 C CA . ALA A 1 373 ? 0.542 -9.534 -4.692 1.00 94.69 373 ALA A CA 1
ATOM 2793 C C . ALA A 1 373 ? 1.139 -10.069 -6.010 1.00 94.69 373 ALA A C 1
ATOM 2795 O O . ALA A 1 373 ? 0.728 -11.115 -6.499 1.00 94.69 373 ALA A O 1
ATOM 2796 N N . VAL A 1 374 ? 2.039 -9.318 -6.645 1.00 93.19 374 VAL A N 1
ATOM 2797 C CA . VAL A 1 374 ? 2.722 -9.685 -7.903 1.00 93.19 374 VAL A CA 1
ATOM 2798 C C . VAL A 1 374 ? 4.182 -10.046 -7.595 1.00 93.19 374 VAL A C 1
ATOM 2800 O O . VAL A 1 374 ? 4.758 -9.441 -6.690 1.00 93.19 374 VAL A O 1
ATOM 2803 N N . PRO A 1 375 ? 4.813 -11.001 -8.309 1.00 91.19 375 PRO A N 1
ATOM 2804 C CA . PRO A 1 375 ? 6.199 -11.378 -8.043 1.00 91.19 375 PRO A CA 1
ATOM 2805 C C . PRO A 1 375 ? 7.179 -10.203 -8.178 1.00 91.19 375 PRO A C 1
ATOM 2807 O O . PRO A 1 375 ? 7.283 -9.590 -9.238 1.00 91.19 375 PRO A O 1
ATOM 2810 N N . PHE A 1 376 ? 7.969 -9.941 -7.133 1.00 91.31 376 PHE A N 1
ATOM 2811 C CA . PHE A 1 376 ? 9.055 -8.953 -7.155 1.00 91.31 376 PHE A CA 1
ATOM 2812 C C . PHE A 1 376 ? 10.389 -9.614 -7.529 1.00 91.31 376 PHE A C 1
ATOM 2814 O O . PHE A 1 376 ? 11.248 -9.887 -6.695 1.00 91.31 376 PHE A O 1
ATOM 2821 N N . ARG A 1 377 ? 10.545 -9.906 -8.820 1.00 85.19 377 ARG A N 1
ATOM 2822 C CA . ARG A 1 377 ? 11.722 -10.566 -9.418 1.00 85.19 377 ARG A CA 1
ATOM 2823 C C . ARG A 1 377 ? 12.023 -9.948 -10.777 1.00 85.19 377 ARG A C 1
ATOM 2825 O O . ARG A 1 377 ? 11.328 -9.020 -11.169 1.00 85.19 377 ARG A O 1
ATOM 2832 N N . LYS A 1 378 ? 13.027 -10.435 -11.510 1.00 81.00 378 LYS A N 1
ATOM 2833 C CA . LYS A 1 378 ? 13.303 -9.937 -12.869 1.00 81.00 378 LYS A CA 1
ATOM 2834 C C . LYS A 1 378 ? 12.003 -9.931 -13.706 1.00 81.00 378 LYS A C 1
ATOM 2836 O O . LYS A 1 378 ? 11.400 -10.999 -13.842 1.00 81.00 378 LYS A O 1
ATOM 2841 N N . PRO A 1 379 ? 11.565 -8.766 -14.222 1.00 76.44 379 PRO A N 1
ATOM 2842 C CA . PRO A 1 379 ? 10.217 -8.603 -14.749 1.00 76.44 379 PRO A CA 1
ATOM 2843 C C . PRO A 1 379 ? 10.013 -9.470 -15.986 1.00 76.44 379 PRO A C 1
ATOM 2845 O O . PRO A 1 379 ? 10.789 -9.402 -16.943 1.00 76.44 379 PRO A O 1
ATOM 2848 N N . ARG A 1 380 ? 8.959 -10.287 -15.973 1.00 82.56 380 ARG A N 1
ATOM 2849 C CA . ARG A 1 380 ? 8.488 -11.008 -17.158 1.00 82.56 380 ARG A CA 1
ATOM 2850 C C . ARG A 1 380 ? 7.377 -10.197 -17.826 1.00 82.56 380 ARG A C 1
ATOM 2852 O O . ARG A 1 380 ? 6.603 -9.535 -17.134 1.00 82.56 380 ARG A O 1
ATOM 2859 N N . PRO A 1 381 ? 7.226 -10.282 -19.159 1.00 77.81 381 PRO A N 1
ATOM 2860 C CA . PRO A 1 381 ? 6.260 -9.465 -19.898 1.00 77.81 381 PRO A CA 1
ATOM 2861 C C . PRO A 1 381 ? 4.809 -9.640 -19.424 1.00 77.81 381 PRO A C 1
ATOM 2863 O O . PRO A 1 381 ? 4.007 -8.726 -19.580 1.00 77.81 381 PRO A O 1
ATOM 2866 N N . PHE A 1 382 ? 4.470 -10.778 -18.811 1.00 86.81 382 PHE A N 1
ATOM 2867 C CA . PHE A 1 382 ? 3.121 -11.088 -18.336 1.00 86.81 382 PHE A CA 1
ATOM 2868 C C . PHE A 1 382 ? 2.888 -10.817 -16.841 1.00 86.81 382 PHE A C 1
ATOM 2870 O O . PHE A 1 382 ? 1.735 -10.853 -16.419 1.00 86.81 382 PHE A O 1
ATOM 2877 N N . ASP A 1 383 ? 3.924 -10.556 -16.030 1.00 88.06 383 ASP A N 1
ATOM 2878 C CA . ASP A 1 383 ? 3.771 -10.466 -14.563 1.00 88.06 383 ASP A CA 1
ATOM 2879 C C . ASP A 1 383 ? 2.779 -9.350 -14.176 1.00 88.06 383 ASP A C 1
ATOM 2881 O O . ASP A 1 383 ? 1.957 -9.527 -13.279 1.00 88.06 383 ASP A O 1
ATOM 2885 N N . THR A 1 384 ? 2.770 -8.238 -14.922 1.00 92.12 384 THR A N 1
ATOM 2886 C CA . THR A 1 384 ? 1.831 -7.120 -14.704 1.00 92.12 384 THR A CA 1
ATOM 2887 C C . THR A 1 384 ? 0.365 -7.490 -14.922 1.00 92.12 384 THR A C 1
ATOM 2889 O O . THR A 1 384 ? -0.498 -6.866 -14.320 1.00 92.12 384 THR A O 1
ATOM 2892 N N . LEU A 1 385 ? 0.053 -8.515 -15.724 1.00 93.81 385 LEU A N 1
ATOM 2893 C CA . LEU A 1 385 ? -1.327 -8.979 -15.914 1.00 93.81 385 LEU A CA 1
ATOM 2894 C C . LEU A 1 385 ? -1.856 -9.729 -14.696 1.00 93.81 385 LEU A C 1
ATOM 2896 O O . LEU A 1 385 ? -3.065 -9.779 -14.496 1.00 93.81 385 LEU A O 1
ATOM 2900 N N . LEU A 1 386 ? -0.975 -10.280 -13.856 1.00 93.00 386 LEU A N 1
ATOM 2901 C CA . LEU A 1 386 ? -1.397 -11.022 -12.673 1.00 93.00 386 LEU A CA 1
ATOM 2902 C C . LEU A 1 386 ? -2.213 -10.134 -11.726 1.00 93.00 386 LEU A C 1
ATOM 2904 O O . LEU A 1 386 ? -3.090 -10.641 -11.035 1.00 93.00 386 LEU A O 1
ATOM 2908 N N . GLN A 1 387 ? -1.980 -8.820 -11.679 1.00 93.88 387 GLN A N 1
ATOM 2909 C CA . GLN A 1 387 ? -2.755 -7.921 -10.813 1.00 93.88 387 GLN A CA 1
ATOM 2910 C C . GLN A 1 387 ? -4.246 -7.818 -11.195 1.00 93.88 387 GLN A C 1
ATOM 2912 O O . GLN A 1 387 ? -5.062 -7.439 -10.357 1.00 93.88 387 GLN A O 1
ATOM 2917 N N . ALA A 1 388 ? -4.610 -8.168 -12.434 1.00 93.50 388 ALA A N 1
ATOM 2918 C CA . ALA A 1 388 ? -5.998 -8.208 -12.873 1.00 93.50 388 ALA A CA 1
ATOM 2919 C C . ALA A 1 388 ? -6.731 -9.441 -12.294 1.00 93.50 388 ALA A C 1
ATOM 2921 O O . ALA A 1 388 ? -6.117 -10.496 -12.092 1.00 93.50 388 ALA A O 1
ATOM 2922 N N . PRO A 1 389 ? -8.045 -9.341 -12.019 1.00 92.50 389 PRO A N 1
ATOM 2923 C CA . PRO A 1 389 ? -8.823 -10.462 -11.495 1.00 92.50 389 PRO A CA 1
ATOM 2924 C C . PRO A 1 389 ? -8.853 -11.633 -12.491 1.00 92.50 389 PRO A C 1
ATOM 2926 O O . PRO A 1 389 ? -8.770 -11.430 -13.698 1.00 92.50 389 PRO A O 1
ATOM 2929 N N . HIS A 1 390 ? -8.969 -12.865 -11.985 1.00 91.94 390 HIS A N 1
ATOM 2930 C CA . HIS A 1 390 ? -9.053 -14.118 -12.769 1.00 91.94 390 HIS A CA 1
ATOM 2931 C C . HIS A 1 390 ? -7.805 -14.513 -13.580 1.00 91.94 390 HIS A C 1
ATOM 2933 O O . HIS A 1 390 ? -7.777 -15.584 -14.189 1.00 91.94 390 HIS A O 1
ATOM 2939 N N . PHE A 1 391 ? -6.725 -13.726 -13.545 1.00 91.19 391 PHE A N 1
ATOM 2940 C CA . PHE A 1 391 ? -5.484 -14.065 -14.241 1.00 91.19 391 PHE A CA 1
ATOM 2941 C C . PHE A 1 391 ? -4.647 -15.104 -13.486 1.00 91.19 391 PHE A C 1
ATOM 2943 O O . PHE A 1 391 ? -3.954 -14.814 -12.506 1.00 91.19 391 PHE A O 1
ATOM 2950 N N . THR A 1 392 ? -4.648 -16.331 -14.008 1.00 88.44 392 THR A N 1
ATOM 2951 C CA . THR A 1 392 ? -3.637 -17.344 -13.674 1.00 88.44 392 THR A CA 1
ATOM 2952 C C . THR A 1 392 ? -2.337 -17.078 -14.447 1.00 88.44 392 THR A C 1
ATOM 2954 O O . THR A 1 392 ? -2.384 -16.462 -15.515 1.00 88.44 392 THR A O 1
ATOM 2957 N N . PRO A 1 393 ? -1.169 -17.584 -13.997 1.00 87.50 393 PRO A N 1
ATOM 2958 C CA . PRO A 1 393 ? 0.076 -17.467 -14.762 1.00 87.50 393 PRO A CA 1
ATOM 2959 C C . PRO A 1 393 ? -0.046 -17.970 -16.204 1.00 87.50 393 PRO A C 1
ATOM 2961 O O . PRO A 1 393 ? 0.500 -17.363 -17.119 1.00 87.50 393 PRO A O 1
ATOM 2964 N N . ARG A 1 394 ? -0.820 -19.039 -16.429 1.00 88.44 394 ARG A N 1
ATOM 2965 C CA . ARG A 1 394 ? -1.069 -19.587 -17.767 1.00 88.44 394 ARG A CA 1
ATOM 2966 C C . ARG A 1 394 ? -1.879 -18.627 -18.643 1.00 88.44 394 ARG A C 1
ATOM 2968 O O . ARG A 1 394 ? -1.487 -18.387 -19.782 1.00 88.44 394 ARG A O 1
ATOM 2975 N N . ALA A 1 395 ? -2.968 -18.066 -18.112 1.00 90.06 395 ALA A N 1
ATOM 2976 C CA . ALA A 1 395 ? -3.783 -17.086 -18.831 1.00 90.06 395 ALA A CA 1
ATOM 2977 C C . ALA A 1 395 ? -2.986 -15.804 -19.124 1.00 90.06 395 ALA A C 1
ATOM 2979 O O . ALA A 1 395 ? -3.016 -15.300 -20.242 1.00 90.06 395 ALA A O 1
ATOM 2980 N N . ALA A 1 396 ? -2.196 -15.325 -18.157 1.00 90.81 396 ALA A N 1
ATOM 2981 C CA . ALA A 1 396 ? -1.337 -14.154 -18.320 1.00 90.81 396 ALA A CA 1
ATOM 2982 C C . ALA A 1 396 ? -0.306 -14.343 -19.443 1.00 90.81 396 ALA A C 1
ATOM 2984 O O . ALA A 1 396 ? -0.137 -13.451 -20.271 1.00 90.81 396 ALA A O 1
ATOM 2985 N N . VAL A 1 397 ? 0.347 -15.509 -19.510 1.00 90.44 397 VAL A N 1
ATOM 2986 C CA . VAL A 1 397 ? 1.285 -15.840 -20.595 1.00 90.44 397 VAL A CA 1
ATOM 2987 C C . VAL A 1 397 ? 0.579 -15.863 -21.950 1.00 90.44 397 VAL A C 1
ATOM 2989 O O . VAL A 1 397 ? 1.080 -15.255 -22.892 1.00 90.44 397 VAL A O 1
ATOM 2992 N N . ALA A 1 398 ? -0.583 -16.518 -22.050 1.00 89.38 398 ALA A N 1
ATOM 2993 C CA . ALA A 1 398 ? -1.338 -16.608 -23.301 1.00 89.38 398 ALA A CA 1
ATOM 2994 C C . ALA A 1 398 ? -1.764 -15.223 -23.817 1.00 89.38 398 ALA A C 1
ATOM 2996 O O . ALA A 1 398 ? -1.513 -14.889 -24.973 1.00 89.38 398 ALA A O 1
ATOM 2997 N N . VAL A 1 399 ? -2.332 -14.390 -22.940 1.00 90.44 399 VAL A N 1
ATOM 2998 C CA . VAL A 1 399 ? -2.763 -13.023 -23.271 1.00 90.44 399 VAL A CA 1
ATOM 2999 C C . VAL A 1 399 ? -1.572 -12.140 -23.643 1.00 90.44 399 VAL A C 1
ATOM 3001 O O . VAL A 1 399 ? -1.624 -11.429 -24.643 1.00 90.44 399 VAL A O 1
ATOM 3004 N N . ALA A 1 400 ? -0.473 -12.196 -22.883 1.00 89.50 400 ALA A N 1
ATOM 3005 C CA . ALA A 1 400 ? 0.728 -11.421 -23.191 1.00 89.50 400 ALA A CA 1
ATOM 3006 C C . ALA A 1 400 ? 1.353 -11.821 -24.537 1.00 89.50 400 ALA A C 1
ATOM 3008 O O . ALA A 1 400 ? 1.782 -10.942 -25.281 1.00 89.50 400 ALA A O 1
ATOM 3009 N N . ALA A 1 401 ? 1.383 -13.118 -24.858 1.00 86.50 401 ALA A N 1
ATOM 3010 C CA . ALA A 1 401 ? 1.880 -13.615 -26.137 1.00 86.50 401 ALA A CA 1
ATOM 3011 C C . ALA A 1 401 ? 0.987 -13.172 -27.306 1.00 86.50 401 ALA A C 1
ATOM 3013 O O . ALA A 1 401 ? 1.494 -12.674 -28.308 1.00 86.50 401 ALA A O 1
ATOM 3014 N N . ALA A 1 402 ? -0.335 -13.270 -27.156 1.00 86.12 402 ALA A N 1
ATOM 3015 C CA . ALA A 1 402 ? -1.287 -12.836 -28.176 1.00 86.12 402 ALA A CA 1
ATOM 3016 C C . ALA A 1 402 ? -1.229 -11.318 -28.438 1.00 86.12 402 ALA A C 1
ATOM 3018 O O . ALA A 1 402 ? -1.329 -10.898 -29.584 1.00 86.12 402 ALA A O 1
ATOM 3019 N N . MET A 1 403 ? -0.990 -10.489 -27.412 1.00 86.75 403 MET A N 1
ATOM 3020 C CA . MET A 1 403 ? -0.760 -9.045 -27.596 1.00 86.75 403 MET A CA 1
ATOM 3021 C C . MET A 1 403 ? 0.607 -8.712 -28.212 1.00 86.75 403 MET A C 1
ATOM 3023 O O . MET A 1 403 ? 0.783 -7.610 -28.723 1.00 86.75 403 MET A O 1
ATOM 3027 N N . ALA A 1 404 ? 1.580 -9.624 -28.144 1.00 76.88 404 ALA A N 1
ATOM 3028 C CA . ALA A 1 404 ? 2.895 -9.448 -28.763 1.00 76.88 404 ALA A CA 1
ATOM 3029 C C . ALA A 1 404 ? 2.927 -9.895 -30.237 1.00 76.88 404 ALA A C 1
ATOM 3031 O O . ALA A 1 404 ? 3.741 -9.386 -31.001 1.00 76.88 404 ALA A O 1
ATOM 3032 N N . ALA A 1 405 ? 2.035 -10.806 -30.642 1.00 59.78 405 ALA A N 1
ATOM 3033 C CA . ALA A 1 405 ? 1.937 -11.332 -32.004 1.00 59.78 405 ALA A CA 1
ATOM 3034 C C . ALA A 1 405 ? 1.715 -10.277 -33.118 1.00 59.78 405 ALA A C 1
ATOM 3036 O O . ALA A 1 405 ? 2.410 -10.375 -34.127 1.00 59.78 405 ALA A O 1
ATOM 3037 N N . PRO A 1 406 ? 0.853 -9.244 -32.974 1.00 52.47 406 PRO A N 1
ATOM 3038 C CA . PRO A 1 406 ? 0.646 -8.270 -34.054 1.00 52.47 406 PRO A CA 1
ATOM 3039 C C . PRO A 1 406 ? 1.858 -7.354 -34.304 1.00 52.47 406 PRO A C 1
ATOM 3041 O O . PRO A 1 406 ? 1.972 -6.785 -35.381 1.00 52.47 406 PRO A O 1
ATOM 3044 N N . ALA A 1 407 ? 2.803 -7.249 -33.360 1.00 45.31 407 ALA A N 1
ATOM 3045 C CA . ALA A 1 407 ? 4.029 -6.468 -33.553 1.00 45.31 407 ALA A CA 1
ATOM 3046 C C . ALA A 1 407 ? 5.093 -7.202 -34.397 1.00 45.31 407 ALA A C 1
ATOM 3048 O O . ALA A 1 407 ? 6.036 -6.572 -34.867 1.00 45.31 407 ALA A O 1
ATOM 3049 N N . ALA A 1 408 ? 4.966 -8.523 -34.583 1.00 39.19 408 ALA A N 1
ATOM 3050 C CA . ALA A 1 408 ? 5.901 -9.312 -35.384 1.00 39.19 408 ALA A CA 1
ATOM 3051 C C . ALA A 1 408 ? 5.572 -9.258 -36.887 1.00 39.19 408 ALA A C 1
ATOM 3053 O O . ALA A 1 408 ? 6.488 -9.101 -37.686 1.00 39.19 408 ALA A O 1
ATOM 3054 N N . GLU A 1 409 ? 4.289 -9.301 -37.269 1.00 38.78 409 GLU A N 1
ATOM 3055 C CA . GLU A 1 409 ? 3.874 -9.166 -38.678 1.00 38.78 409 GLU A CA 1
ATOM 3056 C C . GLU A 1 409 ? 4.128 -7.749 -39.221 1.00 38.78 409 GLU A C 1
ATOM 3058 O O . GLU A 1 409 ? 4.611 -7.603 -40.340 1.00 38.78 409 GLU A O 1
ATOM 3063 N N . GLU A 1 410 ? 3.898 -6.695 -38.428 1.00 40.25 410 GLU A N 1
ATOM 3064 C CA . GLU A 1 410 ? 4.211 -5.318 -38.850 1.00 40.25 410 GLU A CA 1
ATOM 3065 C C . GLU A 1 410 ? 5.726 -5.063 -38.954 1.00 40.25 410 GLU A C 1
ATOM 3067 O O . GLU A 1 410 ? 6.165 -4.334 -39.843 1.00 40.25 410 GLU A O 1
ATOM 3072 N N . ALA A 1 411 ? 6.543 -5.702 -38.108 1.00 42.53 411 ALA A N 1
ATOM 3073 C CA . ALA A 1 411 ? 8.002 -5.622 -38.194 1.00 42.53 411 ALA A CA 1
ATOM 3074 C C . ALA A 1 411 ? 8.570 -6.397 -39.397 1.00 42.53 411 ALA A C 1
ATOM 3076 O O . ALA A 1 411 ? 9.551 -5.956 -39.993 1.00 42.53 411 ALA A O 1
ATOM 3077 N N . GLU A 1 412 ? 7.954 -7.516 -39.787 1.00 38.84 412 GLU A N 1
ATOM 3078 C CA . GLU A 1 412 ? 8.360 -8.312 -40.953 1.00 38.84 412 GLU A CA 1
ATOM 3079 C C . GLU A 1 412 ? 7.935 -7.640 -42.273 1.00 38.84 412 GLU A C 1
ATOM 3081 O O . GLU A 1 412 ? 8.714 -7.597 -43.225 1.00 38.84 412 GLU A O 1
ATOM 3086 N N . VAL A 1 413 ? 6.761 -6.993 -42.309 1.00 47.94 413 VAL A N 1
ATOM 3087 C CA . VAL A 1 413 ? 6.319 -6.160 -43.445 1.00 47.94 413 VAL A CA 1
ATOM 3088 C C . VAL A 1 413 ? 7.142 -4.868 -43.556 1.00 47.94 413 VAL A C 1
ATOM 3090 O O . VAL A 1 413 ? 7.487 -4.458 -44.665 1.00 47.94 413 VAL A O 1
ATOM 3093 N N . ALA A 1 414 ? 7.533 -4.248 -42.436 1.00 42.31 414 ALA A N 1
ATOM 3094 C CA . ALA A 1 414 ? 8.441 -3.097 -42.436 1.00 42.31 414 ALA A CA 1
ATOM 3095 C C . ALA A 1 414 ? 9.877 -3.479 -42.845 1.00 42.31 414 ALA A C 1
ATOM 3097 O O . ALA A 1 414 ? 10.529 -2.716 -43.559 1.00 42.31 414 ALA A O 1
ATOM 3098 N N . ALA A 1 415 ? 10.358 -4.667 -42.460 1.00 43.69 415 ALA A N 1
ATOM 3099 C CA . ALA A 1 415 ? 11.640 -5.204 -42.916 1.00 43.69 415 ALA A CA 1
ATOM 3100 C C . ALA A 1 415 ? 11.622 -5.521 -44.423 1.00 43.69 415 ALA A C 1
ATOM 3102 O O . ALA A 1 415 ? 12.552 -5.142 -45.132 1.00 43.69 415 ALA A O 1
ATOM 3103 N N . ALA A 1 416 ? 10.532 -6.100 -44.939 1.00 42.59 416 ALA A N 1
ATOM 3104 C CA . ALA A 1 416 ? 10.350 -6.338 -46.373 1.00 42.59 416 ALA A CA 1
ATOM 3105 C C . ALA A 1 416 ? 10.249 -5.028 -47.186 1.00 42.59 416 ALA A C 1
ATOM 3107 O O . ALA A 1 416 ? 10.755 -4.948 -48.305 1.00 42.59 416 ALA A O 1
ATOM 3108 N N . GLY A 1 417 ? 9.650 -3.974 -46.618 1.00 37.91 417 GLY A N 1
ATOM 3109 C CA . GLY A 1 417 ? 9.615 -2.637 -47.224 1.00 37.91 417 GLY A CA 1
ATOM 3110 C C . GLY A 1 417 ? 10.964 -1.904 -47.199 1.00 37.91 417 GLY A C 1
ATOM 3111 O O . GLY A 1 417 ? 11.271 -1.145 -48.119 1.00 37.91 417 GLY A O 1
ATOM 3112 N N . ALA A 1 418 ? 11.795 -2.146 -46.180 1.00 41.09 418 ALA A N 1
ATOM 3113 C CA . ALA A 1 418 ? 13.140 -1.577 -46.075 1.00 41.09 418 ALA A CA 1
ATOM 3114 C C . ALA A 1 418 ? 14.156 -2.267 -47.006 1.00 41.09 418 ALA A C 1
ATOM 3116 O O . ALA A 1 418 ? 15.047 -1.603 -47.532 1.00 41.09 418 ALA A O 1
ATOM 3117 N N . GLU A 1 419 ? 14.009 -3.569 -47.268 1.00 40.25 419 GLU A N 1
ATOM 3118 C CA . GLU A 1 419 ? 14.835 -4.273 -48.261 1.00 40.25 419 GLU A CA 1
ATOM 3119 C C . GLU A 1 419 ? 14.514 -3.840 -49.703 1.00 40.25 419 GLU A C 1
ATOM 3121 O O . GLU A 1 419 ? 15.421 -3.755 -50.532 1.00 40.25 419 GLU A O 1
ATOM 3126 N N . ALA A 1 420 ? 13.260 -3.471 -49.994 1.00 41.84 420 ALA A N 1
ATOM 3127 C CA . ALA A 1 420 ? 12.869 -2.938 -51.301 1.00 41.84 420 ALA A CA 1
ATOM 3128 C C . ALA A 1 420 ? 13.439 -1.528 -51.570 1.00 41.84 420 ALA A C 1
ATOM 3130 O O . ALA A 1 420 ? 13.889 -1.254 -52.682 1.00 41.84 420 ALA A O 1
ATOM 3131 N N . SER A 1 421 ? 13.501 -0.651 -50.558 1.00 40.59 421 SER A N 1
ATOM 3132 C CA . SER A 1 421 ? 14.044 0.711 -50.715 1.00 40.59 421 SER A CA 1
ATOM 3133 C C . SER A 1 421 ? 15.577 0.762 -50.754 1.00 40.59 421 SER A C 1
ATOM 3135 O O . SER A 1 421 ? 16.150 1.633 -51.410 1.00 40.59 421 SER A O 1
ATOM 3137 N N . PHE A 1 422 ? 16.260 -0.202 -50.126 1.00 38.12 422 PHE A N 1
ATOM 3138 C CA . PHE A 1 422 ? 17.712 -0.367 -50.263 1.00 38.12 422 PHE A CA 1
ATOM 3139 C C . PHE A 1 422 ? 18.123 -0.916 -51.639 1.00 38.12 422 PHE A C 1
ATOM 3141 O O . PHE A 1 422 ? 19.205 -0.578 -52.120 1.00 38.12 422 PHE A O 1
ATOM 3148 N N . ALA A 1 423 ? 17.272 -1.719 -52.288 1.00 44.47 423 ALA A N 1
ATOM 3149 C CA . ALA A 1 423 ? 17.521 -2.208 -53.643 1.00 44.47 423 ALA A CA 1
ATOM 3150 C C . ALA A 1 423 ? 17.398 -1.087 -54.696 1.00 44.47 423 ALA A C 1
ATOM 3152 O O . ALA A 1 423 ? 18.285 -0.961 -55.538 1.00 44.47 423 ALA A O 1
ATOM 3153 N N . GLU A 1 424 ? 16.385 -0.215 -54.595 1.00 41.06 424 GLU A N 1
ATOM 3154 C CA . GLU A 1 424 ? 16.234 0.949 -55.492 1.00 41.06 424 GLU A CA 1
ATOM 3155 C C . GLU A 1 424 ? 17.343 2.003 -55.300 1.00 41.06 424 GLU A C 1
ATOM 3157 O O . GLU A 1 424 ? 17.812 2.598 -56.271 1.00 41.06 424 GLU A O 1
ATOM 3162 N N . ALA A 1 425 ? 17.827 2.212 -54.069 1.00 40.97 425 ALA A N 1
ATOM 3163 C CA . ALA A 1 425 ? 18.927 3.145 -53.803 1.00 40.97 425 ALA A CA 1
ATOM 3164 C C . ALA A 1 425 ? 20.288 2.642 -54.332 1.00 40.97 425 ALA A C 1
ATOM 3166 O O . ALA A 1 425 ? 21.107 3.442 -54.790 1.00 40.97 425 ALA A O 1
ATOM 3167 N N . ALA A 1 426 ? 20.522 1.325 -54.314 1.00 41.88 426 ALA A N 1
ATOM 3168 C CA . ALA A 1 426 ? 21.745 0.718 -54.841 1.00 41.88 426 ALA A CA 1
ATOM 3169 C C . ALA A 1 426 ? 21.802 0.735 -56.382 1.00 41.88 426 ALA A C 1
ATOM 3171 O O . ALA A 1 426 ? 22.887 0.851 -56.954 1.00 41.88 426 ALA A O 1
ATOM 3172 N N . GLU A 1 427 ? 20.650 0.664 -57.057 1.00 42.75 427 GLU A N 1
ATOM 3173 C CA . GLU A 1 427 ? 20.562 0.794 -58.518 1.00 42.75 427 GLU A CA 1
ATOM 3174 C C . GLU A 1 427 ? 20.811 2.247 -58.973 1.00 42.75 427 GLU A C 1
ATOM 3176 O O . GLU A 1 427 ? 21.525 2.476 -59.951 1.00 42.75 427 GLU A O 1
ATOM 3181 N N . ALA A 1 428 ? 20.354 3.236 -58.193 1.00 43.00 428 ALA A N 1
ATOM 3182 C CA . ALA A 1 428 ? 20.594 4.657 -58.457 1.00 43.00 428 ALA A CA 1
ATOM 3183 C C . ALA A 1 428 ? 22.063 5.096 -58.240 1.00 43.00 428 ALA A C 1
ATOM 3185 O O . ALA A 1 428 ? 22.574 5.937 -58.985 1.00 43.00 428 ALA A O 1
ATOM 3186 N N . GLU A 1 429 ? 22.782 4.522 -57.264 1.00 43.22 429 GLU A N 1
ATOM 3187 C CA . GLU A 1 429 ? 24.224 4.782 -57.078 1.00 43.22 429 GLU A CA 1
ATOM 3188 C C . GLU A 1 429 ? 25.098 4.096 -58.146 1.00 43.22 429 GLU A C 1
ATOM 3190 O O . GLU A 1 429 ? 26.157 4.621 -58.508 1.00 43.22 429 GLU A O 1
ATOM 3195 N N . ALA A 1 430 ? 24.656 2.961 -58.698 1.00 42.25 430 ALA A N 1
ATOM 3196 C CA . ALA A 1 430 ? 25.371 2.259 -59.764 1.00 42.25 430 ALA A CA 1
ATOM 3197 C C . ALA A 1 430 ? 25.298 2.995 -61.117 1.00 42.25 430 ALA A C 1
ATOM 3199 O O . ALA A 1 430 ? 26.289 3.009 -61.853 1.00 42.25 430 ALA A O 1
ATOM 3200 N N . GLU A 1 431 ? 24.182 3.667 -61.429 1.00 42.66 431 GLU A N 1
ATOM 3201 C CA . GLU A 1 431 ? 24.072 4.513 -62.630 1.00 42.66 431 GLU A CA 1
ATOM 3202 C C . GLU A 1 431 ? 24.896 5.809 -62.526 1.00 42.66 431 GLU A C 1
ATOM 3204 O O . GLU A 1 431 ? 25.465 6.263 -63.522 1.00 42.66 431 GLU A O 1
ATOM 3209 N N . ALA A 1 432 ? 25.055 6.374 -61.323 1.00 43.03 432 ALA A N 1
ATOM 3210 C CA . ALA A 1 432 ? 25.855 7.585 -61.112 1.00 43.03 432 ALA A CA 1
ATOM 3211 C C . ALA A 1 432 ? 27.375 7.348 -61.261 1.00 43.03 432 ALA A C 1
ATOM 3213 O O . ALA A 1 432 ? 28.112 8.252 -61.665 1.00 43.03 432 ALA A O 1
ATOM 3214 N N . ALA A 1 433 ? 27.861 6.132 -60.987 1.00 42.53 433 ALA A N 1
ATOM 3215 C CA . ALA A 1 433 ? 29.284 5.784 -61.070 1.00 42.53 433 ALA A CA 1
ATOM 3216 C C . ALA A 1 433 ? 29.807 5.574 -62.509 1.00 42.53 433 ALA A C 1
ATOM 3218 O O . A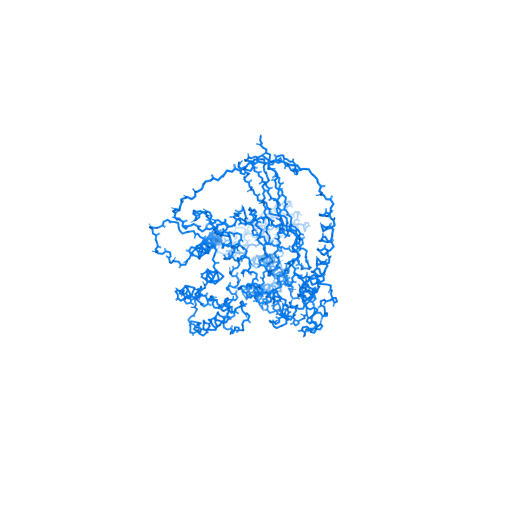LA A 1 433 ? 31.019 5.493 -62.718 1.00 42.53 433 ALA A O 1
ATOM 3219 N N . LEU A 1 434 ? 28.921 5.512 -63.509 1.00 39.59 434 LEU A N 1
ATOM 3220 C CA . LEU A 1 434 ? 29.271 5.276 -64.917 1.00 39.59 434 LEU A CA 1
ATOM 3221 C C . LEU A 1 434 ? 29.473 6.561 -65.748 1.00 39.59 434 LEU A C 1
ATOM 3223 O O . LEU A 1 434 ? 29.836 6.464 -66.918 1.00 39.59 434 LEU A O 1
ATOM 3227 N N . MET A 1 435 ? 29.305 7.757 -65.165 1.00 42.00 435 MET A N 1
ATOM 3228 C CA . MET A 1 435 ? 29.355 9.042 -65.892 1.00 42.00 435 MET A CA 1
ATOM 3229 C C . MET A 1 435 ? 30.381 10.065 -65.359 1.00 42.00 435 MET A C 1
ATOM 3231 O O . MET A 1 435 ? 30.112 11.265 -65.333 1.00 42.00 435 MET A O 1
ATOM 3235 N N . GLY A 1 436 ? 31.589 9.645 -64.972 1.00 34.09 436 GLY A N 1
ATOM 3236 C CA . GLY A 1 436 ? 32.609 10.601 -64.516 1.00 34.09 436 GLY A CA 1
ATOM 3237 C C . GLY A 1 436 ? 34.053 10.169 -64.734 1.00 34.09 436 GLY A C 1
ATOM 3238 O O . GLY A 1 436 ? 34.711 9.722 -63.800 1.00 34.09 436 GLY A O 1
ATOM 3239 N N . THR A 1 437 ? 34.582 10.366 -65.942 1.00 32.91 437 THR A N 1
ATOM 3240 C CA . THR A 1 437 ? 36.029 10.363 -66.207 1.00 32.91 437 THR A CA 1
ATOM 3241 C C . THR A 1 437 ? 36.422 11.668 -66.885 1.00 32.91 437 THR A C 1
ATOM 3243 O O . THR A 1 437 ? 35.881 11.940 -67.950 1.00 32.91 437 THR A O 1
ATOM 3246 N N . GLU A 1 438 ? 37.354 12.436 -66.301 1.00 28.16 438 GLU A N 1
ATOM 3247 C CA . GLU A 1 438 ? 38.527 13.026 -66.985 1.00 28.16 438 GLU A CA 1
ATOM 3248 C C . GLU A 1 438 ? 39.389 13.931 -66.065 1.00 28.16 438 GLU A C 1
ATOM 3250 O O . GLU A 1 438 ? 38.880 14.565 -65.146 1.00 28.16 438 GLU A O 1
ATOM 3255 N N . ALA A 1 439 ? 40.692 13.984 -66.402 1.00 28.50 439 ALA A N 1
ATOM 3256 C CA . ALA A 1 439 ? 41.762 14.941 -66.035 1.00 28.50 439 ALA A CA 1
ATOM 3257 C C . ALA A 1 439 ? 42.428 14.854 -64.634 1.00 28.50 439 ALA A C 1
ATOM 3259 O O . ALA A 1 439 ? 41.842 15.198 -63.617 1.00 28.50 439 ALA A O 1
ATOM 3260 N N . GLU A 1 440 ? 43.643 14.281 -64.539 1.00 28.73 440 GLU A N 1
ATOM 3261 C CA . GLU A 1 440 ? 44.989 14.935 -64.474 1.00 28.73 440 GLU A CA 1
ATOM 3262 C C . GLU A 1 440 ? 45.545 14.884 -63.027 1.00 28.73 440 GLU A C 1
ATOM 3264 O O . GLU A 1 440 ? 44.795 15.038 -62.078 1.00 28.73 440 GLU A O 1
ATOM 3269 N N . GLY A 1 441 ? 46.818 14.651 -62.684 1.00 26.28 441 GLY A N 1
ATOM 3270 C CA . GLY A 1 441 ? 48.079 14.425 -63.389 1.00 26.28 441 GLY A CA 1
ATOM 3271 C C . GLY A 1 441 ? 49.248 14.599 -62.384 1.00 26.28 441 GLY A C 1
ATOM 3272 O O . GLY A 1 441 ? 49.214 15.511 -61.566 1.00 26.28 441 GLY A O 1
ATOM 3273 N N . GLY A 1 442 ? 50.281 13.740 -62.454 1.00 27.50 442 GLY A N 1
ATOM 3274 C CA . GLY A 1 442 ? 51.610 13.892 -61.805 1.00 27.50 442 GLY A CA 1
ATOM 3275 C C . GLY A 1 442 ? 51.695 13.518 -60.310 1.00 27.50 442 GLY A C 1
ATOM 3276 O O . GLY A 1 442 ? 50.838 13.868 -59.521 1.00 27.50 442 GLY A O 1
ATOM 3277 N N . GLY A 1 443 ? 52.691 12.809 -59.774 1.00 26.42 443 GLY A N 1
ATOM 3278 C CA . GLY A 1 443 ? 54.024 12.413 -60.225 1.00 26.42 443 GLY A CA 1
ATOM 3279 C C . GLY A 1 443 ? 54.969 12.491 -59.009 1.00 26.42 443 GLY A C 1
ATOM 3280 O O . GLY A 1 443 ? 55.025 13.528 -58.359 1.00 26.42 443 GLY A O 1
ATOM 3281 N N . GLY A 1 444 ? 55.707 11.423 -58.671 1.00 28.55 444 GLY A N 1
ATOM 3282 C CA . GLY A 1 444 ? 56.757 11.500 -57.638 1.00 28.55 444 GLY A CA 1
ATOM 3283 C C . GLY A 1 444 ? 57.113 10.182 -56.948 1.00 28.55 444 GLY A C 1
ATOM 3284 O O . GLY A 1 444 ? 56.478 9.778 -55.980 1.00 28.55 444 GLY A O 1
ATOM 3285 N N . ALA A 1 445 ? 58.168 9.527 -57.434 1.00 28.25 445 ALA A N 1
ATOM 3286 C CA . ALA A 1 445 ? 58.748 8.308 -56.878 1.00 28.25 445 ALA A CA 1
ATOM 3287 C C . ALA A 1 445 ? 59.772 8.592 -55.759 1.00 28.25 445 ALA A C 1
ATOM 3289 O O . ALA A 1 445 ? 60.532 9.553 -55.833 1.00 28.25 445 ALA A O 1
ATOM 3290 N N . GLY A 1 446 ? 59.874 7.685 -54.778 1.00 28.72 446 GLY A N 1
ATOM 3291 C CA . GLY A 1 446 ? 60.945 7.681 -53.774 1.00 28.72 446 GLY A CA 1
ATOM 3292 C C . GLY A 1 446 ? 61.016 6.371 -52.980 1.00 28.72 446 GLY A C 1
ATOM 3293 O O . GLY A 1 446 ? 60.284 6.169 -52.018 1.00 28.72 446 GLY A O 1
ATOM 3294 N N . ARG A 1 447 ? 61.909 5.460 -53.389 1.00 27.08 447 ARG A N 1
ATOM 3295 C CA . ARG A 1 447 ? 62.285 4.223 -52.672 1.00 27.08 447 ARG A CA 1
ATOM 3296 C C . ARG A 1 447 ? 63.290 4.532 -51.552 1.00 27.08 447 ARG A C 1
ATOM 3298 O O . ARG A 1 447 ? 64.312 5.126 -51.863 1.00 27.08 447 ARG A O 1
ATOM 3305 N N . ALA A 1 448 ? 63.119 3.960 -50.350 1.00 28.59 448 ALA A N 1
ATOM 3306 C CA . ALA A 1 448 ? 64.214 3.313 -49.592 1.00 28.59 448 ALA A CA 1
ATOM 3307 C C . ALA A 1 448 ? 63.759 2.559 -48.315 1.00 28.59 448 ALA A C 1
ATOM 3309 O O . ALA A 1 448 ? 63.371 3.144 -47.313 1.00 28.59 448 ALA A O 1
ATOM 3310 N N . ARG A 1 449 ? 63.900 1.226 -48.384 1.00 28.92 449 ARG A N 1
ATOM 3311 C CA . ARG A 1 449 ? 64.417 0.249 -47.394 1.00 28.92 449 ARG A CA 1
ATOM 3312 C C . ARG A 1 449 ? 64.123 0.360 -45.877 1.00 28.92 449 ARG A C 1
ATOM 3314 O O . ARG A 1 449 ? 64.716 1.134 -45.140 1.00 28.92 449 ARG A O 1
ATOM 3321 N N . HIS A 1 450 ? 63.382 -0.660 -45.429 1.00 26.08 450 HIS A N 1
ATOM 3322 C CA . HIS A 1 450 ? 63.537 -1.513 -44.236 1.00 26.08 450 HIS A CA 1
ATOM 3323 C C . HIS A 1 450 ? 64.536 -1.151 -43.115 1.00 26.08 450 HIS A C 1
ATOM 3325 O O . HIS A 1 450 ? 65.752 -1.240 -43.287 1.00 26.08 450 HIS A O 1
ATOM 3331 N N . LYS A 1 451 ? 64.003 -1.110 -41.883 1.00 27.91 451 LYS A N 1
ATOM 3332 C CA . LYS A 1 451 ? 64.612 -1.763 -40.709 1.00 27.91 451 LYS A CA 1
ATOM 3333 C C . LYS A 1 451 ? 63.530 -2.287 -39.751 1.00 27.91 451 LYS A C 1
ATOM 3335 O O . LYS A 1 451 ? 62.716 -1.532 -39.235 1.00 27.91 451 LYS A O 1
ATOM 3340 N N . ARG A 1 452 ? 63.524 -3.609 -39.542 1.00 26.42 452 ARG A N 1
ATOM 3341 C CA . ARG A 1 452 ? 62.712 -4.342 -38.554 1.00 26.42 452 ARG A CA 1
ATOM 3342 C C . ARG A 1 452 ? 63.169 -4.007 -37.128 1.00 26.42 452 ARG A C 1
ATOM 3344 O O . ARG A 1 452 ? 64.358 -4.124 -36.847 1.00 26.42 452 ARG A O 1
ATOM 3351 N N . LYS A 1 453 ? 62.224 -3.759 -36.216 1.00 27.39 453 LYS A N 1
ATOM 3352 C CA . LYS A 1 453 ? 62.261 -4.215 -34.811 1.00 27.39 453 LYS A CA 1
ATOM 3353 C C . LYS A 1 453 ? 60.840 -4.172 -34.239 1.00 27.39 453 LYS A C 1
ATOM 3355 O O . LYS A 1 453 ? 60.138 -3.182 -34.395 1.00 27.39 453 LYS A O 1
ATOM 3360 N N . GLY A 1 454 ? 60.400 -5.298 -33.681 1.00 27.23 454 GLY A N 1
ATOM 3361 C CA . GLY A 1 454 ? 59.008 -5.543 -33.316 1.00 27.23 454 GLY A CA 1
ATOM 3362 C C . GLY A 1 454 ? 58.573 -4.885 -32.010 1.00 27.23 454 GLY A C 1
ATOM 3363 O O . GLY A 1 454 ? 59.355 -4.750 -31.072 1.00 27.23 454 GLY A O 1
ATOM 3364 N N . LYS A 1 455 ? 57.282 -4.553 -31.943 1.00 25.64 455 LYS A N 1
ATOM 3365 C CA . LYS A 1 455 ? 56.533 -4.382 -30.697 1.00 25.64 455 LYS A CA 1
ATOM 3366 C C . LYS A 1 455 ? 55.054 -4.653 -30.991 1.00 25.64 455 LYS A C 1
ATOM 3368 O O . LYS A 1 455 ? 54.452 -3.968 -31.811 1.00 25.64 455 LYS A O 1
ATOM 3373 N N . LYS A 1 456 ? 54.499 -5.706 -30.383 1.00 27.56 456 LYS A N 1
ATOM 3374 C CA . LYS A 1 456 ? 53.066 -6.034 -30.429 1.00 27.56 456 LYS A CA 1
ATOM 3375 C C . LYS A 1 456 ? 52.295 -4.936 -29.688 1.00 27.56 456 LYS A C 1
ATOM 3377 O O . LYS A 1 456 ? 52.543 -4.727 -28.505 1.00 27.56 456 LYS A O 1
ATOM 3382 N N . ALA A 1 457 ? 51.365 -4.279 -30.372 1.00 28.94 457 ALA A N 1
ATOM 3383 C CA . ALA A 1 457 ? 50.341 -3.428 -29.777 1.00 28.94 457 ALA A CA 1
ATOM 3384 C C . ALA A 1 457 ? 49.006 -3.744 -30.465 1.00 28.94 457 ALA A C 1
ATOM 3386 O O . ALA A 1 457 ? 48.917 -3.729 -31.692 1.00 28.94 457 ALA A O 1
ATOM 3387 N N . GLY A 1 458 ? 48.006 -4.108 -29.658 1.00 28.56 458 GLY A N 1
ATOM 3388 C CA . GLY A 1 458 ? 46.659 -4.461 -30.096 1.00 28.56 458 GLY A CA 1
ATOM 3389 C C . GLY A 1 458 ? 45.954 -3.266 -30.729 1.00 28.56 458 GLY A C 1
ATOM 3390 O O . GLY A 1 458 ? 45.838 -2.202 -30.122 1.00 28.56 458 GLY A O 1
ATOM 3391 N N . GLY A 1 459 ? 45.511 -3.449 -31.971 1.00 26.03 459 GLY A N 1
ATOM 3392 C CA . GLY A 1 459 ? 44.802 -2.444 -32.749 1.00 26.03 459 GLY A CA 1
ATOM 3393 C C . GLY A 1 459 ? 43.377 -2.239 -32.244 1.00 26.03 459 GLY A C 1
ATOM 3394 O O . GLY A 1 459 ? 42.517 -3.100 -32.402 1.00 26.03 459 GLY A O 1
ATOM 3395 N N . LYS A 1 460 ? 43.141 -1.053 -31.686 1.00 26.08 460 LYS A N 1
ATOM 3396 C CA . LYS A 1 460 ? 41.833 -0.439 -31.455 1.00 26.08 460 LYS A CA 1
ATOM 3397 C C . LYS A 1 460 ? 41.296 0.033 -32.814 1.00 26.08 460 LYS A C 1
ATOM 3399 O O . LYS A 1 460 ? 41.741 1.060 -33.325 1.00 26.08 460 LYS A O 1
ATOM 3404 N N . LYS A 1 461 ? 40.392 -0.734 -33.435 1.00 26.11 461 LYS A N 1
ATOM 3405 C CA . LYS A 1 461 ? 39.665 -0.300 -34.639 1.00 26.11 461 LYS A CA 1
ATOM 3406 C C . LYS A 1 461 ? 38.644 0.767 -34.237 1.00 26.11 461 LYS A C 1
ATOM 3408 O O . LYS A 1 461 ? 37.732 0.501 -33.462 1.00 26.11 461 LYS A O 1
ATOM 3413 N N . ARG A 1 462 ? 38.839 1.977 -34.764 1.00 25.73 462 ARG A N 1
ATOM 3414 C CA . ARG A 1 462 ? 37.813 3.016 -34.877 1.00 25.73 462 ARG A CA 1
ATOM 3415 C C . ARG A 1 462 ? 36.783 2.526 -35.898 1.00 25.73 462 ARG A C 1
ATOM 3417 O O . ARG A 1 462 ? 37.159 2.258 -37.036 1.00 25.73 462 ARG A O 1
ATOM 3424 N N . GLY A 1 463 ? 35.536 2.369 -35.468 1.00 25.05 463 GLY A N 1
ATOM 3425 C CA . GLY A 1 463 ? 34.383 2.203 -36.346 1.00 25.05 463 GLY A CA 1
ATOM 3426 C C . GLY A 1 463 ? 33.792 3.574 -36.657 1.00 25.05 463 GLY A C 1
ATOM 3427 O O . GLY A 1 463 ? 33.525 4.353 -35.744 1.00 25.05 463 GLY A O 1
ATOM 3428 N N . SER A 1 464 ? 33.688 3.864 -37.947 1.00 23.33 464 SER A N 1
ATOM 3429 C CA . SER A 1 464 ? 32.939 4.956 -38.560 1.00 23.33 464 SER A CA 1
ATOM 3430 C C . SER A 1 464 ? 31.456 4.891 -38.188 1.00 23.33 464 SER A C 1
ATOM 3432 O O . SER A 1 464 ? 30.920 3.807 -37.968 1.00 23.33 464 SER A O 1
ATOM 3434 N N . GLY A 1 465 ? 30.822 6.062 -38.109 1.00 28.30 465 GLY A N 1
ATOM 3435 C CA . GLY A 1 465 ? 29.427 6.226 -37.720 1.00 28.30 465 GLY A CA 1
ATOM 3436 C C . GLY A 1 465 ? 28.447 5.441 -38.590 1.00 28.30 465 GLY A C 1
ATOM 3437 O O . GLY A 1 465 ? 28.520 5.475 -39.814 1.00 28.30 465 GLY A O 1
ATOM 3438 N N . GLY A 1 466 ? 27.516 4.776 -37.914 1.00 22.02 466 GLY A N 1
ATOM 3439 C CA . GLY A 1 466 ? 26.195 4.454 -38.426 1.00 22.02 466 GLY A CA 1
ATOM 3440 C C . GLY A 1 466 ? 25.203 5.170 -37.520 1.00 22.02 466 GLY A C 1
ATOM 3441 O O . GLY A 1 466 ? 25.263 5.010 -36.300 1.00 22.02 466 GLY A O 1
ATOM 3442 N N . ALA A 1 467 ? 24.361 6.016 -38.107 1.00 24.97 467 ALA A N 1
ATOM 3443 C CA . ALA A 1 467 ? 23.227 6.620 -37.432 1.00 24.97 467 ALA A CA 1
ATOM 3444 C C . ALA A 1 467 ? 22.305 5.490 -36.952 1.00 24.97 467 ALA A C 1
ATOM 3446 O O . ALA A 1 467 ? 21.679 4.801 -37.753 1.00 24.97 467 ALA A O 1
ATOM 3447 N N . THR A 1 468 ? 22.288 5.240 -35.646 1.00 23.14 468 THR A N 1
ATOM 3448 C CA . THR A 1 468 ? 21.333 4.323 -35.030 1.00 23.14 468 THR A CA 1
ATOM 3449 C C . THR A 1 468 ? 20.009 5.049 -34.892 1.00 23.14 468 THR A C 1
ATOM 3451 O O . THR A 1 468 ? 19.965 6.108 -34.269 1.00 23.14 468 THR A O 1
ATOM 3454 N N . ALA A 1 469 ? 18.967 4.458 -35.471 1.00 26.44 469 ALA A N 1
ATOM 3455 C CA . ALA A 1 469 ? 17.569 4.806 -35.282 1.00 26.44 469 ALA A CA 1
ATOM 3456 C C . ALA A 1 469 ? 17.281 5.205 -33.824 1.00 26.44 469 ALA A C 1
ATOM 3458 O O . ALA A 1 469 ? 17.291 4.368 -32.922 1.00 26.44 469 ALA A O 1
ATOM 3459 N N . SER A 1 470 ? 17.068 6.498 -33.601 1.00 26.94 470 SER A N 1
ATOM 3460 C CA . SER A 1 470 ? 16.626 7.065 -32.330 1.00 26.94 470 SER A CA 1
ATOM 3461 C C . SER A 1 470 ? 15.549 8.109 -32.597 1.00 26.94 470 SER A C 1
ATOM 3463 O O . SER A 1 470 ? 15.681 9.240 -32.164 1.00 26.94 470 SER A O 1
ATOM 3465 N N . ASP A 1 471 ? 14.522 7.745 -33.357 1.00 27.55 471 ASP A N 1
ATOM 3466 C CA . ASP A 1 471 ? 13.321 8.563 -33.529 1.00 27.55 471 ASP A CA 1
ATOM 3467 C C . ASP A 1 471 ? 12.122 7.629 -33.745 1.00 27.55 471 ASP A C 1
ATOM 3469 O O . ASP A 1 471 ? 11.649 7.408 -34.856 1.00 27.55 471 ASP A O 1
ATOM 3473 N N . ALA A 1 472 ? 11.660 7.028 -32.649 1.00 22.83 472 ALA A N 1
ATOM 3474 C CA . ALA A 1 472 ? 10.308 6.500 -32.520 1.00 22.83 472 ALA A CA 1
ATOM 3475 C C . ALA A 1 472 ? 9.847 6.767 -31.075 1.00 22.83 472 ALA A C 1
ATOM 3477 O O . ALA A 1 472 ? 10.595 6.448 -30.147 1.00 22.83 472 ALA A O 1
ATOM 3478 N N . PRO A 1 473 ? 8.669 7.376 -30.846 1.00 27.05 473 PRO A N 1
ATOM 3479 C CA . PRO A 1 473 ? 8.139 7.547 -29.501 1.00 27.05 473 PRO A CA 1
ATOM 3480 C C . PRO A 1 473 ? 7.816 6.163 -28.935 1.00 27.05 473 PRO A C 1
ATOM 3482 O O . PRO A 1 473 ? 7.049 5.404 -29.527 1.00 27.05 473 PRO A O 1
ATOM 3485 N N . ASP A 1 474 ? 8.433 5.828 -27.809 1.00 28.80 474 ASP A N 1
ATOM 3486 C CA . ASP A 1 474 ? 8.335 4.532 -27.149 1.00 28.80 474 ASP A CA 1
ATOM 3487 C C . ASP A 1 474 ? 6.882 4.278 -26.694 1.00 28.80 474 ASP A C 1
ATOM 3489 O O . ASP A 1 474 ? 6.458 4.657 -25.605 1.00 28.80 474 ASP A O 1
ATOM 3493 N N . CYS A 1 475 ? 6.066 3.645 -27.540 1.00 28.66 475 CYS A N 1
ATOM 3494 C CA . CYS A 1 475 ? 4.731 3.150 -27.182 1.00 28.66 475 CYS A CA 1
ATOM 3495 C C . CYS A 1 475 ? 4.816 1.759 -26.509 1.00 28.66 475 CYS A C 1
ATOM 3497 O O . CYS A 1 475 ? 3.973 0.882 -26.708 1.00 28.66 475 CYS A O 1
ATOM 3499 N N . GLY A 1 476 ? 5.842 1.554 -25.675 1.00 43.56 476 GLY A N 1
ATOM 3500 C CA . GLY A 1 476 ? 6.156 0.318 -24.953 1.00 43.56 476 GLY A CA 1
ATOM 3501 C C . GLY A 1 476 ? 5.536 0.238 -23.553 1.00 43.56 476 GLY A C 1
ATOM 3502 O O . GLY A 1 476 ? 6.244 0.075 -22.563 1.00 43.56 476 GLY A O 1
ATOM 3503 N N . GLY A 1 477 ? 4.210 0.352 -23.439 1.00 66.38 477 GLY A N 1
ATOM 3504 C CA . GLY A 1 477 ? 3.510 0.184 -22.157 1.00 66.38 477 GLY A CA 1
ATOM 3505 C C . GLY A 1 477 ? 3.578 -1.251 -21.604 1.00 66.38 477 GLY A C 1
ATOM 3506 O O . GLY A 1 477 ? 3.734 -2.224 -22.348 1.00 66.38 477 GLY A O 1
ATOM 3507 N N . SER A 1 478 ? 3.402 -1.411 -20.286 1.00 86.44 478 SER A N 1
ATOM 3508 C CA . SER A 1 478 ? 3.277 -2.731 -19.644 1.00 86.44 478 SER A CA 1
ATOM 3509 C C . SER A 1 478 ? 2.129 -3.560 -20.247 1.00 86.44 478 SER A C 1
ATOM 3511 O O . SER A 1 478 ? 1.194 -3.023 -20.842 1.00 86.44 478 SER A O 1
ATOM 3513 N N . ALA A 1 479 ? 2.153 -4.891 -20.099 1.00 90.25 479 ALA A N 1
ATOM 3514 C CA . ALA A 1 479 ? 1.096 -5.741 -20.663 1.00 90.25 479 ALA A CA 1
ATOM 3515 C C . ALA A 1 479 ? -0.303 -5.384 -20.136 1.00 90.25 479 ALA A C 1
ATOM 3517 O O . ALA A 1 479 ? -1.260 -5.401 -20.906 1.00 90.25 479 ALA A O 1
ATOM 3518 N N . VAL A 1 480 ? -0.420 -4.997 -18.865 1.00 90.56 480 VAL A N 1
ATOM 3519 C CA . VAL A 1 480 ? -1.691 -4.533 -18.292 1.00 90.56 480 VAL A CA 1
ATOM 3520 C C . VAL A 1 480 ? -2.120 -3.160 -18.817 1.00 90.56 480 VAL A C 1
ATOM 3522 O O . VAL A 1 480 ? -3.308 -2.960 -19.069 1.00 90.56 480 VAL A O 1
ATOM 3525 N N . ALA A 1 481 ? -1.180 -2.241 -19.066 1.00 88.12 481 ALA A N 1
ATOM 3526 C CA . ALA A 1 481 ? -1.480 -0.963 -19.709 1.00 88.12 481 ALA A CA 1
ATOM 3527 C C . ALA A 1 481 ? -1.981 -1.170 -21.147 1.00 88.12 481 ALA A C 1
ATOM 3529 O O . ALA A 1 481 ? -2.990 -0.583 -21.536 1.00 88.12 481 ALA A O 1
ATOM 3530 N N . ARG A 1 482 ? -1.350 -2.079 -21.904 1.00 90.00 482 ARG A N 1
ATOM 3531 C CA . ARG A 1 482 ? -1.805 -2.470 -23.249 1.00 90.00 482 ARG A CA 1
ATOM 3532 C C . ARG A 1 482 ? -3.193 -3.106 -23.217 1.00 90.00 482 ARG A C 1
ATOM 3534 O O . ARG A 1 482 ? -4.058 -2.691 -23.981 1.00 90.00 482 ARG A O 1
ATOM 3541 N N . LEU A 1 483 ? -3.450 -4.027 -22.284 1.00 91.44 483 LEU A N 1
ATOM 3542 C CA . LEU A 1 483 ? -4.776 -4.630 -22.101 1.00 91.44 483 LEU A CA 1
ATOM 3543 C C . LEU A 1 483 ? -5.852 -3.566 -21.813 1.00 91.44 483 LEU A C 1
ATOM 3545 O O . LEU A 1 483 ? -6.944 -3.610 -22.384 1.00 91.44 483 LEU A O 1
ATOM 3549 N N . ALA A 1 484 ? -5.543 -2.594 -20.951 1.00 89.81 484 ALA A N 1
ATOM 3550 C CA . ALA A 1 484 ? -6.454 -1.506 -20.601 1.00 89.81 484 ALA A CA 1
ATOM 3551 C C . ALA A 1 484 ? -6.694 -0.519 -21.759 1.00 89.81 484 ALA A C 1
ATOM 3553 O O . ALA A 1 484 ? -7.752 0.115 -21.803 1.00 89.81 484 ALA A O 1
ATOM 3554 N N . ALA A 1 485 ? -5.746 -0.403 -22.692 1.00 88.81 485 ALA A N 1
ATOM 3555 C CA . ALA A 1 485 ? -5.844 0.449 -23.875 1.00 88.81 485 ALA A CA 1
ATOM 3556 C C . ALA A 1 485 ? -6.652 -0.179 -25.026 1.00 88.81 485 ALA A C 1
ATOM 3558 O O . ALA A 1 485 ? -7.162 0.554 -25.871 1.00 88.81 485 ALA A O 1
ATOM 3559 N N . LEU A 1 486 ? -6.811 -1.510 -25.061 1.00 90.25 486 LEU A N 1
ATOM 3560 C CA . LEU A 1 486 ? -7.602 -2.188 -26.097 1.00 90.25 486 LEU A CA 1
ATOM 3561 C C . LEU A 1 486 ? -9.064 -1.724 -26.102 1.00 90.25 486 LEU A C 1
ATOM 3563 O O . LEU A 1 486 ? -9.652 -1.489 -25.046 1.00 90.25 486 LEU A O 1
ATOM 3567 N N . ALA A 1 487 ? -9.679 -1.677 -27.285 1.00 90.81 487 ALA A N 1
ATOM 3568 C CA . ALA A 1 487 ? -11.124 -1.513 -27.413 1.00 90.81 487 ALA A CA 1
ATOM 3569 C C . ALA A 1 487 ? -11.864 -2.697 -26.766 1.00 90.81 487 ALA A C 1
ATOM 3571 O O . ALA A 1 487 ? -11.382 -3.831 -26.805 1.00 90.81 487 ALA A O 1
ATOM 3572 N N . ASP A 1 488 ? -13.054 -2.455 -26.209 1.00 88.81 488 ASP A N 1
ATOM 3573 C CA . ASP A 1 488 ? -13.770 -3.466 -25.417 1.00 88.81 488 ASP A CA 1
ATOM 3574 C C . ASP A 1 488 ? -14.045 -4.766 -26.199 1.00 88.81 488 ASP A C 1
ATOM 3576 O O . ASP A 1 488 ? -13.860 -5.848 -25.654 1.00 88.81 488 ASP A O 1
ATOM 3580 N N . GLY A 1 489 ? -14.386 -4.687 -27.493 1.00 90.25 489 GLY A N 1
ATOM 3581 C CA . GLY A 1 489 ? -14.596 -5.878 -28.330 1.00 90.25 489 GLY A CA 1
ATOM 3582 C C . GLY A 1 489 ? -13.320 -6.695 -28.573 1.00 90.25 489 GLY A C 1
ATOM 3583 O O . GLY A 1 489 ? -13.341 -7.921 -28.472 1.00 90.25 489 GLY A O 1
ATOM 3584 N N . ALA A 1 490 ? -12.193 -6.023 -28.831 1.00 90.00 490 ALA A N 1
ATOM 3585 C CA . ALA A 1 490 ? -10.896 -6.679 -29.012 1.00 90.00 490 ALA A CA 1
ATOM 3586 C C . ALA A 1 490 ? -10.406 -7.315 -27.703 1.00 90.00 490 ALA A C 1
ATOM 3588 O O . ALA A 1 490 ? -9.902 -8.438 -27.702 1.00 90.00 490 ALA A O 1
ATOM 3589 N N . ARG A 1 491 ? -10.615 -6.625 -26.574 1.00 93.69 491 ARG A N 1
ATOM 3590 C CA . ARG A 1 491 ? -10.305 -7.150 -25.243 1.00 93.69 491 ARG A CA 1
ATOM 3591 C C . ARG A 1 491 ? -11.141 -8.391 -24.931 1.00 93.69 491 ARG A C 1
ATOM 3593 O O . ARG A 1 491 ? -10.577 -9.392 -24.510 1.00 93.69 491 ARG A O 1
ATOM 3600 N N . ALA A 1 492 ? -12.448 -8.358 -25.183 1.00 91.94 492 ALA A N 1
ATOM 3601 C CA . ALA A 1 492 ? -13.327 -9.499 -24.939 1.00 91.94 492 ALA A CA 1
ATOM 3602 C C . ALA A 1 492 ? -12.934 -10.729 -25.775 1.00 91.94 492 ALA A C 1
ATOM 3604 O O . ALA A 1 492 ? -12.847 -11.832 -25.238 1.00 91.94 492 ALA A O 1
ATOM 3605 N N . ALA A 1 493 ? -12.614 -10.541 -27.061 1.00 91.00 493 ALA A N 1
ATOM 3606 C CA . ALA A 1 493 ? -12.130 -11.620 -27.923 1.00 91.00 493 ALA A CA 1
ATOM 3607 C C . ALA A 1 493 ? -10.811 -12.224 -27.408 1.00 91.00 493 ALA A C 1
ATOM 3609 O O . ALA A 1 493 ? -10.672 -13.445 -27.316 1.00 91.00 493 ALA A O 1
ATOM 3610 N N . LEU A 1 494 ? -9.866 -11.369 -27.006 1.00 93.00 494 LEU A N 1
ATOM 3611 C CA . LEU A 1 494 ? -8.583 -11.780 -26.443 1.00 93.00 494 LEU A CA 1
ATOM 3612 C C . LEU A 1 494 ? -8.756 -12.573 -25.138 1.00 93.00 494 LEU A C 1
ATOM 3614 O O . LEU A 1 494 ? -8.168 -13.641 -24.982 1.00 93.00 494 LEU A O 1
ATOM 3618 N N . LEU A 1 495 ? -9.585 -12.087 -24.213 1.00 93.25 495 LEU A N 1
ATOM 3619 C CA . LEU A 1 495 ? -9.831 -12.749 -22.929 1.00 93.25 495 LEU A CA 1
ATOM 3620 C C . LEU A 1 495 ? -10.586 -14.073 -23.105 1.00 93.25 495 LEU A C 1
ATOM 3622 O O . LEU A 1 495 ? -10.225 -15.067 -22.475 1.00 93.25 495 LEU A O 1
ATOM 3626 N N . SER A 1 496 ? -11.552 -14.122 -24.025 1.00 91.69 496 SER A N 1
ATOM 3627 C CA . SER A 1 496 ? -12.249 -15.360 -24.384 1.00 91.69 496 SER A CA 1
ATOM 3628 C C . SER A 1 496 ? -11.287 -16.403 -24.960 1.00 91.69 496 SER A C 1
ATOM 3630 O O . SER A 1 496 ? -11.319 -17.562 -24.546 1.00 91.69 496 SER A O 1
ATOM 3632 N N . SER A 1 497 ? -10.350 -15.992 -25.825 1.00 88.06 497 SER A N 1
ATOM 3633 C CA . SER A 1 497 ? -9.312 -16.891 -26.356 1.00 88.06 49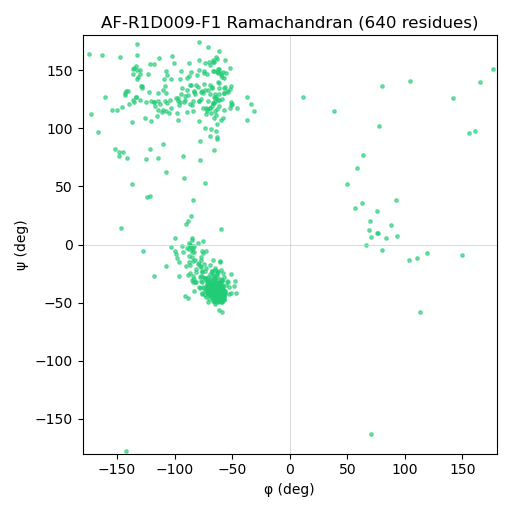7 SER A CA 1
ATOM 3634 C C . SER A 1 497 ? -8.371 -17.445 -25.273 1.00 88.06 497 SER A C 1
ATOM 3636 O O . SER A 1 497 ? -7.825 -18.537 -25.418 1.00 88.06 497 SER A O 1
ATOM 3638 N N . ALA A 1 498 ? -8.223 -16.724 -24.157 1.00 88.25 498 ALA A N 1
ATOM 3639 C CA . ALA A 1 498 ? -7.447 -17.142 -22.993 1.00 88.25 498 ALA A CA 1
ATOM 3640 C C . ALA A 1 498 ? -8.248 -17.990 -21.984 1.00 88.25 498 ALA A C 1
ATOM 3642 O O . ALA A 1 498 ? -7.696 -18.401 -20.960 1.00 88.25 498 ALA A O 1
ATOM 3643 N N . GLY A 1 499 ? -9.520 -18.279 -22.281 1.00 88.88 499 GLY A N 1
ATOM 3644 C CA . GLY A 1 499 ? -10.393 -19.137 -21.481 1.00 88.88 499 GLY A CA 1
ATOM 3645 C C . GLY A 1 499 ? -11.166 -18.421 -20.374 1.00 88.88 499 GLY A C 1
ATOM 3646 O O . GLY A 1 499 ? -11.645 -19.101 -19.469 1.00 88.88 499 GLY A O 1
ATOM 3647 N N . LEU A 1 500 ? -11.279 -17.088 -20.421 1.00 90.62 500 LEU A N 1
ATOM 3648 C CA . LEU A 1 500 ? -12.134 -16.338 -19.498 1.00 90.62 500 LEU A CA 1
ATOM 3649 C C . LEU A 1 500 ? -13.567 -16.268 -20.035 1.00 90.62 500 LEU A C 1
ATOM 3651 O O . LEU A 1 500 ? -13.787 -16.035 -21.226 1.00 90.62 500 LEU A O 1
ATOM 3655 N N . ASP A 1 501 ? -14.540 -16.458 -19.147 1.00 92.19 501 ASP A N 1
ATOM 3656 C CA . ASP A 1 501 ? -15.957 -16.308 -19.478 1.00 92.19 501 ASP A CA 1
ATOM 3657 C C . ASP A 1 501 ? -16.399 -14.829 -19.509 1.00 92.19 501 ASP A C 1
ATOM 3659 O O . ASP A 1 501 ? -15.638 -13.912 -19.189 1.00 92.19 501 ASP A O 1
ATOM 3663 N N . GLY A 1 502 ? -17.650 -14.578 -19.909 1.00 89.62 502 GLY A N 1
ATOM 3664 C CA . GLY A 1 502 ? -18.184 -13.216 -20.019 1.00 89.62 502 GLY A CA 1
ATOM 3665 C C . GLY A 1 502 ? -18.316 -12.472 -18.682 1.00 89.62 502 GLY A C 1
ATOM 3666 O O . GLY A 1 502 ? -18.245 -11.247 -18.659 1.00 89.62 502 GLY A O 1
ATOM 3667 N N . ALA A 1 503 ? -18.482 -13.178 -17.560 1.00 90.19 503 ALA A N 1
ATOM 3668 C CA . ALA A 1 503 ? -18.541 -12.543 -16.244 1.00 90.19 503 ALA A CA 1
ATOM 3669 C C . ALA A 1 503 ? -17.136 -12.131 -15.775 1.00 90.19 503 ALA A C 1
ATOM 3671 O O . ALA A 1 503 ? -16.943 -11.022 -15.275 1.00 90.19 503 ALA A O 1
ATOM 3672 N N . GLN A 1 504 ? -16.142 -12.991 -16.003 1.00 92.38 504 GLN A N 1
ATOM 3673 C CA . GLN A 1 504 ? -14.732 -12.712 -15.740 1.00 92.38 504 GLN A CA 1
ATOM 3674 C C . GLN A 1 504 ? -14.212 -11.572 -16.624 1.00 92.38 504 GLN A C 1
ATOM 3676 O O . GLN A 1 504 ? -13.506 -10.690 -16.135 1.00 92.38 504 GLN A O 1
ATOM 3681 N N . GLU A 1 505 ? -14.595 -11.547 -17.903 1.00 93.12 505 GLU A N 1
ATOM 3682 C CA . GLU A 1 505 ? -14.298 -10.448 -18.830 1.00 93.12 505 GLU A CA 1
ATOM 3683 C C . GLU A 1 505 ? -14.850 -9.114 -18.324 1.00 93.12 505 GLU A C 1
ATOM 3685 O O . GLU A 1 505 ? -14.109 -8.129 -18.275 1.00 93.12 505 GLU A O 1
ATOM 3690 N N . ALA A 1 506 ? -16.105 -9.090 -17.864 1.00 92.00 506 ALA A N 1
ATOM 3691 C CA . ALA A 1 506 ? -16.718 -7.891 -17.303 1.00 92.00 506 ALA A CA 1
ATOM 3692 C C . ALA A 1 506 ? -15.960 -7.374 -16.066 1.00 92.00 506 ALA A C 1
ATOM 3694 O O . ALA A 1 506 ? -15.728 -6.169 -15.949 1.00 92.00 506 ALA A O 1
ATOM 3695 N N . GLU A 1 507 ? -15.504 -8.262 -15.176 1.00 93.62 507 GLU A N 1
ATOM 3696 C CA . GLU A 1 507 ? -14.691 -7.865 -14.019 1.00 93.62 507 GLU A CA 1
ATOM 3697 C C . GLU A 1 507 ? -13.309 -7.333 -14.419 1.00 93.62 507 GLU A C 1
ATOM 3699 O O . GLU A 1 507 ? -12.851 -6.331 -13.864 1.00 93.62 507 GLU A O 1
ATOM 3704 N N . VAL A 1 508 ? -12.648 -7.944 -15.408 1.00 94.50 508 VAL A N 1
ATOM 3705 C CA . VAL A 1 508 ? -11.379 -7.434 -15.956 1.00 94.50 508 VAL A CA 1
ATOM 3706 C C . VAL A 1 508 ? -11.586 -6.068 -16.615 1.00 94.50 508 VAL A C 1
ATOM 3708 O O . VAL A 1 508 ? -10.765 -5.165 -16.449 1.00 94.50 508 VAL A O 1
ATOM 3711 N N . ARG A 1 509 ? -12.707 -5.863 -17.312 1.00 93.31 509 ARG A N 1
ATOM 3712 C CA . ARG A 1 509 ? -13.077 -4.565 -17.887 1.00 93.31 509 ARG A CA 1
ATOM 3713 C C . ARG A 1 509 ? -13.288 -3.506 -16.805 1.00 93.31 509 ARG A C 1
ATOM 3715 O O . ARG A 1 509 ? -12.754 -2.405 -16.942 1.00 93.31 509 ARG A O 1
ATOM 3722 N N . SER A 1 510 ? -13.999 -3.829 -15.723 1.00 93.69 510 SER A N 1
ATOM 3723 C CA . SER A 1 510 ? -14.128 -2.954 -14.549 1.00 93.69 510 SER A CA 1
ATOM 3724 C C . SER A 1 510 ? -12.769 -2.642 -13.922 1.00 93.69 510 SER A C 1
ATOM 3726 O O . SER A 1 510 ? -12.485 -1.481 -13.625 1.00 93.69 510 SER A O 1
ATOM 3728 N N . PHE A 1 511 ? -11.885 -3.637 -13.804 1.00 94.31 511 PHE A N 1
ATOM 3729 C CA . PHE A 1 511 ? -10.507 -3.447 -13.348 1.00 94.31 511 PHE A CA 1
ATOM 3730 C C . PHE A 1 511 ? -9.729 -2.445 -14.226 1.00 94.31 511 PHE A C 1
ATOM 3732 O O . PHE A 1 511 ? -9.119 -1.507 -13.712 1.00 94.31 511 PHE A O 1
ATOM 3739 N N . CYS A 1 512 ? -9.809 -2.565 -15.554 1.00 92.12 512 CYS A N 1
ATOM 3740 C CA . CYS A 1 512 ? -9.139 -1.649 -16.485 1.00 92.12 512 CYS A CA 1
ATOM 3741 C C . CYS A 1 512 ? -9.637 -0.191 -16.404 1.00 92.12 512 CYS A C 1
ATOM 3743 O O . CYS A 1 512 ? -8.900 0.712 -16.803 1.00 92.12 512 CYS A O 1
ATOM 3745 N N . ARG A 1 513 ? -10.863 0.053 -15.915 1.00 90.69 513 ARG A N 1
ATOM 3746 C CA . ARG A 1 513 ? -11.428 1.405 -15.718 1.00 90.69 513 ARG A CA 1
ATOM 3747 C C . ARG A 1 513 ? -11.007 2.057 -14.401 1.00 90.69 513 ARG A C 1
ATOM 3749 O O . ARG A 1 513 ? -10.937 3.283 -14.317 1.00 90.69 513 ARG A O 1
ATOM 3756 N N . VAL A 1 514 ? -10.748 1.252 -13.368 1.00 90.69 514 VAL A N 1
ATOM 3757 C CA . VAL A 1 514 ? -10.316 1.749 -12.047 1.00 90.69 514 VAL A CA 1
ATOM 3758 C C . VAL A 1 514 ? -8.802 1.922 -11.937 1.00 90.69 514 VAL A C 1
ATOM 3760 O O . VAL A 1 514 ? -8.339 2.574 -11.001 1.00 90.69 514 VAL A O 1
ATOM 3763 N N . MET A 1 515 ? -8.033 1.339 -12.858 1.00 88.88 515 MET A N 1
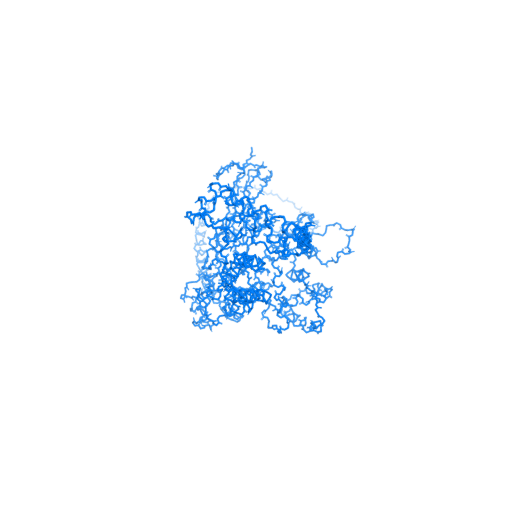ATOM 3764 C CA . MET A 1 515 ? -6.585 1.513 -12.923 1.00 88.88 515 MET A CA 1
ATOM 3765 C C . MET A 1 515 ? -6.237 2.940 -13.393 1.00 88.88 515 MET A C 1
ATOM 3767 O O . MET A 1 515 ? -6.815 3.401 -14.382 1.00 88.88 515 MET A O 1
ATOM 3771 N N . PRO A 1 516 ? -5.299 3.640 -12.726 1.00 89.38 516 PRO A N 1
ATOM 3772 C CA . PRO A 1 516 ? -4.861 4.968 -13.142 1.00 89.38 516 PRO A CA 1
ATOM 3773 C C . PRO A 1 516 ? -4.204 4.938 -14.524 1.00 89.38 516 PRO A C 1
ATOM 3775 O O . PRO A 1 516 ? -3.545 3.968 -14.895 1.00 89.38 516 PRO A O 1
ATOM 3778 N N . ARG A 1 517 ? -4.355 6.029 -15.277 1.00 88.25 517 ARG A N 1
ATOM 3779 C CA . ARG A 1 517 ? -3.630 6.276 -16.531 1.00 88.25 517 ARG A CA 1
ATOM 3780 C C . ARG A 1 517 ? -2.849 7.581 -16.393 1.00 88.25 517 ARG A C 1
ATOM 3782 O O . ARG A 1 517 ? -3.375 8.623 -16.772 1.00 88.25 517 ARG A O 1
ATOM 3789 N N . PRO A 1 518 ? -1.659 7.554 -15.779 1.00 90.38 518 PRO A N 1
ATOM 3790 C CA . PRO A 1 518 ? -0.948 8.767 -15.410 1.00 90.38 518 PRO A CA 1
ATOM 3791 C C . PRO A 1 518 ? -0.601 9.607 -16.633 1.00 90.38 518 PRO A C 1
ATOM 3793 O O . PRO A 1 518 ? -0.105 9.103 -17.639 1.00 90.38 518 PRO A O 1
ATOM 3796 N N . GLN A 1 519 ? -0.846 10.903 -16.512 1.00 91.44 519 GLN A N 1
ATOM 3797 C CA . GLN A 1 519 ? -0.371 11.925 -17.430 1.00 91.44 519 GLN A CA 1
ATOM 3798 C C . GLN A 1 519 ? 0.546 12.843 -16.633 1.00 91.44 519 GLN A C 1
ATOM 3800 O O . GLN A 1 519 ? 0.123 13.417 -15.627 1.00 91.44 519 GLN A O 1
ATOM 3805 N N . LEU A 1 520 ? 1.805 12.924 -17.052 1.00 94.12 520 LEU A N 1
ATOM 3806 C CA . LEU A 1 520 ? 2.837 13.687 -16.367 1.00 94.12 520 LEU A CA 1
ATOM 3807 C C . LEU A 1 520 ? 3.293 14.836 -17.262 1.00 94.12 520 LEU A C 1
ATOM 3809 O O . LEU A 1 520 ? 3.644 14.622 -18.420 1.00 94.12 520 LEU A O 1
ATOM 3813 N N . SER A 1 521 ? 3.326 16.041 -16.709 1.00 94.00 521 SER A N 1
ATOM 3814 C CA . SER A 1 521 ? 3.939 17.206 -17.343 1.00 94.00 521 SER A CA 1
ATOM 3815 C C . SER A 1 521 ? 4.880 17.888 -16.362 1.00 94.00 521 SER A C 1
ATOM 3817 O O . SER A 1 521 ? 4.620 17.915 -15.159 1.00 94.00 521 SER A O 1
ATOM 3819 N N . ALA A 1 522 ? 5.966 18.461 -16.868 1.00 93.56 522 ALA A N 1
ATOM 3820 C CA . ALA A 1 522 ? 6.909 19.225 -16.067 1.00 93.56 522 ALA A CA 1
ATOM 3821 C C . ALA A 1 522 ? 7.162 20.580 -16.724 1.00 93.56 522 ALA A C 1
ATOM 3823 O O . ALA A 1 522 ? 7.355 20.649 -17.936 1.00 93.56 522 ALA A O 1
ATOM 3824 N N . ARG A 1 523 ? 7.184 21.640 -15.919 1.00 91.88 523 ARG A N 1
ATOM 3825 C CA . ARG A 1 523 ? 7.528 23.001 -16.344 1.00 91.88 523 ARG A CA 1
ATOM 3826 C C . ARG A 1 523 ? 8.498 23.631 -15.360 1.00 91.88 523 ARG A C 1
ATOM 3828 O O . ARG A 1 523 ? 8.523 23.249 -14.192 1.00 91.88 523 ARG A O 1
ATOM 3835 N N . ALA A 1 524 ? 9.298 24.583 -15.818 1.00 90.19 524 ALA A N 1
ATOM 3836 C CA . ALA A 1 524 ? 10.260 25.277 -14.974 1.00 90.19 524 ALA A CA 1
ATOM 3837 C C . ALA A 1 524 ? 10.198 26.788 -15.169 1.00 90.19 524 ALA A C 1
ATOM 3839 O O . ALA A 1 524 ? 10.044 27.259 -16.291 1.00 90.19 524 ALA A O 1
ATOM 3840 N N . TYR A 1 525 ? 10.368 27.522 -14.074 1.00 88.19 525 TYR A N 1
ATOM 3841 C CA . TYR A 1 525 ? 10.419 28.982 -14.048 1.00 88.19 525 TYR A CA 1
ATOM 3842 C C . TYR A 1 525 ? 11.373 29.464 -12.941 1.00 88.19 525 TYR A C 1
ATOM 3844 O O . TYR A 1 525 ? 11.731 28.701 -12.037 1.00 88.19 525 TYR A O 1
ATOM 3852 N N . VAL A 1 526 ? 11.829 30.714 -13.018 1.00 85.00 526 VAL A N 1
ATOM 3853 C CA . VAL A 1 526 ? 12.751 31.314 -12.037 1.00 85.00 526 VAL A CA 1
ATOM 3854 C C . VAL A 1 526 ? 11.953 31.895 -10.862 1.00 85.00 526 VAL A C 1
ATOM 3856 O O . VAL A 1 526 ? 10.904 32.504 -11.055 1.00 85.00 526 VAL A O 1
ATOM 3859 N N . GLU A 1 527 ? 12.412 31.694 -9.620 1.00 71.81 527 GLU A N 1
ATOM 3860 C CA . GLU A 1 527 ? 11.744 32.262 -8.435 1.00 71.81 527 GLU A CA 1
ATOM 3861 C C . GLU A 1 527 ? 11.637 33.798 -8.535 1.00 71.81 527 GLU A C 1
ATOM 3863 O O . GLU A 1 527 ? 12.649 34.494 -8.495 1.00 71.81 527 GLU A O 1
ATOM 3868 N N . GLY A 1 528 ? 10.409 34.326 -8.606 1.00 68.81 528 GLY A N 1
ATOM 3869 C CA . GLY A 1 528 ? 10.126 35.768 -8.692 1.00 68.81 528 GLY A CA 1
ATOM 3870 C C . GLY A 1 528 ? 9.578 36.231 -10.045 1.00 68.81 528 GLY A C 1
ATOM 3871 O O . GLY A 1 528 ? 9.053 37.338 -10.128 1.00 68.81 528 GLY A O 1
ATOM 3872 N N . GLU A 1 529 ? 9.625 35.373 -11.063 1.00 66.19 529 GLU A N 1
ATOM 3873 C CA . GLU A 1 529 ? 9.000 35.589 -12.367 1.00 66.19 529 GLU A CA 1
ATOM 3874 C C . GLU A 1 529 ? 7.899 34.532 -12.538 1.00 66.19 529 GLU A C 1
ATOM 3876 O O . GLU A 1 529 ? 8.171 33.335 -12.605 1.00 66.19 529 GLU A O 1
ATOM 3881 N N . GLU A 1 530 ? 6.629 34.953 -12.512 1.00 54.12 530 GLU A N 1
ATOM 3882 C CA .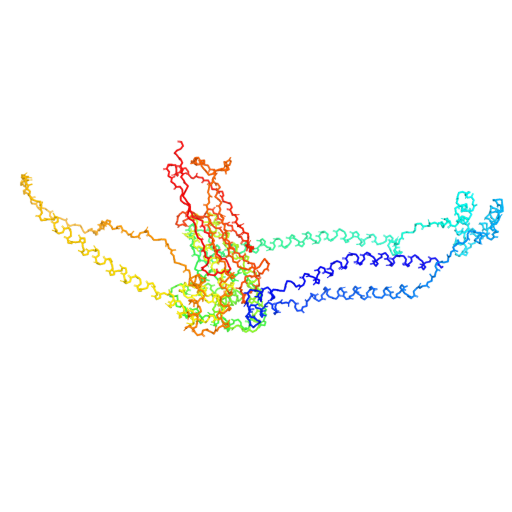 GLU A 1 530 ? 5.474 34.038 -12.584 1.00 54.12 530 GLU A CA 1
ATOM 3883 C C . GLU A 1 530 ? 5.217 33.493 -14.007 1.00 54.12 530 GLU A C 1
ATOM 3885 O O . GLU A 1 530 ? 4.370 32.617 -14.181 1.00 54.12 530 GLU A O 1
ATOM 3890 N N . GLU A 1 531 ? 5.950 33.974 -15.020 1.00 56.28 531 GLU A N 1
ATOM 3891 C CA . GLU A 1 531 ? 5.765 33.617 -16.432 1.00 56.28 531 GLU A CA 1
ATOM 3892 C C . GLU A 1 531 ? 6.906 32.746 -16.992 1.00 56.28 531 GLU A C 1
ATOM 3894 O O . GLU A 1 531 ? 8.088 32.944 -16.701 1.00 56.28 531 GLU A O 1
ATOM 3899 N N . GLU A 1 532 ? 6.546 31.784 -17.852 1.00 54.19 532 GLU A N 1
ATOM 3900 C CA . GLU A 1 532 ? 7.492 31.046 -18.697 1.00 54.19 532 GLU A CA 1
ATOM 3901 C C . GLU A 1 532 ? 8.152 32.021 -19.688 1.00 54.19 532 GLU A C 1
ATOM 3903 O O . GLU A 1 532 ? 7.493 32.523 -20.596 1.00 54.19 532 GLU A O 1
ATOM 3908 N N . GLY A 1 533 ? 9.452 32.297 -19.535 1.00 53.59 533 GLY A N 1
ATOM 3909 C CA . GLY A 1 533 ? 10.177 33.155 -20.485 1.00 53.59 533 GLY A CA 1
ATOM 3910 C C . GLY A 1 533 ? 11.336 33.972 -19.919 1.00 53.59 533 GLY A C 1
ATOM 3911 O O . GLY A 1 533 ? 12.094 34.540 -20.704 1.00 53.59 533 GLY A O 1
ATOM 3912 N N . GLY A 1 534 ? 11.505 34.006 -18.595 1.00 62.53 534 GLY A N 1
ATOM 3913 C CA . GLY A 1 534 ? 12.693 34.562 -17.950 1.00 62.53 534 GLY A CA 1
ATOM 3914 C C . GLY A 1 534 ? 13.985 33.925 -18.459 1.00 62.53 534 GLY A C 1
ATOM 3915 O O . GLY A 1 534 ? 14.087 32.695 -18.547 1.00 62.53 534 GLY A O 1
ATOM 3916 N N . GLU A 1 535 ? 14.987 34.739 -18.800 1.00 72.88 535 GLU A N 1
ATOM 3917 C CA . GLU A 1 535 ? 16.305 34.211 -19.149 1.00 72.88 535 GLU A CA 1
ATOM 3918 C C . GLU A 1 535 ? 16.907 33.552 -17.903 1.00 72.88 535 GLU A C 1
ATOM 3920 O O . GLU A 1 535 ? 17.273 34.219 -16.942 1.00 72.88 535 GLU A O 1
ATOM 3925 N N . THR A 1 536 ? 16.992 32.221 -17.902 1.00 81.31 536 THR A N 1
ATOM 3926 C CA . THR A 1 536 ? 17.571 31.481 -16.778 1.00 81.31 536 THR A CA 1
ATOM 3927 C C . THR A 1 536 ? 19.081 31.678 -16.777 1.00 81.31 536 THR A C 1
ATOM 3929 O O . THR A 1 536 ? 19.761 31.237 -17.708 1.00 81.31 536 THR A O 1
ATOM 3932 N N . LEU A 1 537 ? 19.631 32.288 -15.730 1.00 84.06 537 LEU A N 1
ATOM 3933 C CA . LEU A 1 537 ? 21.060 32.547 -15.612 1.00 84.06 537 LEU A CA 1
ATOM 3934 C C . LEU A 1 537 ? 21.766 31.522 -14.708 1.00 84.06 537 LEU A C 1
ATOM 3936 O O . LEU A 1 537 ? 21.164 30.867 -13.846 1.00 84.06 537 LEU A O 1
ATOM 3940 N N . PRO A 1 538 ? 23.086 31.336 -14.884 1.00 84.19 538 PRO A N 1
ATOM 3941 C CA . PRO A 1 538 ? 23.863 30.479 -14.002 1.00 84.19 538 PRO A CA 1
ATOM 3942 C C . PRO A 1 538 ? 23.851 31.001 -12.556 1.00 84.19 538 PRO A C 1
ATOM 3944 O O . PRO A 1 538 ? 24.296 32.110 -12.278 1.00 84.19 538 PRO A O 1
ATOM 3947 N N . GLY A 1 539 ? 23.428 30.158 -11.611 1.00 84.38 539 GLY A N 1
ATOM 3948 C CA . GLY A 1 539 ? 23.344 30.499 -10.186 1.00 84.38 539 GLY A CA 1
ATOM 3949 C C . GLY A 1 539 ? 21.931 30.784 -9.678 1.00 84.38 539 GLY A C 1
ATOM 3950 O O . GLY A 1 539 ? 21.739 30.740 -8.457 1.00 84.38 539 GLY A O 1
ATOM 3951 N N . ASP A 1 540 ? 20.969 30.971 -10.585 1.00 87.69 540 ASP A N 1
ATOM 3952 C CA . ASP A 1 540 ? 19.564 31.210 -10.261 1.00 87.69 540 ASP A CA 1
ATOM 3953 C C . ASP A 1 540 ? 18.917 30.032 -9.529 1.00 87.69 540 ASP A C 1
ATOM 3955 O O . ASP A 1 540 ? 19.387 28.882 -9.562 1.00 87.69 540 ASP A O 1
ATOM 3959 N N . ARG A 1 541 ? 17.809 30.334 -8.848 1.00 89.44 541 ARG A N 1
ATOM 3960 C CA . ARG A 1 541 ? 16.918 29.340 -8.252 1.00 89.44 541 ARG A CA 1
ATOM 3961 C C . ARG A 1 541 ? 15.754 29.084 -9.196 1.00 89.44 541 ARG A C 1
ATOM 3963 O O . ARG A 1 541 ? 14.856 29.905 -9.345 1.00 89.44 541 ARG A O 1
ATOM 3970 N N . LEU A 1 542 ? 15.801 27.917 -9.817 1.00 89.81 542 LEU A N 1
ATOM 3971 C CA . LEU A 1 542 ? 14.765 27.400 -10.689 1.00 89.81 542 LEU A CA 1
ATOM 3972 C C . LEU A 1 542 ? 13.749 26.623 -9.847 1.00 89.81 542 LEU A C 1
ATOM 3974 O O . LEU A 1 542 ? 14.135 25.718 -9.104 1.00 89.81 542 LEU A O 1
ATOM 3978 N N . THR A 1 543 ? 12.465 26.927 -9.992 1.00 92.44 543 THR A N 1
ATOM 3979 C CA . THR A 1 543 ? 11.385 26.067 -9.505 1.00 92.44 543 THR A CA 1
ATOM 3980 C C . THR A 1 543 ? 10.885 25.207 -10.655 1.00 92.44 543 THR A C 1
ATOM 3982 O O . THR A 1 543 ? 10.470 25.722 -11.688 1.00 92.44 543 THR A O 1
ATOM 3985 N N . VAL A 1 544 ? 10.921 23.890 -10.476 1.00 93.19 544 VAL A N 1
ATOM 3986 C CA . VAL A 1 544 ? 10.344 22.914 -11.402 1.00 93.19 544 VAL A CA 1
ATOM 3987 C C . VAL A 1 544 ? 9.038 22.407 -10.818 1.00 93.19 544 VAL A C 1
ATOM 3989 O O . VAL A 1 544 ? 9.027 21.798 -9.748 1.00 93.19 544 VAL A O 1
ATOM 3992 N N . GLU A 1 545 ? 7.939 22.653 -11.516 1.00 94.25 545 GLU A N 1
ATOM 3993 C CA . GLU A 1 545 ? 6.629 22.105 -11.194 1.00 94.25 545 GLU A CA 1
ATOM 3994 C C . GLU A 1 545 ? 6.383 20.842 -12.007 1.00 94.25 545 GLU A C 1
ATOM 3996 O O . GLU A 1 545 ? 6.420 20.857 -13.236 1.00 94.25 545 GLU A O 1
ATOM 4001 N N . VAL A 1 546 ? 6.122 19.747 -11.303 1.00 94.88 546 VAL A N 1
ATOM 4002 C CA . VAL A 1 546 ? 5.732 18.462 -11.873 1.00 94.88 546 VAL A CA 1
ATOM 4003 C C . VAL A 1 546 ? 4.255 18.254 -11.570 1.00 94.88 546 VAL A C 1
ATOM 4005 O O . VAL A 1 546 ? 3.877 18.127 -10.403 1.00 94.88 546 VAL A O 1
ATOM 4008 N N . CYS A 1 547 ? 3.432 18.227 -12.614 1.00 93.31 547 CYS A N 1
ATOM 4009 C CA . CYS A 1 547 ? 1.991 18.022 -12.527 1.00 93.31 547 CYS A CA 1
ATOM 4010 C C . CYS A 1 547 ? 1.644 16.595 -12.956 1.00 93.31 547 CYS A C 1
ATOM 4012 O O . CYS A 1 547 ? 1.984 16.165 -14.059 1.00 93.31 547 CYS A O 1
ATOM 4014 N N . LEU A 1 548 ? 0.960 15.868 -12.076 1.00 93.00 548 LEU A N 1
ATOM 4015 C CA . LEU A 1 548 ? 0.449 14.524 -12.306 1.00 93.00 548 LEU A CA 1
ATOM 4016 C C . LEU A 1 548 ? -1.082 14.559 -12.340 1.00 93.00 548 LEU A C 1
ATOM 4018 O O . LEU A 1 548 ? -1.727 14.906 -11.348 1.00 93.00 548 LEU A O 1
ATOM 4022 N N . SER A 1 549 ? -1.653 14.135 -13.464 1.00 90.31 549 SER A N 1
ATOM 4023 C CA . SER A 1 549 ? -3.087 13.893 -13.634 1.00 90.31 549 SER A CA 1
ATOM 4024 C C . SER A 1 549 ? -3.362 12.390 -13.716 1.00 90.31 549 SER A C 1
ATOM 4026 O O . SER A 1 549 ? -2.636 11.646 -14.379 1.00 90.31 549 SER A O 1
ATOM 4028 N N . LEU A 1 550 ? -4.403 11.931 -13.017 1.00 88.75 550 LEU A N 1
ATOM 4029 C CA . LEU A 1 550 ? -4.746 10.512 -12.858 1.00 88.75 550 LEU A CA 1
ATOM 4030 C C . LEU A 1 550 ? -6.190 10.227 -13.306 1.00 88.75 550 LEU A C 1
ATOM 4032 O O . LEU A 1 550 ? -7.072 10.011 -12.470 1.00 88.75 550 LEU A O 1
ATOM 4036 N N . PRO A 1 551 ? -6.475 10.221 -14.619 1.00 84.62 551 PRO A N 1
ATOM 4037 C CA . PRO A 1 551 ? -7.790 9.853 -15.131 1.00 84.62 551 PRO A CA 1
ATOM 4038 C C . PRO A 1 551 ? -8.116 8.379 -14.832 1.00 84.62 551 PRO A C 1
ATOM 4040 O O . PRO A 1 551 ? -7.465 7.472 -15.352 1.00 84.62 551 PRO A O 1
ATOM 4043 N N . HIS A 1 552 ? -9.143 8.147 -14.006 1.00 82.19 552 HIS A N 1
ATOM 4044 C CA . HIS A 1 552 ? -9.761 6.836 -13.756 1.00 82.19 552 HIS A CA 1
ATOM 4045 C C . HIS A 1 552 ? -11.157 6.976 -13.106 1.00 82.19 552 HIS A C 1
ATOM 4047 O O . HIS A 1 552 ? -11.468 8.000 -12.497 1.00 82.19 552 HIS A O 1
ATOM 4053 N N . GLU A 1 553 ? -11.986 5.926 -13.135 1.00 83.62 553 GLU A N 1
ATOM 4054 C CA . GLU A 1 553 ? -13.393 5.977 -12.671 1.00 83.62 553 GLU A CA 1
ATOM 4055 C C . GLU A 1 553 ? -13.598 5.729 -11.161 1.00 83.62 553 GLU A C 1
ATOM 4057 O O . GLU A 1 553 ? -14.725 5.753 -10.662 1.00 83.62 553 GLU A O 1
ATOM 4062 N N . ARG A 1 554 ? -12.530 5.477 -10.392 1.00 86.75 554 ARG A N 1
ATOM 4063 C CA . ARG A 1 554 ? -12.646 5.173 -8.957 1.00 86.75 554 ARG A CA 1
ATOM 4064 C C . ARG A 1 554 ? -13.221 6.360 -8.167 1.00 86.75 554 ARG A C 1
ATOM 4066 O O . ARG A 1 554 ? -12.674 7.455 -8.203 1.00 86.75 554 ARG A O 1
ATOM 4073 N N . ALA A 1 555 ? -14.279 6.124 -7.388 1.00 77.25 555 ALA A N 1
ATOM 4074 C CA . ALA A 1 555 ? -14.902 7.149 -6.546 1.00 77.25 555 ALA A CA 1
ATOM 4075 C C . ALA A 1 555 ? -13.975 7.636 -5.405 1.00 77.25 555 ALA A C 1
ATOM 4077 O O . ALA A 1 555 ? -13.194 6.835 -4.874 1.00 77.25 555 ALA A O 1
ATOM 4078 N N . PRO A 1 556 ? -14.082 8.908 -4.963 1.00 76.81 556 PRO A N 1
ATOM 4079 C CA . PRO A 1 556 ? -13.340 9.416 -3.808 1.00 76.81 556 PRO A CA 1
ATOM 4080 C C . PRO A 1 556 ? -13.558 8.547 -2.563 1.00 76.81 556 PRO A C 1
ATOM 4082 O O . PRO A 1 556 ? -14.689 8.212 -2.216 1.00 76.81 556 PRO A O 1
ATOM 4085 N N . GLY A 1 557 ? -12.471 8.167 -1.889 1.00 76.12 557 GLY A N 1
ATOM 4086 C CA . GLY A 1 557 ? -12.518 7.315 -0.694 1.00 76.12 557 GLY A CA 1
ATOM 4087 C C . GLY A 1 557 ? -12.681 5.812 -0.958 1.00 76.12 557 GLY A C 1
ATOM 4088 O O . GLY A 1 557 ? -12.607 5.036 -0.007 1.00 76.12 557 GLY A O 1
ATOM 4089 N N . CYS A 1 558 ? -12.856 5.379 -2.213 1.00 83.31 558 CYS A N 1
ATOM 4090 C CA . CYS A 1 558 ? -12.748 3.966 -2.576 1.00 83.31 558 CYS A CA 1
ATOM 4091 C C . CYS A 1 558 ? -11.257 3.554 -2.593 1.00 83.31 558 CYS A C 1
ATOM 4093 O O . CYS A 1 558 ? -10.448 4.283 -3.179 1.00 83.31 558 CYS A O 1
ATOM 4095 N N . PRO A 1 559 ? -10.863 2.443 -1.940 1.00 88.81 559 PRO A N 1
ATOM 4096 C CA . PRO A 1 559 ? -9.466 2.021 -1.884 1.00 88.81 559 PRO A CA 1
ATOM 4097 C C . PRO A 1 559 ? -8.958 1.501 -3.235 1.00 88.81 559 PRO A C 1
ATOM 4099 O O . PRO A 1 559 ? -9.713 1.287 -4.182 1.00 88.81 559 PRO A O 1
ATOM 4102 N N . VAL A 1 560 ? -7.648 1.283 -3.325 1.00 91.44 560 VAL A N 1
ATOM 4103 C CA . VAL A 1 560 ? -7.009 0.603 -4.463 1.00 91.44 560 VAL A CA 1
ATOM 4104 C C . VAL A 1 560 ? -7.614 -0.795 -4.650 1.00 91.44 560 VAL A C 1
ATOM 4106 O O . VAL A 1 560 ? -7.915 -1.479 -3.669 1.00 91.44 560 VAL A O 1
ATOM 4109 N N . HIS A 1 561 ? -7.774 -1.239 -5.903 1.00 93.62 561 HIS A N 1
ATOM 4110 C CA . HIS A 1 561 ? -8.184 -2.614 -6.189 1.00 93.62 561 HIS A CA 1
ATOM 4111 C C . HIS A 1 561 ? -7.043 -3.567 -5.810 1.00 93.62 561 HIS A C 1
ATOM 4113 O O . HIS A 1 561 ? -6.120 -3.784 -6.591 1.00 93.62 561 HIS A O 1
ATOM 4119 N N . ALA A 1 562 ? -7.094 -4.089 -4.586 1.00 93.31 562 ALA A N 1
ATOM 4120 C CA . ALA A 1 562 ? -6.082 -4.973 -4.022 1.00 93.31 562 ALA A CA 1
ATOM 4121 C C . ALA A 1 562 ? -6.737 -5.977 -3.045 1.00 93.31 562 ALA A C 1
ATOM 4123 O O . ALA A 1 562 ? -6.720 -5.791 -1.824 1.00 93.31 562 ALA A O 1
ATOM 4124 N N . PRO A 1 563 ? -7.371 -7.053 -3.554 1.00 91.06 563 PRO A N 1
ATOM 4125 C CA . PRO A 1 563 ? -8.137 -7.987 -2.721 1.00 91.06 563 PRO A CA 1
ATOM 4126 C C . PRO A 1 563 ? -7.271 -8.762 -1.714 1.00 91.06 563 PRO A C 1
ATOM 4128 O O . PRO A 1 563 ? -7.783 -9.230 -0.694 1.00 91.06 563 PRO A O 1
ATOM 4131 N N . ARG A 1 564 ? -5.961 -8.872 -1.979 1.00 90.06 564 ARG A N 1
ATOM 4132 C CA . ARG A 1 564 ? -4.989 -9.651 -1.193 1.00 90.06 564 ARG A CA 1
ATOM 4133 C C . ARG A 1 564 ? -4.167 -8.819 -0.206 1.00 90.06 564 ARG A C 1
ATOM 4135 O O . ARG A 1 564 ? -3.475 -9.403 0.621 1.00 90.06 564 ARG A O 1
ATOM 4142 N N . SER A 1 565 ? -4.261 -7.492 -0.245 1.00 91.19 565 SER A N 1
ATOM 4143 C CA . SER A 1 565 ? -3.589 -6.594 0.702 1.00 91.19 565 SER A CA 1
ATOM 4144 C C . SER A 1 565 ? -4.605 -5.851 1.571 1.00 91.19 565 SER A C 1
ATOM 4146 O O . SER A 1 565 ? -5.767 -5.737 1.181 1.00 91.19 565 SER A O 1
ATOM 4148 N N . PRO A 1 566 ? -4.208 -5.304 2.731 1.00 89.94 566 PRO A N 1
ATOM 4149 C CA . PRO A 1 566 ? -5.033 -4.356 3.481 1.00 89.94 566 PRO A CA 1
ATOM 4150 C C . PRO A 1 566 ? -5.524 -3.192 2.594 1.00 89.94 566 PRO A C 1
ATOM 4152 O O . PRO A 1 566 ? -4.860 -2.859 1.607 1.00 89.94 566 PRO A O 1
ATOM 4155 N N . PRO A 1 567 ? -6.682 -2.577 2.906 1.00 88.00 567 PRO A N 1
ATOM 4156 C CA . PRO A 1 567 ? -7.196 -1.458 2.124 1.00 88.00 567 PRO A CA 1
ATOM 4157 C C . PRO A 1 567 ? -6.243 -0.266 2.235 1.00 88.00 567 PRO A C 1
ATOM 4159 O O . PRO A 1 567 ? -5.932 0.189 3.336 1.00 88.00 567 PRO A O 1
ATOM 4162 N N . SER A 1 568 ? -5.808 0.262 1.095 1.00 87.50 568 SER A N 1
ATOM 4163 C CA . SER A 1 568 ? -4.916 1.416 1.029 1.00 87.50 568 SER A CA 1
ATOM 4164 C C . SER A 1 568 ? -5.447 2.470 0.065 1.00 87.50 568 SER A C 1
ATOM 4166 O O . SER A 1 568 ? -6.102 2.155 -0.932 1.00 87.50 568 SER A O 1
ATOM 4168 N N . ALA A 1 569 ? -5.131 3.731 0.352 1.00 88.50 569 ALA A N 1
ATOM 4169 C CA . ALA A 1 569 ? -5.257 4.802 -0.626 1.00 88.50 569 ALA A CA 1
ATOM 4170 C C . ALA A 1 569 ? -4.189 4.646 -1.719 1.00 88.50 569 ALA A C 1
ATOM 4172 O O . ALA A 1 569 ? -3.146 4.021 -1.501 1.00 88.50 569 ALA A O 1
ATOM 4173 N N . GLU A 1 570 ? -4.456 5.222 -2.885 1.00 90.50 570 GLU A N 1
ATOM 4174 C CA . GLU A 1 570 ? -3.479 5.266 -3.964 1.00 90.50 570 GLU A CA 1
ATOM 4175 C C . GLU A 1 570 ? -2.318 6.194 -3.612 1.00 90.50 570 GLU A C 1
ATOM 4177 O O . GLU A 1 570 ? -2.514 7.279 -3.054 1.00 90.50 570 GLU A O 1
ATOM 4182 N N . ALA A 1 571 ? -1.103 5.746 -3.918 1.00 92.31 571 ALA A N 1
ATOM 4183 C CA . ALA A 1 571 ? 0.116 6.469 -3.603 1.00 92.31 571 ALA A CA 1
ATOM 4184 C C . ALA A 1 571 ? 1.100 6.465 -4.773 1.00 92.31 571 ALA A C 1
ATOM 4186 O O . ALA A 1 571 ? 1.220 5.476 -5.499 1.00 92.31 571 ALA A O 1
ATOM 4187 N N . TRP A 1 572 ? 1.835 7.565 -4.893 1.00 94.56 572 TRP A N 1
ATOM 4188 C CA . TRP A 1 572 ? 2.806 7.825 -5.949 1.00 94.56 572 TRP A CA 1
ATOM 4189 C C . TRP A 1 572 ? 4.086 8.415 -5.371 1.00 94.56 572 TRP A C 1
ATOM 4191 O O . TRP A 1 572 ? 4.052 9.110 -4.353 1.00 94.56 572 TRP A O 1
ATOM 4201 N N . LEU A 1 573 ? 5.208 8.160 -6.038 1.00 95.19 573 LEU A N 1
ATOM 4202 C CA . LEU A 1 573 ? 6.465 8.865 -5.806 1.00 95.19 573 LEU A CA 1
ATOM 4203 C C . LEU A 1 573 ? 6.770 9.734 -7.023 1.00 95.19 573 LEU A C 1
ATOM 4205 O O . LEU A 1 573 ? 7.015 9.213 -8.109 1.00 95.19 573 LEU A O 1
ATOM 4209 N N . LEU A 1 574 ? 6.756 11.051 -6.825 1.00 95.50 574 LEU A N 1
ATOM 4210 C CA . LEU A 1 574 ? 7.192 12.027 -7.815 1.00 95.50 574 LEU A CA 1
ATOM 4211 C C . LEU A 1 574 ? 8.670 12.323 -7.598 1.00 95.50 574 LEU A C 1
ATOM 4213 O O . LEU A 1 574 ? 9.079 12.737 -6.512 1.00 95.50 574 LEU A O 1
ATOM 4217 N N . CYS A 1 575 ? 9.464 12.100 -8.632 1.00 94.75 575 CYS A N 1
ATOM 4218 C CA . CYS A 1 575 ? 10.904 12.274 -8.607 1.00 94.75 575 CYS A CA 1
ATOM 4219 C C . CYS A 1 575 ? 11.321 13.253 -9.692 1.00 94.75 575 CYS A C 1
ATOM 4221 O O . CYS A 1 575 ? 10.750 13.268 -10.780 1.00 94.75 575 CYS A O 1
ATOM 4223 N N . LEU A 1 576 ? 12.370 14.012 -9.410 1.00 95.06 576 LEU A N 1
ATOM 4224 C CA . LEU A 1 576 ? 13.060 14.804 -10.413 1.00 95.06 576 LEU A CA 1
ATOM 4225 C C . LEU A 1 576 ? 14.522 14.384 -10.428 1.00 95.06 576 LEU A C 1
ATOM 4227 O O . LEU A 1 576 ? 15.151 14.318 -9.369 1.00 95.06 576 LEU A O 1
ATOM 4231 N N . SER A 1 577 ? 15.072 14.109 -11.602 1.00 93.38 577 SER A N 1
ATOM 4232 C CA . SER A 1 577 ? 16.478 13.748 -11.780 1.00 93.38 577 SER A CA 1
ATOM 4233 C C . SER A 1 577 ? 17.130 14.527 -12.914 1.00 93.38 577 SER A C 1
ATOM 4235 O O . SER A 1 577 ? 16.462 15.111 -13.765 1.00 93.38 577 SER A O 1
ATOM 4237 N N . ASP A 1 578 ? 18.461 14.524 -12.922 1.00 90.50 578 ASP A N 1
ATOM 4238 C CA . ASP A 1 578 ? 19.218 14.865 -14.127 1.00 90.50 578 ASP A CA 1
ATOM 4239 C C . ASP A 1 578 ? 18.968 13.807 -15.215 1.00 90.50 578 ASP A C 1
ATOM 4241 O O . ASP A 1 578 ? 18.635 12.657 -14.903 1.00 90.50 578 ASP A O 1
ATOM 4245 N N . ALA A 1 579 ? 19.170 14.185 -16.480 1.00 87.56 579 ALA A N 1
ATOM 4246 C CA . ALA A 1 579 ? 19.047 13.261 -17.605 1.00 87.56 579 ALA A CA 1
ATOM 4247 C C . ALA A 1 579 ? 19.881 11.980 -17.409 1.00 87.56 579 ALA A C 1
ATOM 4249 O O . ALA A 1 579 ? 21.051 12.035 -17.013 1.00 87.56 579 ALA A O 1
ATOM 4250 N N . GLY A 1 580 ? 19.274 10.825 -17.686 1.00 80.81 580 GLY A N 1
ATOM 4251 C CA . GLY A 1 580 ? 19.870 9.506 -17.466 1.00 80.81 580 GLY A CA 1
ATOM 4252 C C . GLY A 1 580 ? 19.879 9.038 -16.005 1.00 80.81 580 GLY A C 1
ATOM 4253 O O . GLY A 1 580 ? 20.543 8.051 -15.689 1.00 80.81 580 GLY A O 1
ATOM 4254 N N . GLY A 1 581 ? 19.189 9.735 -15.094 1.00 80.81 581 GLY A N 1
ATOM 4255 C CA . GLY A 1 581 ? 18.979 9.292 -13.710 1.00 80.81 581 GLY A CA 1
ATOM 4256 C C . GLY A 1 581 ? 20.227 9.286 -12.819 1.00 80.81 581 GLY A C 1
ATOM 4257 O O . GLY A 1 581 ? 20.190 8.728 -11.721 1.00 80.81 581 GLY A O 1
ATOM 4258 N N . ALA A 1 582 ? 21.327 9.905 -13.263 1.00 78.94 582 ALA A N 1
ATOM 4259 C CA . ALA A 1 582 ? 22.617 9.890 -12.566 1.00 78.94 582 ALA A CA 1
ATOM 4260 C C . ALA A 1 582 ? 22.585 10.610 -11.207 1.00 78.94 582 ALA A C 1
ATOM 4262 O O . ALA A 1 582 ? 23.366 10.294 -10.313 1.00 78.94 582 ALA A O 1
ATOM 4263 N N . ARG A 1 583 ? 21.684 11.586 -11.044 1.00 84.94 583 ARG A N 1
ATOM 4264 C CA . ARG A 1 583 ? 21.504 12.330 -9.797 1.00 84.94 583 ARG A CA 1
ATOM 4265 C C . ARG A 1 583 ? 20.034 12.636 -9.564 1.00 84.94 583 ARG A C 1
ATOM 4267 O O . ARG A 1 583 ? 19.372 13.185 -10.444 1.00 84.94 583 ARG A O 1
ATOM 4274 N N . LEU A 1 584 ? 19.549 12.338 -8.363 1.00 89.62 584 LEU A N 1
ATOM 4275 C CA . LEU A 1 584 ? 18.215 12.732 -7.923 1.00 89.62 584 LEU A CA 1
ATOM 4276 C C . LEU A 1 584 ? 18.250 14.177 -7.401 1.00 89.62 584 LEU A C 1
ATOM 4278 O O . LEU A 1 584 ? 19.114 14.538 -6.605 1.00 89.62 584 LEU A O 1
ATOM 4282 N N . ARG A 1 585 ? 17.322 15.014 -7.862 1.00 89.62 585 ARG A N 1
ATOM 4283 C CA . ARG A 1 585 ? 17.152 16.415 -7.443 1.00 89.62 585 ARG A CA 1
ATOM 4284 C C . ARG A 1 585 ? 16.092 16.577 -6.366 1.00 89.62 585 ARG A C 1
ATOM 4286 O O . ARG A 1 585 ? 16.191 17.493 -5.558 1.00 89.62 585 ARG A O 1
ATOM 4293 N N . GLY A 1 586 ? 15.117 15.677 -6.332 1.00 91.12 586 GLY A N 1
ATOM 4294 C CA . GLY A 1 586 ? 14.117 15.636 -5.281 1.00 91.12 586 GLY A CA 1
ATOM 4295 C C . GLY A 1 586 ? 13.194 14.433 -5.401 1.00 91.12 586 GLY A C 1
ATOM 4296 O O . GLY A 1 586 ? 13.117 13.786 -6.446 1.00 91.12 586 GLY A O 1
ATOM 4297 N N . LEU A 1 587 ? 12.501 14.162 -4.299 1.00 94.12 587 LEU A N 1
ATOM 4298 C CA . LEU A 1 587 ? 11.516 13.100 -4.147 1.00 94.12 587 LEU A CA 1
ATOM 4299 C C . LEU A 1 587 ? 10.353 13.634 -3.311 1.00 94.12 587 LEU A C 1
ATOM 4301 O O . LEU A 1 587 ? 10.576 14.199 -2.241 1.00 94.12 587 LEU A O 1
ATOM 4305 N N . VAL A 1 588 ? 9.124 13.417 -3.767 1.00 93.56 588 VAL A N 1
ATOM 4306 C CA . VAL A 1 588 ? 7.903 13.748 -3.029 1.00 93.56 588 VAL A CA 1
ATOM 4307 C C . VAL A 1 588 ? 6.943 12.566 -3.097 1.00 93.56 588 VAL A C 1
ATOM 4309 O O . VAL A 1 588 ? 6.612 12.079 -4.175 1.00 93.56 588 VAL A O 1
ATOM 4312 N N . GLY A 1 589 ? 6.478 12.105 -1.935 1.00 91.50 589 GLY A N 1
ATOM 4313 C CA . GLY A 1 589 ? 5.388 11.138 -1.851 1.00 91.50 589 GLY A CA 1
ATOM 4314 C C . GLY A 1 589 ? 4.035 11.836 -1.960 1.00 91.50 589 GLY A C 1
ATOM 4315 O O . GLY A 1 589 ? 3.766 12.783 -1.223 1.00 91.50 589 GLY A O 1
ATOM 4316 N N . VAL A 1 590 ? 3.172 11.352 -2.849 1.00 88.25 590 VAL A N 1
ATOM 4317 C CA . VAL A 1 590 ? 1.825 11.889 -3.064 1.00 88.25 590 VAL A CA 1
ATOM 4318 C C . VAL A 1 590 ? 0.798 10.815 -2.727 1.00 88.25 590 VAL A C 1
ATOM 4320 O O . VAL A 1 590 ? 0.809 9.727 -3.300 1.00 88.25 590 VAL A O 1
ATOM 4323 N N . ALA A 1 591 ? -0.106 11.120 -1.797 1.00 84.44 591 ALA A N 1
ATOM 4324 C CA . ALA A 1 591 ? -1.353 10.378 -1.652 1.00 84.44 591 ALA A CA 1
ATOM 4325 C C . ALA A 1 591 ? -2.347 10.969 -2.653 1.00 84.44 591 ALA A C 1
ATOM 4327 O O . ALA A 1 591 ? -2.686 12.147 -2.543 1.00 84.44 591 ALA A O 1
ATOM 4328 N N . ALA A 1 592 ? -2.762 10.177 -3.637 1.00 72.62 592 ALA A N 1
ATOM 4329 C CA . ALA A 1 592 ? -3.446 10.681 -4.820 1.00 72.62 592 ALA A CA 1
ATOM 4330 C C . ALA A 1 592 ? -4.925 10.260 -4.827 1.00 72.62 592 ALA A C 1
ATOM 4332 O O . ALA A 1 592 ? -5.270 9.189 -5.339 1.00 72.62 592 ALA A O 1
ATOM 4333 N N . PRO A 1 593 ? -5.826 11.029 -4.186 1.00 68.38 593 PRO A N 1
ATOM 4334 C CA . PRO A 1 593 ? -7.250 10.787 -4.322 1.00 68.38 593 PRO A CA 1
ATOM 4335 C C . PRO A 1 593 ? -7.702 10.975 -5.785 1.00 68.38 593 PRO A C 1
ATOM 4337 O O . PRO A 1 593 ? -7.155 11.812 -6.498 1.00 68.38 593 PRO A O 1
ATOM 4340 N N . PRO A 1 594 ? -8.737 10.239 -6.222 1.00 69.00 594 PRO A N 1
ATOM 4341 C CA . PRO A 1 594 ? -9.317 10.384 -7.556 1.00 69.00 594 PRO A CA 1
ATOM 4342 C C . PRO A 1 594 ? -9.666 11.833 -7.919 1.00 69.00 594 PRO A C 1
ATOM 4344 O O . PRO A 1 594 ? -10.312 12.517 -7.124 1.00 69.00 594 PRO A O 1
ATOM 4347 N N . GLY A 1 595 ? -9.350 12.250 -9.148 1.00 65.62 595 GLY A N 1
ATOM 4348 C CA . GLY A 1 595 ? -9.924 13.452 -9.769 1.00 65.62 595 GLY A CA 1
ATOM 4349 C C . GLY A 1 595 ? -9.269 14.791 -9.416 1.00 65.62 595 GLY A C 1
ATOM 4350 O O . GLY A 1 595 ? -9.783 15.821 -9.844 1.00 65.62 595 GLY A O 1
ATOM 4351 N N . ALA A 1 596 ? -8.161 14.798 -8.672 1.00 70.75 596 ALA A N 1
ATOM 4352 C CA . ALA A 1 596 ? -7.362 15.998 -8.437 1.00 70.75 596 ALA A CA 1
ATOM 4353 C C . ALA A 1 596 ? -6.092 15.990 -9.298 1.00 70.75 596 ALA A C 1
ATOM 4355 O O . ALA A 1 596 ? -5.467 14.949 -9.494 1.00 70.75 596 ALA A O 1
ATOM 4356 N N . GLU A 1 597 ? -5.703 17.164 -9.788 1.00 84.56 597 GLU A N 1
ATOM 4357 C CA . GLU A 1 597 ? -4.359 17.376 -10.315 1.00 84.56 597 GLU A CA 1
ATOM 4358 C C . GLU A 1 597 ? -3.384 17.508 -9.140 1.00 84.56 597 GLU A C 1
ATOM 4360 O O . GLU A 1 597 ? -3.646 18.217 -8.162 1.00 84.56 597 GLU A O 1
ATOM 4365 N N . HIS A 1 598 ? -2.266 16.793 -9.212 1.00 88.94 598 HIS A N 1
ATOM 4366 C CA . HIS A 1 598 ? -1.264 16.766 -8.158 1.00 88.94 598 HIS A CA 1
ATOM 4367 C C . HIS A 1 598 ? -0.004 17.483 -8.615 1.00 88.94 598 HIS A C 1
ATOM 4369 O O . HIS A 1 598 ? 0.676 17.022 -9.525 1.00 88.94 598 HIS A O 1
ATOM 4375 N N . VAL A 1 599 ? 0.327 18.589 -7.950 1.00 90.81 599 VAL A N 1
ATOM 4376 C CA . VAL A 1 599 ? 1.497 19.407 -8.285 1.00 90.81 599 VAL A CA 1
ATOM 4377 C C . VAL A 1 599 ? 2.566 19.246 -7.210 1.00 90.81 599 VAL A C 1
ATOM 4379 O O . VAL A 1 599 ? 2.318 19.514 -6.033 1.00 90.81 599 VAL A O 1
ATOM 4382 N N . ALA A 1 600 ? 3.767 18.837 -7.614 1.00 92.69 600 ALA A N 1
ATOM 4383 C CA . ALA A 1 600 ? 4.964 18.859 -6.780 1.00 92.69 600 ALA A CA 1
ATOM 4384 C C . ALA A 1 600 ? 5.935 19.924 -7.289 1.00 92.69 600 ALA A C 1
ATOM 4386 O O . ALA A 1 600 ? 6.216 19.996 -8.483 1.00 92.69 600 ALA A O 1
ATOM 4387 N N . LYS A 1 601 ? 6.460 20.742 -6.373 1.00 93.94 601 LYS A N 1
ATOM 4388 C CA . LYS A 1 601 ? 7.428 21.795 -6.692 1.00 93.94 601 LYS A CA 1
ATOM 4389 C C . LYS A 1 601 ? 8.813 21.395 -6.197 1.00 93.94 601 LYS A C 1
ATOM 4391 O O . LYS A 1 601 ? 8.971 21.039 -5.030 1.00 93.94 601 LYS A O 1
ATOM 4396 N N . PHE A 1 602 ? 9.809 21.494 -7.066 1.00 93.56 602 PHE A N 1
ATOM 4397 C CA . PHE A 1 602 ? 11.205 21.199 -6.767 1.00 93.56 602 PHE A CA 1
ATOM 4398 C C . PHE A 1 602 ? 12.055 22.442 -7.000 1.00 93.56 602 PHE A C 1
ATOM 4400 O O . PHE A 1 602 ? 12.082 22.975 -8.104 1.00 93.56 602 PHE A O 1
ATOM 4407 N N . ALA A 1 603 ? 12.780 22.887 -5.978 1.00 91.75 603 ALA A N 1
ATOM 4408 C CA . ALA A 1 603 ? 13.719 23.995 -6.110 1.00 91.75 603 ALA A CA 1
ATOM 4409 C C . ALA A 1 603 ? 15.113 23.469 -6.479 1.00 91.75 603 ALA A C 1
ATOM 4411 O O . ALA A 1 603 ? 15.665 22.602 -5.796 1.00 91.75 603 ALA A O 1
ATOM 4412 N N . ILE A 1 604 ? 15.705 24.006 -7.544 1.00 91.06 604 ILE A N 1
ATOM 4413 C CA . ILE A 1 604 ? 17.020 23.612 -8.052 1.00 91.06 604 ILE A CA 1
ATOM 4414 C C . ILE A 1 604 ? 17.883 24.852 -8.224 1.00 91.06 604 ILE A C 1
ATOM 4416 O O . ILE A 1 604 ? 17.469 25.850 -8.803 1.00 91.06 604 ILE A O 1
ATOM 4420 N N . LYS A 1 605 ? 19.134 24.766 -7.774 1.00 89.44 605 LYS A N 1
ATOM 4421 C CA . LYS A 1 605 ? 20.142 25.772 -8.102 1.00 89.44 605 LYS A CA 1
ATOM 4422 C C . LYS A 1 605 ? 20.767 25.465 -9.461 1.00 89.44 605 LYS A C 1
ATOM 4424 O O . LYS A 1 605 ? 21.345 24.385 -9.632 1.00 89.44 605 LYS A O 1
ATOM 4429 N N . VAL A 1 606 ? 20.700 26.415 -10.392 1.00 85.56 606 VAL A N 1
ATOM 4430 C CA . VAL A 1 606 ? 21.294 26.276 -11.727 1.00 85.56 606 VAL A CA 1
ATOM 4431 C C . VAL A 1 606 ? 22.821 26.219 -11.588 1.00 85.56 606 VAL A C 1
ATOM 4433 O O . VAL A 1 606 ? 23.429 27.126 -11.011 1.00 85.56 606 VAL A O 1
ATOM 4436 N N . PRO A 1 607 ? 23.483 25.146 -12.055 1.00 83.56 607 PRO A N 1
ATOM 4437 C CA . PRO A 1 607 ? 24.920 25.006 -11.879 1.00 83.56 607 PRO A CA 1
ATOM 4438 C C . PRO A 1 607 ? 25.677 25.940 -12.832 1.00 83.56 607 PRO A C 1
ATOM 4440 O O . PRO A 1 607 ? 25.364 26.003 -14.015 1.00 83.56 607 PRO A O 1
ATOM 4443 N N . GLY A 1 608 ? 26.744 26.589 -12.348 1.00 78.06 608 GLY A N 1
ATOM 4444 C CA . GLY A 1 608 ? 27.548 27.538 -13.140 1.00 78.06 608 GLY A CA 1
ATOM 4445 C C . GLY A 1 608 ? 28.070 26.981 -14.474 1.00 78.06 608 GLY A C 1
ATOM 4446 O O . GLY A 1 608 ? 28.140 27.686 -15.471 1.00 78.06 608 GLY A O 1
ATOM 4447 N N . ARG A 1 609 ? 28.362 25.673 -14.516 1.00 77.19 609 ARG A N 1
ATOM 4448 C CA . ARG A 1 609 ? 28.810 24.952 -15.722 1.00 77.19 609 ARG A CA 1
ATOM 4449 C C . ARG A 1 609 ? 27.761 24.849 -16.835 1.00 77.19 609 ARG A C 1
ATOM 4451 O O . ARG A 1 609 ? 28.112 24.421 -17.925 1.00 77.19 609 ARG A O 1
ATOM 4458 N N . ALA A 1 610 ? 26.496 25.159 -16.549 1.00 74.31 610 ALA A N 1
ATOM 4459 C CA . ALA A 1 610 ? 25.419 25.106 -17.532 1.00 74.31 610 ALA A CA 1
ATOM 4460 C C . ALA A 1 610 ? 25.322 26.382 -18.387 1.00 74.31 610 ALA A C 1
ATOM 4462 O O . ALA A 1 610 ? 24.507 26.407 -19.304 1.00 74.31 610 ALA A O 1
ATOM 4463 N N . ALA A 1 611 ? 26.147 27.405 -18.130 1.00 75.31 611 ALA A N 1
ATOM 4464 C CA . ALA A 1 611 ? 26.153 28.657 -18.885 1.00 75.31 611 ALA A CA 1
ATOM 4465 C C . ALA A 1 611 ? 26.238 28.428 -20.405 1.00 75.31 611 ALA A C 1
ATOM 4467 O O . ALA A 1 611 ? 27.173 27.792 -20.901 1.00 75.31 611 ALA A O 1
ATOM 4468 N N . GLY A 1 612 ? 25.262 28.951 -21.151 1.00 74.62 612 GLY A N 1
ATOM 4469 C CA . GLY A 1 612 ? 25.181 28.794 -22.605 1.00 74.62 612 GLY A CA 1
ATOM 4470 C C . GLY A 1 612 ? 24.842 27.382 -23.093 1.00 74.62 612 GLY A C 1
ATOM 4471 O O . GLY A 1 612 ? 25.149 27.062 -24.243 1.00 74.62 612 GLY A O 1
ATOM 4472 N N . SER A 1 613 ? 24.254 26.542 -22.239 1.00 85.56 613 SER A N 1
ATOM 4473 C CA . SER A 1 613 ? 23.782 25.188 -22.559 1.00 85.56 613 SER A CA 1
ATOM 4474 C C . SER A 1 613 ? 22.364 24.957 -22.020 1.00 85.56 613 SER A C 1
ATOM 4476 O O . SER A 1 613 ? 21.833 25.794 -21.298 1.00 85.56 613 SER A O 1
ATOM 4478 N N . SER A 1 614 ? 21.732 23.829 -22.353 1.00 85.56 614 SER A N 1
ATOM 4479 C CA . SER A 1 614 ? 20.422 23.463 -21.793 1.00 85.56 614 SER A CA 1
ATOM 4480 C C . SER A 1 614 ? 20.572 22.464 -20.649 1.00 85.56 614 SER A C 1
ATOM 4482 O O . SER A 1 614 ? 21.159 21.392 -20.823 1.00 85.56 614 SER A O 1
ATOM 4484 N N . LEU A 1 615 ? 19.998 22.783 -19.492 1.00 88.56 615 LEU A N 1
ATOM 4485 C CA . LEU A 1 615 ? 19.842 21.852 -18.383 1.00 88.56 615 LEU A CA 1
ATOM 4486 C C . LEU A 1 615 ? 18.766 20.821 -18.751 1.00 88.56 615 LEU A C 1
ATOM 4488 O O . LEU A 1 615 ? 17.601 21.174 -18.920 1.00 88.56 615 LEU A O 1
ATOM 4492 N N . ARG A 1 616 ? 19.156 19.550 -18.887 1.00 91.81 616 ARG A N 1
ATOM 4493 C CA . ARG A 1 616 ? 18.233 18.443 -19.174 1.00 91.81 616 ARG A CA 1
ATOM 4494 C C . ARG A 1 616 ? 17.842 17.733 -17.884 1.00 91.81 616 ARG A C 1
ATOM 4496 O O . ARG A 1 616 ? 18.707 17.199 -17.186 1.00 91.81 616 ARG A O 1
ATOM 4503 N N . LEU A 1 617 ? 16.550 17.737 -17.598 1.00 93.69 617 LEU A N 1
ATOM 4504 C CA . LEU A 1 617 ? 15.926 17.135 -16.430 1.00 93.69 617 LEU A CA 1
ATOM 4505 C C . LEU A 1 617 ? 14.892 16.099 -16.871 1.00 93.69 617 LEU A C 1
ATOM 4507 O O . LEU A 1 617 ? 14.327 16.184 -17.961 1.00 93.69 617 LEU A O 1
ATOM 4511 N N . GLU A 1 618 ? 14.624 15.146 -15.993 1.00 95.12 618 GLU A N 1
ATOM 4512 C CA . GLU A 1 618 ? 13.593 14.131 -16.176 1.00 95.12 618 GLU A CA 1
ATOM 4513 C C . GLU A 1 618 ? 12.718 14.084 -14.925 1.00 95.12 618 GLU A C 1
ATOM 4515 O O . GLU A 1 618 ? 13.213 13.912 -13.807 1.00 95.12 618 GLU A O 1
ATOM 4520 N N . ALA A 1 619 ? 11.415 14.259 -15.114 1.00 95.81 619 ALA A N 1
ATOM 4521 C CA . ALA A 1 619 ? 10.409 14.038 -14.093 1.00 95.81 619 ALA A CA 1
ATOM 4522 C C . ALA A 1 619 ? 9.870 12.613 -14.224 1.00 95.81 619 ALA A C 1
ATOM 4524 O O . ALA A 1 619 ? 9.541 12.165 -15.319 1.00 95.81 619 ALA A O 1
ATOM 4525 N N . HIS A 1 620 ? 9.749 11.922 -13.096 1.00 95.81 620 HIS A N 1
ATOM 4526 C CA . HIS A 1 620 ? 9.287 10.539 -13.024 1.00 95.81 620 HIS A CA 1
ATOM 4527 C C . HIS A 1 620 ? 8.155 10.426 -12.007 1.00 95.81 620 HIS A C 1
ATOM 4529 O O . HIS A 1 620 ? 8.245 10.972 -10.907 1.00 95.81 620 HIS A O 1
ATOM 4535 N N . ALA A 1 621 ? 7.104 9.692 -12.353 1.00 95.31 621 ALA A N 1
ATOM 4536 C CA . ALA A 1 621 ? 5.998 9.353 -11.474 1.00 95.31 621 ALA A CA 1
ATOM 4537 C C . ALA A 1 621 ? 5.905 7.831 -11.352 1.00 95.31 621 ALA A C 1
ATOM 4539 O O . ALA A 1 621 ? 5.463 7.153 -12.279 1.00 95.31 621 ALA A O 1
ATOM 4540 N N . PHE A 1 622 ? 6.312 7.299 -10.198 1.00 95.38 622 PHE A N 1
ATOM 4541 C CA . PHE A 1 622 ? 6.262 5.864 -9.924 1.00 95.38 622 PHE A CA 1
ATOM 4542 C C . PHE A 1 622 ? 5.014 5.497 -9.126 1.00 95.38 622 PHE A C 1
ATOM 4544 O O . PHE A 1 622 ? 4.775 6.044 -8.039 1.00 95.38 622 PHE A O 1
ATOM 4551 N N . CYS A 1 623 ? 4.232 4.545 -9.634 1.00 93.69 623 CYS A N 1
ATOM 4552 C CA . CYS A 1 623 ? 3.027 4.087 -8.954 1.00 93.69 623 CYS A CA 1
ATOM 4553 C C . CYS A 1 623 ? 3.388 3.113 -7.823 1.00 93.69 623 CYS A C 1
ATOM 4555 O O . CYS A 1 623 ? 3.988 2.062 -8.039 1.00 93.69 623 CYS A O 1
ATOM 4557 N N . CYS A 1 624 ? 2.967 3.419 -6.595 1.00 94.75 624 CYS A N 1
ATOM 4558 C CA . CYS A 1 624 ? 3.166 2.530 -5.445 1.00 94.75 624 CYS A CA 1
ATOM 4559 C C . CYS A 1 624 ? 2.017 1.534 -5.244 1.00 94.75 624 CYS A C 1
ATOM 4561 O O . CYS A 1 624 ? 2.044 0.745 -4.300 1.00 94.75 624 CYS A O 1
ATOM 4563 N N . SER A 1 625 ? 0.973 1.612 -6.068 1.00 93.38 625 SER A N 1
ATOM 4564 C CA . SER A 1 625 ? -0.281 0.879 -5.871 1.00 93.38 625 SER A CA 1
ATOM 4565 C C . SER A 1 625 ? -0.595 -0.108 -6.990 1.00 93.38 625 SER A C 1
ATOM 4567 O O . SER A 1 625 ? -1.253 -1.108 -6.720 1.00 93.38 625 SER A O 1
ATOM 4569 N N . TYR A 1 626 ? -0.112 0.137 -8.209 1.00 93.75 626 TYR A N 1
ATOM 4570 C CA . TYR A 1 626 ? -0.270 -0.736 -9.372 1.00 93.75 626 TYR A CA 1
ATOM 4571 C C . TYR A 1 626 ? 1.080 -0.930 -10.058 1.00 93.75 626 TYR A C 1
ATOM 4573 O O . TYR A 1 626 ? 1.899 -0.016 -10.088 1.00 93.75 626 TYR A O 1
ATOM 4581 N N . VAL A 1 627 ? 1.319 -2.123 -10.594 1.00 92.75 627 VAL A N 1
ATOM 4582 C CA . VAL A 1 627 ? 2.595 -2.470 -11.225 1.00 92.75 627 VAL A CA 1
ATOM 4583 C C . VAL A 1 627 ? 2.550 -2.100 -12.708 1.00 92.75 627 VAL A C 1
ATOM 4585 O O . VAL A 1 627 ? 1.596 -2.439 -13.411 1.00 92.75 627 VAL A O 1
ATOM 4588 N N . GLY A 1 628 ? 3.604 -1.441 -13.198 1.00 88.81 628 GLY A N 1
ATOM 4589 C CA . GLY A 1 628 ? 3.768 -1.114 -14.619 1.00 88.81 628 GLY A CA 1
ATOM 4590 C C . GLY A 1 628 ? 2.895 0.044 -15.104 1.00 88.81 628 GLY A C 1
ATOM 4591 O O . GLY A 1 628 ? 2.505 0.058 -16.271 1.00 88.81 628 GLY A O 1
ATOM 4592 N N . VAL A 1 629 ? 2.568 0.977 -14.210 1.00 88.88 629 VAL A N 1
ATOM 4593 C CA . VAL A 1 629 ? 1.738 2.160 -14.478 1.00 88.88 629 VAL A CA 1
ATOM 4594 C C . VAL A 1 629 ? 2.537 3.427 -14.150 1.00 88.88 629 VAL A C 1
ATOM 4596 O O . VAL A 1 629 ? 2.042 4.341 -13.506 1.00 88.88 629 VAL A O 1
ATOM 4599 N N . ASP A 1 630 ? 3.811 3.446 -14.531 1.00 92.19 630 ASP A N 1
ATOM 4600 C CA . ASP A 1 630 ? 4.699 4.586 -14.303 1.00 92.19 630 ASP A CA 1
ATOM 4601 C C . ASP A 1 630 ? 4.587 5.584 -15.467 1.00 92.19 630 ASP A C 1
ATOM 4603 O O . ASP A 1 630 ? 4.205 5.208 -16.578 1.00 92.19 630 ASP A O 1
ATOM 4607 N N . ALA A 1 631 ? 4.926 6.847 -15.218 1.00 92.50 631 ALA A N 1
ATOM 4608 C CA . ALA A 1 631 ? 5.009 7.880 -16.249 1.00 92.50 631 ALA A CA 1
ATOM 4609 C C . ALA A 1 631 ? 6.303 8.682 -16.117 1.00 92.50 631 ALA A C 1
ATOM 4611 O O . ALA A 1 631 ? 6.812 8.882 -15.014 1.00 92.50 631 ALA A O 1
ATOM 4612 N N . GLU A 1 632 ? 6.800 9.181 -17.242 1.00 94.12 632 GLU A N 1
ATOM 4613 C CA . GLU A 1 632 ? 7.980 10.035 -17.305 1.00 94.12 632 GLU A CA 1
ATOM 4614 C C . GLU A 1 632 ? 7.736 11.231 -18.228 1.00 94.12 632 GLU A C 1
ATOM 4616 O O . GLU A 1 632 ? 6.923 11.172 -19.152 1.00 94.12 632 GLU A O 1
ATOM 4621 N N . ALA A 1 633 ? 8.425 12.334 -17.951 1.00 94.19 633 ALA A N 1
ATOM 4622 C CA . ALA A 1 633 ? 8.400 13.544 -18.756 1.00 94.19 633 ALA A CA 1
ATOM 4623 C C . ALA A 1 633 ? 9.802 14.158 -18.788 1.00 94.19 633 ALA A C 1
ATOM 4625 O O . ALA A 1 633 ? 10.452 14.317 -17.754 1.00 94.19 633 ALA A O 1
ATOM 4626 N N . GLN A 1 634 ? 10.270 14.521 -19.978 1.00 93.94 634 GLN A N 1
ATOM 4627 C CA . GLN A 1 634 ? 11.566 15.170 -20.159 1.00 93.94 634 GLN A CA 1
ATOM 4628 C C . GLN A 1 634 ? 11.393 16.686 -20.211 1.00 93.94 634 GLN A C 1
ATOM 4630 O O . GLN A 1 634 ? 10.440 17.192 -20.800 1.00 93.94 634 GLN A O 1
ATOM 4635 N N . LEU A 1 635 ? 12.336 17.413 -19.616 1.00 91.88 635 LEU A N 1
ATOM 4636 C CA . LEU A 1 635 ? 12.339 18.869 -19.575 1.00 91.88 635 LEU A CA 1
ATOM 4637 C C . LEU A 1 635 ? 13.730 19.398 -19.930 1.00 91.88 635 LEU A C 1
ATOM 4639 O O . LEU A 1 635 ? 14.730 19.021 -19.319 1.00 91.88 635 LEU A O 1
ATOM 4643 N N . ALA A 1 636 ? 13.798 20.305 -20.902 1.00 90.06 636 ALA A N 1
ATOM 4644 C CA . ALA A 1 636 ? 15.024 20.997 -21.276 1.00 90.06 636 ALA A CA 1
ATOM 4645 C C . ALA A 1 636 ? 14.885 22.491 -20.970 1.00 90.06 636 ALA A C 1
ATOM 4647 O O . ALA A 1 636 ? 14.065 23.174 -21.574 1.00 90.06 636 ALA A O 1
ATOM 4648 N N . VAL A 1 637 ? 15.706 22.996 -20.049 1.00 88.31 637 VAL A N 1
ATOM 4649 C CA . VAL A 1 637 ? 15.708 24.408 -19.647 1.00 88.31 637 VAL A CA 1
ATOM 4650 C C . VAL A 1 637 ? 16.928 25.097 -20.263 1.00 88.31 637 VAL A C 1
ATOM 4652 O O . VAL A 1 637 ? 18.055 24.736 -19.910 1.00 88.31 637 VAL A O 1
ATOM 4655 N N . PRO A 1 638 ? 16.766 26.038 -21.208 1.00 85.44 638 PRO A N 1
ATOM 4656 C CA . PRO A 1 638 ? 17.889 26.792 -21.761 1.00 85.44 638 PRO A CA 1
ATOM 4657 C C . PRO A 1 638 ? 18.487 27.721 -20.696 1.00 85.44 638 PRO A C 1
ATOM 4659 O O . PRO A 1 638 ? 17.754 28.402 -19.989 1.00 85.44 638 PRO A O 1
ATOM 4662 N N . VAL A 1 639 ? 19.817 27.748 -20.582 1.00 84.50 639 VAL A N 1
ATOM 4663 C CA . VAL A 1 639 ? 20.542 28.601 -19.630 1.00 84.50 639 VAL A CA 1
ATOM 4664 C C . VAL A 1 639 ? 21.367 29.627 -20.410 1.00 84.50 639 VAL A C 1
ATOM 4666 O O . VAL A 1 639 ? 22.202 29.261 -21.247 1.00 84.50 639 VAL A O 1
ATOM 4669 N N . GLY A 1 640 ? 21.141 30.910 -20.124 1.00 79.88 640 GLY A N 1
ATOM 4670 C CA . GLY A 1 640 ? 21.861 32.045 -20.699 1.00 79.88 640 GLY A CA 1
ATOM 4671 C C . GLY A 1 640 ? 23.360 32.017 -20.384 1.00 79.88 640 GLY A C 1
ATOM 4672 O O . GLY 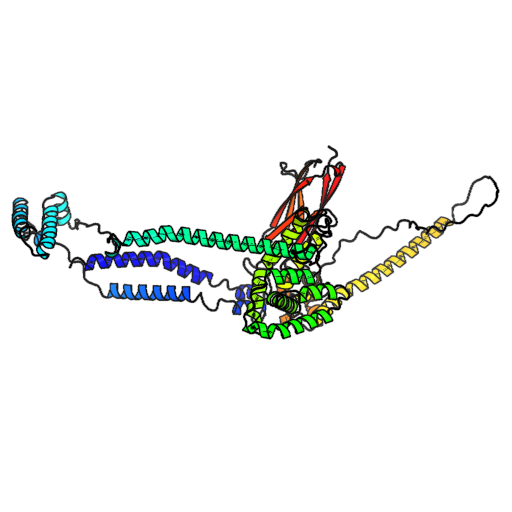A 1 640 ? 23.840 31.238 -19.552 1.00 79.88 640 GLY A O 1
ATOM 4673 N N . ARG A 1 641 ? 24.145 32.841 -21.085 1.00 74.25 641 ARG A N 1
ATOM 4674 C CA . ARG A 1 641 ? 25.604 32.924 -20.856 1.00 74.25 641 ARG A CA 1
ATOM 4675 C C . ARG A 1 641 ? 25.996 33.853 -19.703 1.00 74.25 641 ARG A C 1
ATOM 4677 O O . ARG A 1 641 ? 27.113 33.694 -19.211 1.00 74.25 641 ARG A O 1
ATOM 4684 N N . GLY A 1 642 ? 25.068 34.689 -19.226 1.00 59.22 642 GLY A N 1
ATOM 4685 C CA . GLY A 1 642 ? 25.345 35.736 -18.239 1.00 59.22 642 GLY A CA 1
ATOM 4686 C C . GLY A 1 642 ? 26.019 36.953 -18.849 1.00 59.22 642 GLY A C 1
ATOM 4687 O O . GLY A 1 642 ? 26.850 36.773 -19.771 1.00 59.22 642 GLY A O 1
#